Protein AF-A0A932D0Z3-F1 (afdb_monomer_lite)

Sequence (557 aa):
MRKLIVVLAASWPAAAVALDQPNGVTIPTPPGCDAGRPTGLAATFACACDQAGVCNIGEVCPTEDGPCDDGQNAVCETTMWHSFNDNTCIPSNVSGLDPVAEASVTPETFRPTCALTFTLLTRGTALFDDVFGWYNVTGSAPEPEDLHPMLDCDDAPGSSVVLDIANEPDYAGGDVGFFLFTPESHSAGGSCAGGNCCASIDRLAQGDGYVYYSERSFNPDQNGPDSYIHLLIYDSHVTERKFYFAWEDIYGGSNNDFTDLVTSVEGVECSGGGTSCDTGLTGTCAFGVTACEVGQVVCQELFSPEPEQCDGLDTDCDGELDDGATCPDQQICHDGRCVPDCVLVNEFDCTVETVCDSSSGLCVDPGCEGQSCPPDSVCRAGECVTPCEDVVCPWGRSCRLGACVDPCEGAECAQGEVCREGICFSGCGQCNGVVCEAGLDCDTATGECVDPSCPDGCEAGAHCEDGSCVDSCEGARCPDGQACSGGRCVGPGDPGADGGVGGEGDGGPGSAGEGDDTASCACRHAGMTSKQSTEAAIVLAAVLAFALRRRARGGGD

Foldseek 3Di:
DDDDDPPPPPPDPPFQDQDAALVRDGFQDDWDFDPLATAFDLQLQQCAFPDHPQGLEWAEADDQPDDGGQSPPGHTQKHFGAHHVGDRHHGPDMDHDDRRRLWDLFDLKWAFQFFKKKFWSAQGPAPALKWKFKFEDPVDADDLVRTDTFDWSPDHGGDMDTHGLVPDPSHPDDIMKMKIWFQAAPVDFPAGDVNDRTDDSVVVVVVGTFMCISPNCNGPQDDDPNRGRFWIKGDGPRAPQKIKIQGARTPPDGPRRSRSTIMMMHRIFHVQFQAWAQLVAAWQQRTFTFGDDSNDTHTDGPAAADQAALQLTRRNRPQAHRVVHDDPPPFDRDQSDGHRQQVPPPDDAADPQFGQQPVRSDTHGPLCRVPDEPGCWDQDNVDTDNLCVVFDAFPQFDQGSVFTDNLCVVADEDPQWDDHNVDTARASLDRSGRDADPQFDQPNVNSDTARPLCVVAEDQQFGDDPNDTHGSCVPGDHGPQFDDDRRGTDHDPPPRPPDPPDDDDDDDDDDDDDDDDDDDDDPDDDDDPDPDDDDDPDDVPPPVVPVVPPPPDDDDD

Secondary structure (DSSP, 8-state):
------------------EE-TTS-EESPPP-EETTEE-SHHHHHHT-BSSTT---BPPPP--TTS------SS-BSEEEEPPTT--SSS-SEEEES-TTTS-B---SSEEEEEEEEEEEEE-TT-SSB-EEEEEE--SSPPPGGG-EEEE-TTPPTT-EEEE-GGG-TT--SS-EEEEEEE-B-TTSTTSBGGG--B--HHHHTTT-SEEEESSGGG-TT--GGGPPP-EEEEE-SSSTTEEEEEE---TT---SS--SEEEEEEEEEETT-S-EEE-S-SGGGGEEEEEEETTEEEEEES-------TTS--SS-SS-SSTT---GGGPEEETTEEE--TTTSTTS-S-TT-EEETTTTEEE-TTTTT--PPTT-EEETTEEE-TTTT-BPPTT-EEETTEEE-TTTT--PPTTEEEETTEEEEPTTSTTPPPPPTT-EEETTTTEEE-TTSTT---TTEEEETTEEEETTTT-BPSTT-EEETTEEE-TT-TT-------------------------------------S----STTSSTTTSTTSSS-----

Structure (mmCIF, N/CA/C/O backbone):
data_AF-A0A932D0Z3-F1
#
_entry.id   AF-A0A932D0Z3-F1
#
loop_
_atom_site.group_PDB
_atom_site.id
_atom_site.type_symbol
_atom_site.label_atom_id
_atom_site.label_alt_id
_atom_site.label_comp_id
_atom_site.label_asym_id
_atom_site.label_entity_id
_atom_site.label_seq_id
_atom_site.pdbx_PDB_ins_code
_atom_site.Cartn_x
_atom_site.Cartn_y
_atom_site.Cartn_z
_atom_site.occupancy
_atom_site.B_iso_or_equiv
_atom_site.auth_seq_id
_atom_site.auth_comp_id
_atom_site.auth_asym_id
_atom_site.auth_atom_id
_atom_site.pdbx_PDB_model_num
ATOM 1 N N . MET A 1 1 ? 14.725 -1.448 47.740 1.00 37.00 1 MET A N 1
ATOM 2 C CA . MET A 1 1 ? 15.454 -0.962 46.548 1.00 37.00 1 MET A CA 1
ATOM 3 C C . MET A 1 1 ? 15.451 -2.066 45.494 1.00 37.00 1 MET A C 1
ATOM 5 O O . MET A 1 1 ? 16.414 -2.816 45.393 1.00 37.00 1 MET A O 1
ATOM 9 N N . ARG A 1 2 ? 14.335 -2.241 44.780 1.00 33.22 2 ARG A N 1
ATOM 10 C CA . ARG A 1 2 ? 14.256 -3.114 43.601 1.00 33.22 2 ARG A CA 1
ATOM 11 C C . ARG A 1 2 ? 14.397 -2.201 42.388 1.00 33.22 2 ARG A C 1
ATOM 13 O O . ARG A 1 2 ? 13.668 -1.222 42.292 1.00 33.22 2 ARG A O 1
ATOM 20 N N . LYS A 1 3 ? 15.409 -2.455 41.560 1.00 30.67 3 LYS A N 1
ATOM 21 C CA . LYS A 1 3 ? 15.640 -1.722 40.315 1.00 30.67 3 LYS A CA 1
ATOM 22 C C . LYS A 1 3 ? 14.561 -2.148 39.324 1.00 30.67 3 LYS A C 1
ATOM 24 O O . LYS A 1 3 ? 14.533 -3.315 38.946 1.00 30.67 3 LYS A O 1
ATOM 29 N N . LEU A 1 4 ? 13.690 -1.211 38.968 1.00 28.66 4 LEU A N 1
ATOM 30 C CA . LEU A 1 4 ? 12.813 -1.302 37.810 1.00 28.66 4 LEU A CA 1
ATOM 31 C C . LEU A 1 4 ? 13.719 -1.282 36.569 1.00 28.66 4 LEU A C 1
ATOM 33 O O . LEU A 1 4 ? 14.506 -0.349 36.402 1.00 28.66 4 LEU A O 1
ATOM 37 N N . ILE A 1 5 ? 13.684 -2.340 35.764 1.00 31.25 5 ILE A N 1
ATOM 38 C CA . ILE A 1 5 ? 14.271 -2.338 34.423 1.00 31.25 5 ILE A CA 1
ATOM 39 C C . ILE A 1 5 ? 13.121 -1.938 33.509 1.00 31.25 5 ILE A C 1
ATOM 41 O O . ILE A 1 5 ? 12.279 -2.763 33.181 1.00 31.25 5 ILE A O 1
ATOM 45 N N . VAL A 1 6 ? 13.056 -0.650 33.182 1.00 29.00 6 VAL A N 1
ATOM 46 C CA . VAL A 1 6 ? 12.209 -0.147 32.101 1.00 29.00 6 VAL A CA 1
ATOM 47 C C . VAL A 1 6 ? 12.912 -0.541 30.808 1.00 29.00 6 VAL A C 1
ATOM 49 O O . VAL A 1 6 ? 13.989 -0.025 30.505 1.00 29.00 6 VAL A O 1
ATOM 52 N N . VAL A 1 7 ? 12.353 -1.515 30.092 1.00 31.08 7 VAL A N 1
ATOM 53 C CA . VAL A 1 7 ? 12.726 -1.789 28.704 1.00 31.08 7 VAL A CA 1
ATOM 54 C C . VAL A 1 7 ? 11.920 -0.804 27.865 1.00 31.08 7 VAL A C 1
ATOM 56 O O . VAL A 1 7 ? 10.777 -1.067 27.526 1.00 31.08 7 VAL A O 1
ATOM 59 N N . LEU A 1 8 ? 12.500 0.367 27.602 1.00 31.95 8 LEU A N 1
ATOM 60 C CA . LEU A 1 8 ? 12.027 1.243 26.534 1.00 31.95 8 LEU A CA 1
ATOM 61 C C . LEU A 1 8 ? 12.332 0.531 25.213 1.00 31.95 8 LEU A C 1
ATOM 63 O O . LEU A 1 8 ? 13.478 0.534 24.759 1.00 31.95 8 LEU A O 1
ATOM 67 N N . ALA A 1 9 ? 11.325 -0.116 24.631 1.00 34.12 9 ALA A N 1
ATOM 68 C CA . ALA A 1 9 ? 11.341 -0.464 23.221 1.00 34.12 9 ALA A CA 1
ATOM 69 C C . ALA A 1 9 ? 11.170 0.846 22.444 1.00 34.12 9 ALA A C 1
ATOM 71 O O . ALA A 1 9 ? 10.065 1.288 22.168 1.00 34.12 9 ALA A O 1
ATOM 72 N N . ALA A 1 10 ? 12.283 1.525 22.177 1.00 32.94 10 ALA A N 1
ATOM 73 C CA . ALA A 1 10 ? 12.293 2.578 21.183 1.00 32.94 10 ALA A CA 1
ATOM 74 C C . ALA A 1 10 ? 12.123 1.895 19.819 1.00 32.94 10 ALA A C 1
ATOM 76 O O . ALA A 1 10 ? 13.068 1.276 19.327 1.00 32.94 10 ALA A O 1
ATOM 77 N N . SER A 1 11 ? 10.926 1.974 19.242 1.00 37.69 11 SER A N 1
ATOM 78 C CA . SER A 1 11 ? 10.711 1.819 17.806 1.00 37.69 11 SER A CA 1
ATOM 79 C C . SER A 1 11 ? 11.500 2.932 17.123 1.00 37.69 11 SER A C 1
ATOM 81 O O . SER A 1 11 ? 11.120 4.098 17.098 1.00 37.69 11 SER A O 1
ATOM 83 N N . TRP A 1 12 ? 12.706 2.600 16.677 1.00 30.80 12 TRP A N 1
ATOM 84 C CA . TRP A 1 12 ? 13.425 3.475 15.767 1.00 30.80 12 TRP A CA 1
ATOM 85 C C . TRP A 1 12 ? 12.727 3.282 14.422 1.00 30.80 12 TRP A C 1
ATOM 87 O O . TRP A 1 12 ? 12.661 2.124 13.997 1.00 30.80 12 TRP A O 1
ATOM 97 N N . PRO A 1 13 ? 12.213 4.332 13.750 1.00 37.75 13 PRO A N 1
ATOM 98 C CA . PRO A 1 13 ? 11.909 4.192 12.334 1.00 37.75 13 PRO A CA 1
ATOM 99 C C . PRO A 1 13 ? 13.191 3.664 11.695 1.00 37.75 13 PRO A C 1
ATOM 101 O O . PRO A 1 13 ? 14.282 4.187 11.967 1.00 37.75 13 PRO A O 1
ATOM 104 N N . ALA A 1 14 ? 13.089 2.543 10.980 1.00 41.31 14 ALA A N 1
ATOM 105 C CA . ALA A 1 14 ? 14.227 1.984 10.279 1.00 41.31 14 ALA A CA 1
ATOM 106 C C . ALA A 1 14 ? 14.814 3.122 9.441 1.00 41.31 14 ALA A C 1
ATOM 108 O O . ALA A 1 14 ? 14.124 3.705 8.610 1.00 41.31 14 ALA A O 1
ATOM 109 N N . ALA A 1 15 ? 16.048 3.529 9.744 1.00 41.34 15 ALA A N 1
ATOM 110 C CA . ALA A 1 15 ? 16.687 4.576 8.971 1.00 41.34 15 ALA A CA 1
ATOM 111 C C . ALA A 1 15 ? 16.728 4.085 7.524 1.00 41.34 15 ALA A C 1
ATOM 113 O O . ALA A 1 15 ? 17.339 3.049 7.278 1.00 41.34 15 ALA A O 1
ATOM 114 N N . ALA A 1 16 ? 16.060 4.809 6.626 1.00 53.38 16 ALA A N 1
ATOM 115 C CA . ALA A 1 16 ? 16.181 4.708 5.179 1.00 53.38 16 ALA A CA 1
ATOM 116 C C . ALA A 1 16 ? 17.608 4.286 4.783 1.00 53.38 16 ALA A C 1
ATOM 118 O O . ALA A 1 16 ? 18.573 5.024 5.023 1.00 53.38 16 ALA A O 1
ATOM 119 N N . VAL A 1 17 ? 17.759 3.064 4.263 1.00 60.34 17 VAL A N 1
ATOM 120 C CA . VAL A 1 17 ? 19.055 2.517 3.852 1.00 60.34 17 VAL A CA 1
ATOM 121 C C . VAL A 1 17 ? 19.107 2.576 2.340 1.00 60.34 17 VAL A C 1
ATOM 123 O O . VAL A 1 17 ? 18.363 1.866 1.673 1.00 60.34 17 VAL A O 1
ATOM 126 N N . ALA A 1 18 ? 20.017 3.391 1.809 1.00 74.06 18 ALA A N 1
ATOM 127 C CA . ALA A 1 18 ? 20.323 3.359 0.390 1.00 74.06 18 ALA A CA 1
ATOM 128 C C . ALA A 1 18 ? 20.741 1.932 -0.002 1.00 74.06 18 ALA A C 1
ATOM 130 O O . ALA A 1 18 ? 21.578 1.316 0.667 1.00 74.06 18 ALA A O 1
ATOM 131 N N . LEU A 1 19 ? 20.124 1.398 -1.050 1.00 88.19 19 LEU A N 1
ATOM 132 C CA . LEU A 1 19 ? 20.381 0.042 -1.516 1.00 88.19 19 LEU A CA 1
ATOM 133 C C . LEU A 1 19 ? 21.616 0.041 -2.415 1.00 88.19 19 LEU A C 1
ATOM 135 O O . LEU A 1 19 ? 21.836 0.983 -3.172 1.00 88.19 19 LEU A O 1
ATOM 139 N N . ASP A 1 20 ? 22.410 -1.025 -2.352 1.00 91.81 20 ASP A N 1
ATOM 140 C CA . ASP A 1 20 ? 23.560 -1.218 -3.232 1.00 91.81 20 ASP A CA 1
ATOM 141 C C . ASP A 1 20 ? 23.322 -2.440 -4.122 1.00 91.81 20 ASP A C 1
ATOM 143 O O . ASP A 1 20 ? 22.908 -3.503 -3.653 1.00 91.81 20 ASP A O 1
ATOM 147 N N . GLN A 1 21 ? 23.633 -2.305 -5.407 1.00 91.38 21 GLN A N 1
ATOM 148 C CA . GLN A 1 21 ? 23.697 -3.437 -6.328 1.00 91.38 21 GLN A CA 1
ATOM 149 C C . GLN A 1 21 ? 24.943 -4.297 -6.053 1.00 91.38 21 GLN A C 1
ATOM 151 O O . GLN A 1 21 ? 25.922 -3.811 -5.471 1.00 91.38 21 GLN A O 1
ATOM 156 N N . PRO A 1 22 ? 25.004 -5.550 -6.549 1.00 87.50 22 PRO A N 1
ATOM 157 C CA . PRO A 1 22 ? 26.184 -6.415 -6.407 1.00 87.50 22 PRO A CA 1
ATOM 158 C C . PRO A 1 22 ? 27.486 -5.812 -6.966 1.00 87.50 22 PRO A C 1
ATOM 160 O O . PRO A 1 22 ? 28.591 -6.203 -6.587 1.00 87.50 22 PRO A O 1
ATOM 163 N N . ASN A 1 23 ? 27.375 -4.839 -7.874 1.00 83.88 23 ASN A N 1
ATOM 164 C CA . ASN A 1 23 ? 28.497 -4.084 -8.435 1.00 83.88 23 ASN A CA 1
ATOM 165 C C . ASN A 1 23 ? 29.043 -2.982 -7.487 1.00 83.88 23 ASN A C 1
ATOM 167 O O . ASN A 1 23 ? 30.043 -2.341 -7.821 1.00 83.88 23 ASN A O 1
ATOM 171 N N . GLY A 1 24 ? 28.423 -2.778 -6.318 1.00 87.62 24 GLY A N 1
ATOM 172 C CA . GLY A 1 24 ? 28.776 -1.768 -5.317 1.00 87.62 24 GLY A CA 1
ATOM 173 C C . GLY A 1 24 ? 28.277 -0.354 -5.628 1.00 87.62 24 GLY A C 1
ATOM 174 O O . GLY A 1 24 ? 28.787 0.602 -5.042 1.00 87.62 24 GLY A O 1
ATOM 175 N N . VAL A 1 25 ? 27.354 -0.202 -6.582 1.00 91.81 25 VAL A N 1
ATOM 176 C CA . VAL A 1 25 ? 26.709 1.073 -6.917 1.00 91.81 25 VAL A CA 1
ATOM 177 C C . VAL A 1 25 ? 25.469 1.246 -6.053 1.00 91.81 25 VAL A C 1
ATOM 179 O O . VAL A 1 25 ? 24.607 0.372 -6.031 1.00 91.81 25 VAL A O 1
ATOM 182 N N . THR A 1 26 ? 25.377 2.398 -5.396 1.00 93.12 26 THR A N 1
ATOM 183 C CA . THR A 1 26 ? 24.170 2.821 -4.689 1.00 93.12 26 THR A CA 1
ATOM 184 C C . THR A 1 26 ? 23.077 3.181 -5.685 1.00 93.12 26 THR A C 1
ATOM 186 O O . THR A 1 26 ? 23.328 3.930 -6.634 1.00 93.12 26 THR A O 1
ATOM 189 N N . ILE A 1 27 ? 21.882 2.650 -5.455 1.00 93.00 27 ILE A N 1
ATOM 190 C CA . ILE A 1 27 ? 20.738 2.743 -6.354 1.00 93.00 27 ILE A CA 1
ATOM 191 C C . ILE A 1 27 ? 19.541 3.437 -5.696 1.00 93.00 27 ILE A C 1
ATOM 193 O O . ILE A 1 27 ? 19.405 3.388 -4.471 1.00 93.00 27 ILE A O 1
ATOM 197 N N . PRO A 1 28 ? 18.661 4.055 -6.499 1.00 93.56 28 PRO A N 1
ATOM 198 C CA . PRO A 1 28 ? 18.836 4.371 -7.915 1.00 93.56 28 PRO A CA 1
ATOM 199 C C . PRO A 1 28 ? 19.885 5.481 -8.105 1.00 93.56 28 PRO A C 1
ATOM 201 O O . PRO A 1 28 ? 20.212 6.247 -7.196 1.00 93.56 28 PRO A O 1
ATOM 204 N N . THR A 1 29 ? 20.450 5.565 -9.302 1.00 91.25 29 THR A N 1
ATOM 205 C CA . THR A 1 29 ? 21.437 6.585 -9.643 1.00 91.25 29 THR A CA 1
ATOM 206 C C . THR A 1 29 ? 20.787 7.969 -9.721 1.00 91.25 29 THR A C 1
ATOM 208 O O . THR A 1 29 ? 19.594 8.091 -10.012 1.00 91.25 29 THR A O 1
ATOM 211 N N . PRO A 1 30 ? 21.548 9.045 -9.438 1.00 86.94 30 PRO A N 1
ATOM 212 C CA . PRO A 1 30 ? 20.997 10.394 -9.425 1.00 86.94 30 PRO A CA 1
ATOM 213 C C . PRO A 1 30 ? 20.397 10.823 -10.775 1.00 86.94 30 PRO A C 1
ATOM 215 O O . PRO A 1 30 ? 20.835 10.337 -11.820 1.00 86.94 30 PRO A O 1
ATOM 218 N N . PRO A 1 31 ? 19.477 11.808 -10.770 1.00 88.00 31 PRO A N 1
ATOM 219 C CA . PRO A 1 31 ? 18.843 12.338 -11.973 1.00 88.00 31 PRO A CA 1
ATOM 220 C C . PRO A 1 31 ? 19.827 12.690 -13.091 1.00 88.00 31 PRO A C 1
ATOM 222 O O . PRO A 1 31 ? 20.856 13.335 -12.866 1.00 88.00 31 PRO A O 1
ATOM 225 N N . GLY A 1 32 ? 19.474 12.302 -14.314 1.00 89.31 32 GLY A N 1
ATOM 226 C CA . GLY A 1 32 ? 20.212 12.632 -15.528 1.00 89.31 32 GLY A CA 1
ATOM 227 C C . GLY A 1 32 ? 19.644 13.850 -16.258 1.00 89.31 32 GLY A C 1
ATOM 228 O O . GLY A 1 32 ? 18.723 14.526 -15.797 1.00 89.31 32 GLY A O 1
ATOM 229 N N . CYS A 1 33 ? 20.150 14.090 -17.465 1.00 90.62 33 CYS A N 1
ATOM 230 C CA . CYS A 1 33 ? 19.652 15.122 -18.368 1.00 90.62 33 CYS A CA 1
ATOM 231 C C . CYS A 1 33 ? 19.482 14.550 -19.776 1.00 90.62 33 CYS A C 1
ATOM 233 O O . CYS A 1 33 ? 20.469 14.112 -20.370 1.00 90.62 33 CYS A O 1
ATOM 235 N N . ASP A 1 34 ? 18.275 14.651 -20.336 1.00 89.19 34 ASP A N 1
ATOM 236 C CA . ASP A 1 34 ? 18.020 14.360 -21.747 1.00 89.19 34 ASP A CA 1
ATOM 237 C C . ASP A 1 34 ? 17.303 15.529 -22.426 1.00 89.19 34 ASP A C 1
ATOM 239 O O . ASP A 1 34 ? 16.333 16.082 -21.914 1.00 89.19 34 ASP A O 1
ATOM 243 N N . ALA A 1 35 ? 17.824 15.957 -23.576 1.00 86.81 35 ALA A N 1
ATOM 244 C CA . ALA A 1 35 ? 17.306 17.082 -24.358 1.00 86.81 35 ALA A CA 1
ATOM 245 C C . ALA A 1 35 ? 16.988 18.368 -23.549 1.00 86.81 35 ALA A C 1
ATOM 247 O O . ALA A 1 35 ? 16.120 19.153 -23.936 1.00 86.81 35 ALA A O 1
ATOM 248 N N . GLY A 1 36 ? 17.713 18.617 -22.450 1.00 85.12 36 GLY A N 1
ATOM 249 C CA . GLY A 1 36 ? 17.499 19.776 -21.576 1.00 85.12 36 GLY A CA 1
ATOM 250 C C . GLY A 1 36 ? 16.374 19.603 -20.551 1.00 85.12 36 GLY A C 1
ATOM 251 O O . GLY A 1 36 ? 15.925 20.600 -19.991 1.00 85.12 36 GLY A O 1
ATOM 252 N N . ARG A 1 37 ? 15.913 18.370 -20.319 1.00 88.19 37 ARG A N 1
ATOM 253 C CA . ARG A 1 37 ? 14.933 18.012 -19.293 1.00 88.19 37 ARG A CA 1
ATOM 254 C C . ARG A 1 37 ? 15.572 17.099 -18.239 1.00 88.19 37 ARG A C 1
ATOM 256 O O . ARG A 1 37 ? 16.355 16.222 -18.619 1.00 88.19 37 ARG A O 1
ATOM 263 N N . PRO A 1 38 ? 15.232 17.275 -16.950 1.00 92.44 38 PRO A N 1
ATOM 264 C CA . PRO A 1 38 ? 15.603 16.314 -15.920 1.00 92.44 38 PRO A CA 1
ATOM 265 C C . PRO A 1 38 ? 15.047 14.925 -16.259 1.00 92.44 38 PRO A C 1
ATOM 267 O O . PRO A 1 38 ? 13.938 14.806 -16.779 1.00 92.44 38 PRO A O 1
ATOM 270 N N . THR A 1 39 ? 15.818 13.886 -15.956 1.00 92.38 39 THR A N 1
ATOM 271 C CA . THR A 1 39 ? 15.440 12.465 -16.101 1.00 92.38 39 THR A CA 1
ATOM 272 C C . THR A 1 39 ? 15.748 11.721 -14.801 1.00 92.38 39 THR A C 1
ATOM 274 O O . THR A 1 39 ? 16.283 12.323 -13.871 1.00 92.38 39 THR A O 1
ATOM 277 N N . GLY A 1 40 ? 15.429 10.431 -14.712 1.00 93.69 40 GLY A N 1
ATOM 278 C CA . GLY A 1 40 ? 15.558 9.657 -13.475 1.00 93.69 40 GLY A CA 1
ATOM 279 C C . GLY A 1 40 ? 14.265 9.636 -12.656 1.00 93.69 40 GLY A C 1
ATOM 280 O O . GLY A 1 40 ? 13.264 10.274 -13.005 1.00 93.69 40 GLY A O 1
ATOM 281 N N . LEU A 1 41 ? 14.287 8.909 -11.540 1.00 95.69 41 LEU A N 1
ATOM 282 C CA . LEU A 1 41 ? 13.091 8.692 -10.724 1.00 95.69 41 LEU A CA 1
ATOM 283 C C . LEU A 1 41 ? 12.552 9.960 -10.063 1.00 95.69 41 LEU A C 1
ATOM 285 O O . LEU A 1 41 ? 11.349 10.184 -10.115 1.00 95.69 41 LEU A O 1
ATOM 289 N N . ALA A 1 42 ? 13.408 10.856 -9.558 1.00 95.38 42 ALA A N 1
ATOM 290 C CA . ALA A 1 42 ? 12.935 12.113 -8.963 1.00 95.38 42 ALA A CA 1
ATOM 291 C C . ALA A 1 42 ? 12.130 12.959 -9.969 1.00 95.38 42 ALA A C 1
ATOM 293 O O . ALA A 1 42 ? 11.101 13.532 -9.624 1.00 95.38 42 ALA A O 1
ATOM 294 N N . ALA A 1 43 ? 12.568 12.997 -11.233 1.00 95.38 43 ALA A N 1
ATOM 295 C CA . ALA A 1 43 ? 11.854 13.698 -12.298 1.00 95.38 43 ALA A CA 1
ATOM 296 C C . ALA A 1 43 ? 10.547 12.986 -12.681 1.00 95.38 43 ALA A C 1
ATOM 298 O O . ALA A 1 43 ? 9.548 13.642 -12.967 1.00 95.38 43 ALA A O 1
ATOM 299 N N . THR A 1 44 ? 10.549 11.651 -12.658 1.00 96.00 44 THR A N 1
ATOM 300 C CA . THR A 1 44 ? 9.360 10.826 -12.915 1.00 96.00 44 THR A CA 1
ATOM 301 C C . THR A 1 44 ? 8.291 11.065 -11.848 1.00 96.00 44 THR A C 1
ATOM 303 O O . THR A 1 44 ? 7.150 11.381 -12.181 1.00 96.00 44 THR A O 1
ATOM 306 N N . PHE A 1 45 ? 8.669 11.010 -10.571 1.00 97.00 45 PHE A N 1
ATOM 307 C CA . PHE A 1 45 ? 7.783 11.263 -9.436 1.00 97.00 45 PHE A CA 1
ATOM 308 C C . PHE A 1 45 ? 7.353 12.727 -9.328 1.00 97.00 45 PHE A C 1
ATOM 310 O O . PHE A 1 45 ? 6.227 13.010 -8.925 1.00 97.00 45 PHE A O 1
ATOM 317 N N . ALA A 1 46 ? 8.169 13.671 -9.802 1.00 96.75 46 ALA A N 1
ATOM 318 C CA . ALA A 1 46 ? 7.738 15.060 -9.920 1.00 96.75 46 ALA A CA 1
ATOM 319 C C . ALA A 1 46 ? 6.596 15.253 -10.929 1.00 96.75 46 ALA A C 1
ATOM 321 O O . ALA A 1 46 ? 5.876 16.240 -10.844 1.00 96.75 46 ALA A O 1
ATOM 322 N N . CYS A 1 47 ? 6.399 14.323 -11.864 1.00 95.56 47 CYS A N 1
ATOM 323 C CA . CYS A 1 47 ? 5.260 14.301 -12.783 1.00 95.56 47 CYS A CA 1
ATOM 324 C C . CYS A 1 47 ? 4.141 13.333 -12.348 1.00 95.56 47 CYS A C 1
ATOM 326 O O . CYS A 1 47 ? 3.126 13.221 -13.039 1.00 95.56 47 CYS A O 1
ATOM 328 N N . ALA A 1 48 ? 4.311 12.626 -11.227 1.00 95.31 48 ALA A N 1
ATOM 329 C CA . ALA A 1 48 ? 3.287 11.779 -10.628 1.00 95.31 48 ALA A CA 1
ATOM 330 C C . ALA A 1 48 ? 2.418 12.639 -9.703 1.00 95.31 48 ALA A C 1
ATOM 332 O O . ALA A 1 48 ? 2.712 12.805 -8.521 1.00 95.31 48 ALA A O 1
ATOM 333 N N . CYS A 1 49 ? 1.380 13.236 -10.282 1.00 93.25 49 CYS A N 1
ATOM 334 C CA . CYS A 1 49 ? 0.552 14.244 -9.627 1.00 93.25 49 CYS A CA 1
ATOM 335 C C . CYS A 1 49 ? -0.929 13.859 -9.615 1.00 93.25 49 CYS A C 1
ATOM 337 O O . CYS A 1 49 ? -1.390 13.082 -10.453 1.00 93.25 49 CYS A O 1
ATOM 339 N N . ASP A 1 50 ? -1.691 14.499 -8.729 1.00 86.62 50 ASP A N 1
ATOM 340 C CA . ASP A 1 50 ? -3.161 14.478 -8.721 1.00 86.62 50 ASP A CA 1
ATOM 341 C C . ASP A 1 50 ? -3.774 15.007 -10.038 1.00 86.62 50 ASP A C 1
ATOM 343 O O . ASP A 1 50 ? -4.891 14.652 -10.423 1.00 86.62 50 ASP A O 1
ATOM 347 N N . GLN A 1 51 ? -3.027 15.849 -10.759 1.00 88.00 51 GLN A N 1
ATOM 348 C CA . GLN A 1 51 ? -3.411 16.436 -12.038 1.00 88.00 51 GLN A CA 1
ATOM 349 C C . GLN A 1 51 ? -2.599 15.864 -13.202 1.00 88.00 51 GLN A C 1
ATOM 351 O O . GLN A 1 51 ? -1.392 16.074 -13.322 1.00 88.00 51 GLN A O 1
ATOM 356 N N . ALA A 1 52 ? -3.297 15.214 -14.136 1.00 85.31 52 ALA A N 1
ATOM 357 C CA . ALA A 1 52 ? -2.682 14.640 -15.327 1.00 85.31 52 ALA A CA 1
ATOM 358 C C . ALA A 1 52 ? -1.958 15.697 -16.1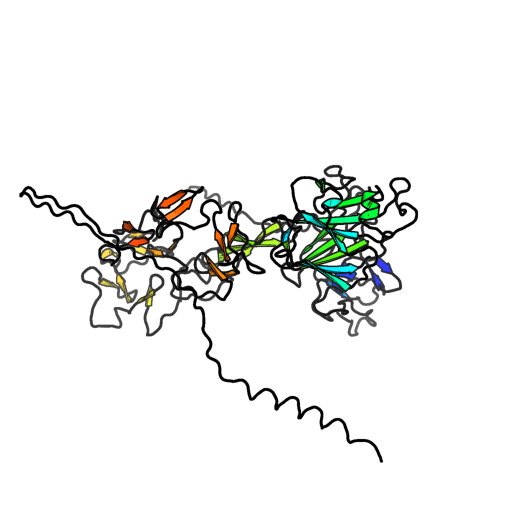87 1.00 85.31 52 ALA A C 1
ATOM 360 O O . ALA A 1 52 ? -2.541 16.707 -16.592 1.00 85.31 52 ALA A O 1
ATOM 361 N N . GLY A 1 53 ? -0.698 15.416 -16.528 1.00 87.19 53 GLY A N 1
ATOM 362 C CA . GLY A 1 53 ? 0.125 16.248 -17.411 1.00 87.19 53 GLY A CA 1
ATOM 363 C C . GLY A 1 53 ? 0.768 17.470 -16.748 1.00 87.19 53 GLY A C 1
ATOM 364 O O . GLY A 1 53 ? 1.382 18.272 -17.455 1.00 87.19 53 GLY A O 1
ATOM 365 N N . VAL A 1 54 ? 0.639 17.622 -15.427 1.00 93.06 54 VAL A N 1
ATOM 366 C CA . VAL A 1 54 ? 1.377 18.617 -14.638 1.00 93.06 54 VAL A CA 1
ATOM 367 C C . VAL A 1 54 ? 2.628 17.962 -14.053 1.00 93.06 54 VAL A C 1
ATOM 369 O O . VAL A 1 54 ? 2.615 16.776 -13.747 1.00 93.06 54 VAL A O 1
ATOM 372 N N . CYS A 1 55 ? 3.708 18.733 -13.918 1.00 95.31 55 CYS A N 1
ATOM 373 C CA . CYS A 1 55 ? 4.907 18.303 -13.208 1.00 95.31 55 CYS A CA 1
ATOM 374 C C . CYS A 1 55 ? 5.362 19.386 -12.234 1.00 95.31 55 CYS A C 1
ATOM 376 O O . CYS A 1 55 ? 5.425 20.571 -12.587 1.00 95.31 55 CYS A O 1
ATOM 378 N N . ASN A 1 56 ? 5.776 18.964 -11.049 1.00 96.56 56 ASN A N 1
ATOM 379 C CA . ASN A 1 56 ? 6.412 19.797 -10.050 1.00 96.56 56 ASN A CA 1
ATOM 380 C C . ASN A 1 56 ? 7.915 19.972 -10.317 1.00 96.56 56 ASN A C 1
ATOM 382 O O . ASN A 1 56 ? 8.766 19.633 -9.497 1.00 96.56 56 ASN A O 1
ATOM 386 N N . ILE A 1 57 ? 8.254 20.463 -11.512 1.00 95.38 57 ILE A N 1
ATOM 387 C CA . ILE A 1 57 ? 9.629 20.770 -11.918 1.00 95.38 57 ILE A CA 1
ATOM 388 C C . ILE A 1 57 ? 9.695 22.256 -12.262 1.00 95.38 57 ILE A C 1
ATOM 390 O O . ILE A 1 57 ? 9.187 22.677 -13.302 1.00 95.38 57 ILE A O 1
ATOM 394 N N . GLY A 1 58 ? 10.323 23.040 -11.389 1.00 93.75 58 GLY A N 1
ATOM 395 C CA . GLY A 1 58 ? 10.429 24.486 -11.537 1.00 93.75 58 GLY A CA 1
ATOM 396 C C . GLY A 1 58 ? 11.366 24.910 -12.669 1.00 93.75 58 GLY A C 1
ATOM 397 O O . GLY A 1 58 ? 12.420 24.300 -12.898 1.00 93.75 58 GLY A O 1
ATOM 398 N N . GLU A 1 59 ? 11.014 25.994 -13.361 1.00 91.25 59 GLU A N 1
ATOM 399 C CA . GLU A 1 59 ? 11.872 26.612 -14.373 1.00 91.25 59 GLU A CA 1
ATOM 400 C C . GLU A 1 59 ? 13.237 27.050 -13.800 1.00 91.25 59 GLU A C 1
ATOM 402 O O . GLU A 1 59 ? 13.435 27.231 -12.596 1.00 91.25 59 GLU A O 1
ATOM 407 N N . VAL A 1 60 ? 14.225 27.231 -14.683 1.00 90.56 60 VAL A N 1
ATOM 408 C CA . VAL A 1 60 ? 15.572 27.682 -14.297 1.00 90.56 60 VAL A CA 1
ATOM 409 C C . VAL A 1 60 ? 15.499 29.055 -13.629 1.00 90.56 60 VAL A C 1
ATOM 411 O O . VAL A 1 60 ? 14.980 30.005 -14.219 1.00 90.56 60 VAL A O 1
ATOM 414 N N . CYS A 1 61 ? 16.098 29.197 -12.442 1.00 89.75 61 CYS A N 1
ATOM 415 C CA . CYS A 1 61 ? 16.067 30.468 -11.730 1.00 89.75 61 CYS A CA 1
ATOM 416 C C . CYS A 1 61 ? 16.894 31.556 -12.457 1.00 89.75 61 CYS A C 1
ATOM 418 O O . CYS A 1 61 ? 18.114 31.414 -12.610 1.00 89.75 61 CYS A O 1
ATOM 420 N N . PRO A 1 62 ? 16.274 32.673 -12.894 1.00 86.88 62 PRO A N 1
ATOM 421 C CA . PRO A 1 62 ? 16.926 33.630 -13.787 1.00 86.88 62 PRO A CA 1
ATOM 422 C C . PRO A 1 62 ? 17.910 34.577 -13.081 1.00 86.88 62 PRO A C 1
ATOM 424 O O . PRO A 1 62 ? 18.842 35.073 -13.719 1.00 86.88 62 PRO A O 1
ATOM 427 N N . THR A 1 63 ? 17.710 34.876 -11.793 1.00 86.44 63 THR A N 1
ATOM 428 C CA . THR A 1 63 ? 18.518 35.850 -11.032 1.00 86.44 63 THR A CA 1
ATOM 429 C C . THR A 1 63 ? 18.536 35.527 -9.541 1.00 86.44 63 THR A C 1
ATOM 431 O O . THR A 1 63 ? 17.502 35.145 -9.010 1.00 86.44 63 THR A O 1
ATOM 434 N N . GLU A 1 64 ? 19.656 35.798 -8.864 1.00 83.62 64 GLU A N 1
ATOM 435 C CA . GLU A 1 64 ? 19.861 35.558 -7.421 1.00 83.62 64 GLU A CA 1
ATOM 436 C C . GLU A 1 64 ? 18.807 36.220 -6.517 1.00 83.62 64 GLU A C 1
ATOM 438 O O . GLU A 1 64 ? 18.320 35.593 -5.585 1.00 83.62 64 GLU A O 1
ATOM 443 N N . ASP A 1 65 ? 18.425 37.465 -6.824 1.00 82.69 65 ASP A N 1
ATOM 444 C CA . ASP A 1 65 ? 17.472 38.263 -6.031 1.00 82.69 65 ASP A CA 1
ATOM 445 C C . ASP A 1 65 ? 16.042 38.274 -6.621 1.00 82.69 65 ASP A C 1
ATOM 447 O O . ASP A 1 65 ? 15.194 39.071 -6.207 1.00 82.69 65 ASP A O 1
ATOM 451 N N . GLY A 1 66 ? 15.779 37.466 -7.655 1.00 78.44 66 GLY A N 1
ATOM 452 C CA . GLY A 1 66 ? 14.479 37.413 -8.334 1.00 78.44 66 GLY A CA 1
ATOM 453 C C . GLY A 1 66 ? 13.598 36.271 -7.833 1.00 78.44 66 GLY A C 1
ATOM 454 O O . GLY A 1 66 ? 14.079 35.398 -7.115 1.00 78.44 66 GLY A O 1
ATOM 455 N N . PRO A 1 67 ? 12.306 36.244 -8.209 1.00 84.12 67 PRO A N 1
ATOM 456 C CA . PRO A 1 67 ? 11.467 35.090 -7.921 1.00 84.12 67 PRO A CA 1
ATOM 457 C C . PRO A 1 67 ? 11.990 33.887 -8.719 1.00 84.12 67 PRO A C 1
ATOM 459 O O . PRO A 1 67 ? 11.935 33.895 -9.950 1.00 84.12 67 PRO A O 1
ATOM 462 N N . CYS A 1 68 ? 12.533 32.888 -8.022 1.00 88.44 68 CYS A N 1
ATOM 463 C CA . CYS A 1 68 ? 12.722 31.558 -8.590 1.00 88.44 68 CYS A CA 1
ATOM 464 C C . CYS A 1 68 ? 11.367 30.834 -8.589 1.00 88.44 68 CYS A C 1
ATOM 466 O O . CYS A 1 68 ? 10.560 31.044 -7.683 1.00 88.44 68 CYS A O 1
ATOM 468 N N . ASP A 1 69 ? 11.135 30.000 -9.596 1.00 91.56 69 ASP A N 1
ATOM 469 C CA . ASP A 1 69 ? 10.049 29.024 -9.580 1.00 91.56 69 ASP A CA 1
ATOM 470 C C . ASP A 1 69 ? 10.368 27.962 -8.516 1.00 91.56 69 ASP A C 1
ATOM 472 O O . ASP A 1 69 ? 11.473 27.418 -8.509 1.00 91.56 69 ASP A O 1
ATOM 476 N N . ASP A 1 70 ? 9.445 27.728 -7.585 1.00 90.00 70 ASP A N 1
ATOM 477 C CA . ASP A 1 70 ? 9.593 26.749 -6.502 1.00 90.00 70 ASP A CA 1
ATOM 478 C C . ASP A 1 70 ? 9.155 25.337 -6.917 1.00 90.00 70 ASP A C 1
ATOM 480 O O . ASP A 1 70 ? 9.271 24.396 -6.132 1.00 90.00 70 ASP A O 1
ATOM 484 N N . GLY A 1 71 ? 8.693 25.183 -8.161 1.00 91.44 71 GLY A N 1
ATOM 485 C CA . GLY A 1 71 ? 8.289 23.918 -8.745 1.00 91.44 71 GLY A CA 1
ATOM 486 C C . GLY A 1 71 ? 6.959 23.387 -8.223 1.00 91.44 71 GLY A C 1
ATOM 487 O O . GLY A 1 71 ? 6.581 22.306 -8.643 1.00 91.44 71 GLY A O 1
ATOM 488 N N . GLN A 1 72 ? 6.225 24.079 -7.347 1.00 93.50 72 GLN A N 1
ATOM 489 C CA . GLN A 1 72 ? 4.976 23.559 -6.771 1.00 93.50 72 GLN A CA 1
ATOM 490 C C . GLN A 1 72 ? 3.766 23.916 -7.642 1.00 93.50 72 GLN A C 1
ATOM 492 O O . GLN A 1 72 ? 3.023 24.861 -7.374 1.00 93.50 72 GLN A O 1
ATOM 497 N N . ASN A 1 73 ? 3.562 23.142 -8.706 1.00 92.19 73 ASN A N 1
ATOM 498 C CA . ASN A 1 73 ? 2.503 23.364 -9.692 1.00 92.19 73 ASN A CA 1
ATOM 499 C C . ASN A 1 73 ? 1.213 22.571 -9.401 1.00 92.19 73 ASN A C 1
ATOM 501 O O . ASN A 1 73 ? 0.133 22.999 -9.813 1.00 92.19 73 ASN A O 1
ATOM 505 N N . ALA A 1 74 ? 1.319 21.434 -8.709 1.00 94.25 74 ALA A N 1
ATOM 506 C CA . ALA A 1 74 ? 0.230 20.547 -8.291 1.00 94.25 74 ALA A CA 1
ATOM 507 C C . ALA A 1 74 ? 0.628 19.748 -7.029 1.00 94.25 74 ALA A C 1
ATOM 509 O O . ALA A 1 74 ? 1.704 19.967 -6.465 1.00 94.25 74 ALA A O 1
ATOM 510 N N . VAL A 1 75 ? -0.233 18.834 -6.568 1.00 94.94 75 VAL A N 1
ATOM 511 C CA . VAL A 1 75 ? 0.133 17.884 -5.507 1.00 94.94 75 VAL A CA 1
ATOM 512 C C . VAL A 1 75 ? 0.770 16.672 -6.180 1.00 94.94 75 VAL A C 1
ATOM 514 O O . VAL A 1 75 ? 0.088 15.901 -6.850 1.00 94.94 75 VAL A O 1
ATOM 517 N N . CYS A 1 76 ? 2.088 16.543 -6.043 1.00 96.50 76 CYS A N 1
ATOM 518 C CA . CYS A 1 76 ? 2.887 15.494 -6.677 1.00 96.50 76 CYS A CA 1
ATOM 519 C C . CYS A 1 76 ? 3.789 14.815 -5.650 1.00 96.50 76 CYS A C 1
ATOM 521 O O . CYS A 1 76 ? 4.123 15.425 -4.634 1.00 96.50 76 CYS A O 1
ATOM 523 N N . GLU A 1 77 ? 4.210 13.584 -5.943 1.00 96.69 77 GLU A N 1
ATOM 524 C CA . GLU A 1 77 ? 5.073 12.793 -5.049 1.00 96.69 77 GLU A CA 1
ATOM 525 C C . GLU A 1 77 ? 6.377 13.514 -4.716 1.00 96.69 77 GLU A C 1
ATOM 527 O O . GLU A 1 77 ? 6.811 13.568 -3.567 1.00 96.69 77 GLU A O 1
ATOM 532 N N . THR A 1 78 ? 6.986 14.115 -5.736 1.00 97.00 78 THR A N 1
ATOM 533 C CA . THR A 1 78 ? 8.248 14.842 -5.623 1.00 97.00 78 THR A CA 1
ATOM 534 C C . THR A 1 78 ? 8.075 16.257 -6.169 1.00 97.00 78 THR A C 1
ATOM 536 O O . THR A 1 78 ? 7.241 16.532 -7.025 1.00 97.00 78 THR A O 1
ATOM 539 N N . THR A 1 79 ? 8.875 17.193 -5.676 1.00 97.06 79 THR A N 1
ATOM 540 C CA . THR A 1 79 ? 9.008 18.548 -6.216 1.00 97.06 79 THR A CA 1
ATOM 541 C C . THR A 1 79 ? 10.483 18.842 -6.437 1.00 97.06 79 THR A C 1
ATOM 543 O O . THR A 1 79 ? 11.299 18.596 -5.553 1.00 97.06 79 THR A O 1
ATOM 546 N N . MET A 1 80 ? 10.834 19.364 -7.612 1.00 95.88 80 MET A N 1
ATOM 547 C CA . MET A 1 80 ? 12.197 19.728 -7.999 1.00 95.88 80 MET A CA 1
ATOM 548 C C . MET A 1 80 ? 12.254 21.197 -8.423 1.00 95.88 80 MET A C 1
ATOM 550 O O . MET A 1 80 ? 11.401 21.650 -9.182 1.00 95.88 80 MET A O 1
ATOM 554 N N . TRP A 1 81 ? 13.275 21.947 -8.003 1.00 95.19 81 TRP A N 1
ATOM 555 C CA . TRP A 1 81 ? 13.431 23.348 -8.422 1.00 95.19 81 TRP A CA 1
ATOM 556 C C . TRP A 1 81 ? 14.879 23.837 -8.416 1.00 95.19 81 TRP A C 1
ATOM 558 O O . TRP A 1 81 ? 15.737 23.371 -7.659 1.00 95.19 81 TRP A O 1
ATOM 568 N N . HIS A 1 82 ? 15.163 24.797 -9.291 1.00 93.75 82 HIS A N 1
ATOM 569 C CA . HIS A 1 82 ? 16.515 25.292 -9.510 1.00 93.75 82 HIS A CA 1
ATOM 570 C C . HIS A 1 82 ? 16.910 26.360 -8.488 1.00 93.75 82 HIS A C 1
ATOM 572 O O . HIS A 1 82 ? 16.158 27.292 -8.204 1.00 93.75 82 HIS A O 1
ATOM 578 N N . SER A 1 83 ? 18.152 26.284 -8.016 1.00 91.81 83 SER A N 1
ATOM 579 C CA . SER A 1 83 ? 18.808 27.419 -7.356 1.00 91.81 83 SER A CA 1
ATOM 580 C C . SER A 1 83 ? 19.339 28.434 -8.385 1.00 91.81 83 SER A C 1
ATOM 582 O O . SER A 1 83 ? 19.405 28.178 -9.589 1.00 91.81 83 SER A O 1
ATOM 584 N N . PHE A 1 84 ? 19.758 29.622 -7.941 1.00 90.88 84 PHE A N 1
ATOM 585 C CA . PHE A 1 84 ? 20.502 30.528 -8.822 1.00 90.88 84 PHE A CA 1
ATOM 586 C C . PHE A 1 84 ? 21.874 29.933 -9.194 1.00 90.88 84 PHE A C 1
ATOM 588 O O . PHE A 1 84 ? 22.568 29.397 -8.332 1.00 90.88 84 PHE A O 1
ATOM 595 N N . ASN A 1 85 ? 22.284 30.068 -10.465 1.00 89.06 85 ASN A N 1
ATOM 596 C CA . ASN A 1 85 ? 23.496 29.449 -11.040 1.00 89.06 85 ASN A CA 1
ATOM 597 C C . ASN A 1 85 ? 23.540 27.914 -10.948 1.00 89.06 85 ASN A C 1
ATOM 599 O O . ASN A 1 85 ? 24.618 27.315 -10.956 1.00 89.06 85 ASN A O 1
ATOM 603 N N . ASP A 1 86 ? 22.374 27.287 -10.883 1.00 90.00 86 ASP A N 1
ATOM 604 C CA . ASP A 1 86 ? 22.251 25.839 -10.913 1.00 90.00 86 ASP A CA 1
ATOM 605 C C . ASP A 1 86 ? 22.559 25.261 -12.304 1.00 90.00 86 ASP A C 1
ATOM 607 O O . ASP A 1 86 ? 22.628 25.978 -13.312 1.00 90.00 86 ASP A O 1
ATOM 611 N N . ASN A 1 87 ? 22.731 23.943 -12.369 1.00 89.81 87 ASN A N 1
ATOM 612 C CA . ASN A 1 87 ? 22.684 23.235 -13.635 1.00 89.81 87 ASN A CA 1
ATOM 613 C C . ASN A 1 87 ? 21.307 23.470 -14.266 1.00 89.81 87 ASN A C 1
ATOM 615 O O . ASN A 1 87 ? 20.292 23.077 -13.713 1.00 89.81 87 ASN A O 1
ATOM 619 N N . THR A 1 88 ? 21.274 24.072 -15.454 1.00 87.69 88 THR A N 1
ATOM 620 C CA . THR A 1 88 ? 20.023 24.454 -16.128 1.00 87.69 88 THR A CA 1
ATOM 621 C C . THR A 1 88 ? 19.144 23.274 -16.545 1.00 87.69 88 THR A C 1
ATOM 623 O O . THR A 1 88 ? 18.058 23.497 -17.066 1.00 87.69 88 THR A O 1
ATOM 626 N N . CYS A 1 89 ? 19.651 22.045 -16.437 1.00 89.50 89 CYS A N 1
ATOM 627 C CA . CYS A 1 89 ? 18.916 20.830 -16.761 1.00 89.50 89 CYS A CA 1
ATOM 628 C C . CYS A 1 89 ? 18.559 19.990 -15.534 1.00 89.50 89 CYS A C 1
ATOM 630 O O . CYS A 1 89 ? 17.595 19.240 -15.593 1.00 89.50 89 CYS A O 1
ATOM 632 N N . ILE A 1 90 ? 19.349 20.061 -14.460 1.00 91.50 90 ILE A N 1
ATOM 633 C CA . ILE A 1 90 ? 19.174 19.212 -13.279 1.00 91.50 90 ILE A CA 1
ATOM 634 C C . ILE A 1 90 ? 19.020 20.136 -12.071 1.00 91.50 90 ILE A C 1
ATOM 636 O O . ILE A 1 90 ? 20.029 20.682 -11.618 1.00 91.50 90 ILE A O 1
ATOM 640 N N . PRO A 1 91 ? 17.792 20.310 -11.558 1.00 93.25 91 PRO A N 1
ATOM 641 C CA . PRO A 1 91 ? 17.543 21.020 -10.315 1.00 93.25 91 PRO A CA 1
ATOM 642 C C . PRO A 1 91 ? 18.375 20.454 -9.159 1.00 93.25 91 PRO A C 1
ATOM 644 O O . PRO A 1 91 ? 18.370 19.248 -8.919 1.00 93.25 91 PRO A O 1
ATOM 647 N N . SER A 1 92 ? 19.062 21.323 -8.419 1.00 91.94 92 SER A N 1
ATOM 648 C CA . SER A 1 92 ? 19.812 20.945 -7.215 1.00 91.94 92 SER A CA 1
ATOM 649 C C . SER A 1 92 ? 18.921 20.750 -5.988 1.00 91.94 92 SER A C 1
ATOM 651 O O . SER A 1 92 ? 19.380 20.170 -5.005 1.00 91.94 92 SER A O 1
ATOM 653 N N . ASN A 1 93 ? 17.684 21.258 -6.003 1.00 93.56 93 ASN A N 1
ATOM 654 C CA . ASN A 1 93 ? 16.754 21.094 -4.891 1.00 93.56 93 ASN A CA 1
ATOM 655 C C . ASN A 1 93 ? 15.668 20.082 -5.245 1.00 93.56 93 ASN A C 1
ATOM 657 O O . ASN A 1 93 ? 15.097 20.126 -6.338 1.00 93.56 93 ASN A O 1
ATOM 661 N N . VAL A 1 94 ? 15.376 19.214 -4.282 1.00 94.06 94 VAL A N 1
ATOM 662 C CA . VAL A 1 94 ? 14.329 18.201 -4.344 1.00 94.06 94 VAL A CA 1
ATOM 663 C C . VAL A 1 94 ? 13.664 18.088 -2.971 1.00 94.06 94 VAL A C 1
ATOM 665 O O . VAL A 1 94 ? 14.324 18.260 -1.944 1.00 94.06 94 VAL A O 1
ATOM 668 N N . SER A 1 95 ? 12.361 17.831 -2.947 1.00 95.06 95 SER A N 1
ATOM 669 C CA . SER A 1 95 ? 11.595 17.509 -1.738 1.00 95.06 95 SER A CA 1
ATOM 670 C C . SER A 1 95 ? 10.428 16.582 -2.062 1.00 95.06 95 SER A C 1
ATOM 672 O O . SER A 1 95 ? 9.990 16.542 -3.210 1.00 95.06 95 SER A O 1
ATOM 674 N N . GLY A 1 96 ? 9.868 15.926 -1.048 1.00 94.44 96 GLY A N 1
ATOM 675 C CA . GLY A 1 96 ? 8.833 14.904 -1.218 1.00 94.44 96 GLY A CA 1
ATOM 676 C C . GLY A 1 96 ? 9.461 13.516 -1.177 1.00 94.44 96 GLY A C 1
ATOM 677 O O . GLY A 1 96 ? 10.461 13.344 -0.485 1.00 94.44 96 GLY A O 1
ATOM 678 N N . LEU A 1 97 ? 8.885 12.576 -1.922 1.00 94.25 97 LEU A N 1
ATOM 679 C CA . LEU A 1 97 ? 9.388 11.213 -2.074 1.00 94.25 97 LEU A CA 1
ATOM 680 C C . LEU A 1 97 ? 10.826 11.244 -2.620 1.00 94.25 97 LEU A C 1
ATOM 682 O O . LEU A 1 97 ? 11.071 11.764 -3.718 1.00 94.25 97 LEU A O 1
ATOM 686 N N . ASP A 1 98 ? 11.773 10.736 -1.830 1.00 93.19 98 ASP A N 1
ATOM 687 C CA . ASP A 1 98 ? 13.199 10.645 -2.150 1.00 93.19 98 ASP A CA 1
ATOM 688 C C . ASP A 1 98 ? 13.525 9.266 -2.753 1.00 93.19 98 ASP A C 1
ATOM 690 O O . ASP A 1 98 ? 13.525 8.258 -2.038 1.00 93.19 98 ASP A O 1
ATOM 694 N N . PRO A 1 99 ? 13.879 9.189 -4.052 1.00 93.25 99 PRO A N 1
ATOM 695 C CA . PRO A 1 99 ? 14.112 7.909 -4.710 1.00 93.25 99 PRO A CA 1
ATOM 696 C C . PRO A 1 99 ? 15.241 7.066 -4.117 1.00 93.25 99 PRO A C 1
ATOM 698 O O . PRO A 1 99 ? 15.246 5.862 -4.341 1.00 93.25 99 PRO A O 1
ATOM 701 N N . VAL A 1 100 ? 16.219 7.666 -3.432 1.00 92.25 100 VAL A N 1
ATOM 702 C CA . VAL A 1 100 ? 17.372 6.947 -2.864 1.00 92.25 100 VAL A CA 1
ATOM 703 C C . VAL A 1 100 ? 17.108 6.537 -1.430 1.00 92.25 100 VAL A C 1
ATOM 705 O O . VAL A 1 100 ? 17.445 5.421 -1.041 1.00 92.25 100 VAL A O 1
ATOM 708 N N . ALA A 1 101 ? 16.530 7.433 -0.635 1.00 90.50 101 ALA A N 1
ATOM 709 C CA . ALA A 1 101 ? 16.261 7.142 0.765 1.00 90.50 101 ALA A CA 1
ATOM 710 C C . ALA A 1 101 ? 15.105 6.142 0.929 1.00 90.50 101 ALA A C 1
ATOM 712 O O . ALA A 1 101 ? 15.146 5.295 1.817 1.00 90.50 101 ALA A O 1
ATOM 713 N N . GLU A 1 102 ? 14.094 6.216 0.068 1.00 91.69 102 GLU A N 1
ATOM 714 C CA . GLU A 1 102 ? 12.837 5.484 0.249 1.00 91.69 102 GLU A CA 1
ATOM 715 C C . GLU A 1 102 ? 12.713 4.258 -0.663 1.00 91.69 102 GLU A C 1
ATOM 717 O O . GLU A 1 102 ? 11.688 3.582 -0.665 1.00 91.69 102 GLU A O 1
ATOM 722 N N . ALA A 1 103 ? 13.769 3.943 -1.421 1.00 92.50 103 ALA A N 1
ATOM 723 C CA . ALA A 1 103 ? 13.826 2.739 -2.237 1.00 92.50 103 ALA A CA 1
ATOM 724 C C . ALA A 1 103 ? 13.709 1.483 -1.369 1.00 92.50 103 ALA A C 1
ATOM 726 O O . ALA A 1 103 ? 14.543 1.236 -0.495 1.00 92.50 103 ALA A O 1
ATOM 727 N N . SER A 1 104 ? 12.719 0.645 -1.671 1.00 90.75 104 SER A N 1
ATOM 728 C CA . SER A 1 104 ? 12.539 -0.643 -1.013 1.00 90.75 104 SER A CA 1
ATOM 729 C C . SER A 1 104 ? 12.535 -1.802 -2.005 1.00 90.75 104 SER A C 1
ATOM 731 O O . SER A 1 104 ? 12.169 -1.670 -3.165 1.00 90.75 104 SER A O 1
ATOM 733 N N . VAL A 1 105 ? 12.934 -2.973 -1.520 1.00 90.12 105 VAL A N 1
ATOM 734 C CA . VAL A 1 105 ? 12.829 -4.269 -2.217 1.00 90.12 105 VAL A CA 1
ATOM 735 C C . VAL A 1 105 ? 11.749 -5.155 -1.596 1.00 90.12 105 VAL A C 1
ATOM 737 O O . VAL A 1 105 ? 11.652 -6.340 -1.908 1.00 90.12 105 VAL A O 1
ATOM 740 N N . THR A 1 106 ? 10.978 -4.591 -0.667 1.00 87.69 106 THR A N 1
ATOM 741 C CA . THR A 1 106 ? 9.826 -5.208 -0.015 1.00 87.69 106 THR A CA 1
ATOM 742 C C . THR A 1 106 ? 8.641 -4.234 -0.029 1.00 87.69 106 THR A C 1
ATOM 744 O O . THR A 1 106 ? 8.854 -3.021 -0.089 1.00 87.69 106 THR A O 1
ATOM 747 N N . PRO A 1 107 ? 7.396 -4.730 0.053 1.00 87.62 107 PRO A N 1
ATOM 748 C CA . PRO A 1 107 ? 7.011 -6.145 0.077 1.00 87.62 107 PRO A CA 1
ATOM 749 C C . PRO A 1 107 ? 7.242 -6.828 -1.282 1.00 87.62 107 PRO A C 1
ATOM 751 O O . PRO A 1 107 ? 7.228 -6.187 -2.321 1.00 87.62 107 PRO A O 1
ATOM 754 N N . GLU A 1 108 ? 7.463 -8.140 -1.289 1.00 91.38 108 GLU A N 1
ATOM 755 C CA . GLU A 1 108 ? 7.612 -8.897 -2.546 1.00 91.38 108 GLU A CA 1
ATOM 756 C C . GLU A 1 108 ? 6.255 -9.346 -3.121 1.00 91.38 108 GLU A C 1
ATOM 758 O O . GLU A 1 108 ? 6.153 -9.702 -4.295 1.00 91.38 108 GLU A O 1
ATOM 763 N N . THR A 1 109 ? 5.209 -9.307 -2.293 1.00 91.44 109 THR A N 1
ATOM 764 C CA . THR A 1 109 ? 3.848 -9.760 -2.593 1.00 91.44 109 THR A CA 1
ATOM 765 C C . THR A 1 109 ? 2.822 -8.762 -2.061 1.00 91.44 109 THR A C 1
ATOM 767 O O . THR A 1 109 ? 3.040 -8.075 -1.056 1.00 91.44 109 THR A O 1
ATOM 770 N N . PHE A 1 110 ? 1.691 -8.669 -2.752 1.00 87.19 110 PHE A N 1
ATOM 771 C CA . PHE A 1 110 ? 0.689 -7.629 -2.544 1.00 87.19 110 PHE A CA 1
ATOM 772 C C . PHE A 1 110 ? -0.674 -8.261 -2.368 1.00 87.19 110 PHE A C 1
ATOM 774 O O . PHE A 1 110 ? -1.032 -9.171 -3.109 1.00 87.19 110 PHE A O 1
ATOM 781 N N . ARG A 1 111 ? -1.450 -7.767 -1.409 1.00 80.69 111 ARG A N 1
ATOM 782 C CA . ARG A 1 111 ? -2.828 -8.175 -1.211 1.00 80.69 111 ARG A CA 1
ATOM 783 C C . ARG A 1 111 ? -3.761 -7.232 -1.965 1.00 80.69 111 ARG A C 1
ATOM 785 O O . ARG A 1 111 ? -3.844 -6.045 -1.642 1.00 80.69 111 ARG A O 1
ATOM 792 N N . PRO A 1 112 ? -4.487 -7.729 -2.967 1.00 77.81 112 PRO A N 1
ATOM 793 C CA . PRO A 1 112 ? -5.504 -6.950 -3.645 1.00 77.81 112 PRO A CA 1
ATOM 794 C C . PRO A 1 112 ? -6.695 -6.754 -2.715 1.00 77.81 112 PRO A C 1
ATOM 796 O O . PRO A 1 112 ? -7.190 -7.704 -2.113 1.00 77.81 112 PRO A O 1
ATOM 799 N N . THR A 1 113 ? -7.156 -5.519 -2.596 1.00 69.94 113 THR A N 1
ATOM 800 C CA . THR A 1 113 ? -8.264 -5.162 -1.692 1.00 69.94 113 THR A CA 1
ATOM 801 C C . THR A 1 113 ? -9.334 -4.330 -2.396 1.00 69.94 113 THR A C 1
ATOM 803 O O . THR A 1 113 ? -10.435 -4.158 -1.880 1.00 69.94 113 THR A O 1
ATOM 806 N N . CYS A 1 114 ? -9.018 -3.832 -3.592 1.00 73.06 114 CYS A N 1
ATOM 807 C CA . CYS A 1 114 ? -9.885 -3.071 -4.476 1.00 73.06 114 CYS A CA 1
ATOM 808 C C . CYS A 1 114 ? -9.659 -3.526 -5.926 1.00 73.06 114 CYS A C 1
ATOM 810 O O . CYS A 1 114 ? -8.765 -4.326 -6.211 1.00 73.06 114 CYS A O 1
ATOM 812 N N . ALA A 1 115 ? -10.422 -2.957 -6.863 1.00 82.31 115 ALA A N 1
ATOM 813 C CA . ALA A 1 115 ? -9.994 -2.957 -8.257 1.00 82.31 115 ALA A CA 1
ATOM 814 C C . ALA A 1 115 ? -8.644 -2.233 -8.362 1.00 82.31 115 ALA A C 1
ATOM 816 O O . ALA A 1 115 ? -8.503 -1.102 -7.893 1.00 82.31 115 ALA A O 1
ATOM 817 N N . LEU A 1 116 ? -7.659 -2.894 -8.959 1.00 86.12 116 LEU A N 1
ATOM 818 C CA . LEU A 1 116 ? -6.304 -2.380 -9.048 1.00 86.12 116 LEU A CA 1
ATOM 819 C C . LEU A 1 116 ? -6.177 -1.497 -10.279 1.00 86.12 116 LEU A C 1
ATOM 821 O O . LEU A 1 116 ? -6.478 -1.942 -11.386 1.00 86.12 116 LEU A O 1
ATOM 825 N N . THR A 1 117 ? -5.718 -0.262 -10.106 1.00 89.00 117 THR A N 1
ATOM 826 C CA . THR A 1 117 ? -5.442 0.629 -11.237 1.00 89.00 117 THR A CA 1
ATOM 827 C C . THR A 1 117 ? -3.947 0.737 -11.449 1.00 89.00 117 THR A C 1
ATOM 829 O O . THR A 1 117 ? -3.232 1.335 -10.649 1.00 89.00 117 THR A O 1
ATOM 832 N N . PHE A 1 118 ? -3.485 0.183 -12.562 1.00 91.00 118 PHE A N 1
ATOM 833 C CA . PHE A 1 118 ? -2.103 0.255 -13.003 1.00 91.00 118 PHE A CA 1
ATOM 834 C C . PHE A 1 118 ? -1.953 1.414 -13.972 1.00 91.00 118 PHE A C 1
ATOM 836 O O . PHE A 1 118 ? -2.733 1.527 -14.913 1.00 91.00 118 PHE A O 1
ATOM 843 N N . THR A 1 119 ? -0.951 2.263 -13.773 1.00 93.38 119 THR A N 1
ATOM 844 C CA . THR A 1 119 ? -0.631 3.354 -14.704 1.00 93.38 119 THR A CA 1
ATOM 845 C C . THR A 1 119 ? 0.843 3.320 -15.055 1.00 93.38 119 THR A C 1
ATOM 847 O O . THR A 1 119 ? 1.685 3.289 -14.161 1.00 93.38 119 THR A O 1
ATOM 850 N N . LEU A 1 120 ? 1.159 3.369 -16.347 1.00 95.31 120 LEU A N 1
ATOM 851 C CA . LEU A 1 120 ? 2.522 3.509 -16.847 1.00 95.31 120 LEU A CA 1
ATOM 852 C C . LEU A 1 120 ? 2.980 4.967 -16.731 1.00 95.31 120 LEU A C 1
ATOM 854 O O . LEU A 1 120 ? 2.416 5.839 -17.388 1.00 95.31 120 LEU A O 1
ATOM 858 N N . LEU A 1 121 ? 4.007 5.249 -15.929 1.00 94.81 121 LEU A N 1
ATOM 859 C CA . LEU A 1 121 ? 4.548 6.602 -15.756 1.00 94.81 121 LEU A CA 1
ATOM 860 C C . LEU A 1 121 ? 5.623 6.914 -16.792 1.00 94.81 121 LEU A C 1
ATOM 862 O O . LEU A 1 121 ? 5.613 7.988 -17.390 1.00 94.81 121 LEU A O 1
ATOM 866 N N . THR A 1 122 ? 6.560 5.993 -17.004 1.00 93.88 122 THR A N 1
ATOM 867 C CA . THR A 1 122 ? 7.634 6.161 -17.983 1.00 93.88 122 THR A CA 1
ATOM 868 C C . THR A 1 122 ? 8.218 4.813 -18.394 1.00 93.88 122 THR A C 1
ATOM 870 O O . THR A 1 122 ? 8.138 3.846 -17.641 1.00 93.88 122 THR A O 1
ATOM 873 N N . ARG A 1 123 ? 8.813 4.781 -19.590 1.00 91.88 123 ARG A N 1
ATOM 874 C CA . ARG A 1 123 ? 9.733 3.726 -20.052 1.00 91.88 123 ARG A CA 1
ATOM 875 C C . ARG A 1 123 ? 11.187 4.231 -20.156 1.00 91.88 123 ARG A C 1
ATOM 877 O O . ARG A 1 123 ? 12.020 3.650 -20.839 1.00 91.88 123 ARG A O 1
ATOM 884 N N . GLY A 1 124 ? 11.451 5.408 -19.577 1.00 85.12 124 GLY A N 1
ATOM 885 C CA . GLY A 1 124 ? 12.779 6.013 -19.459 1.00 85.12 124 GLY A CA 1
ATOM 886 C C . GLY A 1 124 ? 13.589 6.004 -20.754 1.00 85.12 124 GLY A C 1
ATOM 887 O O . GLY A 1 124 ? 13.126 6.463 -21.803 1.00 85.12 124 GLY A O 1
ATOM 888 N N . THR A 1 125 ? 14.819 5.499 -20.654 1.00 75.50 125 THR A N 1
ATOM 889 C CA . THR A 1 125 ? 15.703 5.222 -21.795 1.00 75.50 125 THR A CA 1
ATOM 890 C C . THR A 1 125 ? 15.842 3.726 -22.072 1.00 75.50 125 THR A C 1
ATOM 892 O O . THR A 1 125 ? 16.883 3.314 -22.592 1.00 75.50 125 THR A O 1
ATOM 895 N N . ALA A 1 126 ? 14.816 2.936 -21.728 1.00 82.44 126 ALA A N 1
ATOM 896 C CA . ALA A 1 126 ? 14.832 1.487 -21.871 1.00 82.44 126 ALA A CA 1
ATOM 897 C C . ALA A 1 126 ? 15.277 1.079 -23.279 1.00 82.44 126 ALA A C 1
ATOM 899 O O . ALA A 1 126 ? 14.842 1.637 -24.296 1.00 82.44 126 ALA A O 1
ATOM 900 N N . LEU A 1 127 ? 16.182 0.105 -23.342 1.00 85.25 127 LEU A N 1
ATOM 901 C CA . LEU A 1 127 ? 16.543 -0.529 -24.608 1.00 85.25 127 LEU A CA 1
ATOM 902 C C . LEU A 1 127 ? 15.459 -1.520 -25.042 1.00 85.25 127 LEU A C 1
ATOM 904 O O . LEU A 1 127 ? 15.286 -1.761 -26.244 1.00 85.25 127 LEU A O 1
ATOM 908 N N . PHE A 1 128 ? 14.793 -2.124 -24.064 1.00 93.00 128 PHE A N 1
ATOM 909 C CA . PHE A 1 128 ? 13.786 -3.143 -24.244 1.00 93.00 128 PHE A CA 1
ATOM 910 C C . PHE A 1 128 ? 12.388 -2.544 -24.084 1.00 93.00 128 PHE A C 1
ATOM 912 O O . PHE A 1 128 ? 12.130 -1.714 -23.219 1.00 93.00 128 PHE A O 1
ATOM 919 N N . ASP A 1 129 ? 11.472 -2.947 -24.961 1.00 94.56 129 ASP A N 1
ATOM 920 C CA . ASP A 1 129 ? 10.064 -2.594 -24.837 1.00 94.56 129 ASP A CA 1
ATOM 921 C C . ASP A 1 129 ? 9.384 -3.743 -24.075 1.00 94.56 129 ASP A C 1
ATOM 923 O O . ASP A 1 129 ? 8.958 -4.741 -24.670 1.00 94.56 129 ASP A O 1
ATOM 927 N N . ASP A 1 130 ? 9.363 -3.632 -22.747 1.00 95.62 130 ASP A N 1
ATOM 928 C CA . ASP A 1 130 ? 8.947 -4.710 -21.846 1.00 95.62 130 ASP A CA 1
ATOM 929 C C . ASP A 1 130 ? 7.431 -4.882 -21.726 1.00 95.62 130 ASP A C 1
ATOM 931 O O . ASP A 1 130 ? 6.654 -3.931 -21.880 1.00 95.62 130 ASP A O 1
ATOM 935 N N . VAL A 1 131 ? 7.030 -6.099 -21.352 1.00 96.00 131 VAL A N 1
ATOM 936 C CA . VAL A 1 131 ? 5.672 -6.426 -20.895 1.00 96.00 131 VAL A CA 1
ATOM 937 C C . VAL A 1 131 ? 5.649 -6.455 -19.372 1.00 96.00 131 VAL A C 1
ATOM 939 O O . VAL A 1 131 ? 6.525 -7.054 -18.752 1.00 96.00 131 VAL A O 1
ATOM 942 N N . PHE A 1 132 ? 4.617 -5.867 -18.776 1.00 95.50 132 PHE A N 1
ATOM 943 C CA . PHE A 1 132 ? 4.397 -5.886 -17.331 1.00 95.50 132 PHE A CA 1
ATOM 944 C C . PHE A 1 132 ? 3.048 -6.512 -17.000 1.00 95.50 132 PHE A C 1
ATOM 946 O O . PHE A 1 132 ? 2.059 -6.290 -17.703 1.00 95.50 132 PHE A O 1
ATOM 953 N N . GLY A 1 133 ? 2.990 -7.286 -15.922 1.00 94.56 133 GLY A N 1
ATOM 954 C CA . GLY A 1 133 ? 1.778 -7.987 -15.526 1.00 94.56 133 GLY A CA 1
ATOM 955 C C . GLY A 1 133 ? 1.818 -8.513 -14.099 1.00 94.56 133 GLY A C 1
ATOM 956 O O . GLY A 1 133 ? 2.700 -8.166 -13.313 1.00 94.56 133 GLY A O 1
ATOM 957 N N . TRP A 1 134 ? 0.833 -9.341 -13.765 1.00 94.62 134 TRP A N 1
ATOM 958 C CA . TRP A 1 134 ? 0.664 -9.930 -12.438 1.00 94.62 134 TRP A CA 1
ATOM 959 C C . TRP A 1 134 ? 0.613 -11.459 -12.503 1.00 94.62 134 TRP A C 1
ATOM 961 O O . TRP A 1 134 ? 0.450 -12.046 -13.575 1.00 94.62 134 TRP A O 1
ATOM 971 N N . TYR A 1 135 ? 0.769 -12.100 -11.348 1.00 95.50 135 TYR A N 1
ATOM 972 C CA . TYR A 1 135 ? 0.611 -13.543 -11.172 1.00 95.50 135 TYR A CA 1
ATOM 973 C C . TYR A 1 135 ? 0.087 -13.867 -9.762 1.00 95.50 135 TYR A C 1
ATOM 975 O O . TYR A 1 135 ? 0.257 -13.080 -8.828 1.00 95.50 135 TYR A O 1
ATOM 983 N N . ASN A 1 136 ? -0.548 -15.029 -9.592 1.00 94.06 136 ASN A N 1
ATOM 984 C CA . ASN A 1 136 ? -1.009 -15.504 -8.281 1.00 94.06 136 ASN A CA 1
ATOM 985 C C . ASN A 1 136 ? 0.169 -16.016 -7.436 1.00 94.06 136 ASN A C 1
ATOM 987 O O . ASN A 1 136 ? 0.951 -16.847 -7.902 1.00 94.06 136 ASN A O 1
ATOM 991 N N . VAL A 1 137 ? 0.277 -15.593 -6.173 1.00 94.62 137 VAL A N 1
ATOM 992 C CA . VAL A 1 137 ? 1.336 -16.083 -5.276 1.00 94.62 137 VAL A CA 1
ATOM 993 C C . VAL A 1 137 ? 1.000 -17.496 -4.812 1.00 94.62 137 VAL A C 1
ATOM 995 O O . VAL A 1 137 ? 0.062 -17.723 -4.051 1.00 94.62 137 VAL A O 1
ATOM 998 N N . THR A 1 138 ? 1.803 -18.464 -5.252 1.00 93.94 138 THR A N 1
ATOM 999 C CA . THR A 1 138 ? 1.616 -19.892 -4.930 1.00 93.94 138 THR A CA 1
ATOM 1000 C C . THR A 1 138 ? 2.723 -20.468 -4.044 1.00 93.94 138 THR A C 1
ATOM 1002 O O . THR A 1 138 ? 2.630 -21.611 -3.594 1.00 93.94 138 THR A O 1
ATOM 1005 N N . GLY A 1 139 ? 3.787 -19.695 -3.792 1.00 91.69 139 GLY A N 1
ATOM 1006 C CA . GLY A 1 139 ? 5.015 -20.167 -3.141 1.00 91.69 139 GLY A CA 1
ATOM 1007 C C . GLY A 1 139 ? 5.976 -20.916 -4.076 1.00 91.69 139 GLY A C 1
ATOM 1008 O O . GLY A 1 139 ? 6.982 -21.463 -3.618 1.00 91.69 139 GLY A O 1
ATOM 1009 N N . SER A 1 140 ? 5.688 -20.945 -5.379 1.00 93.75 140 SER A N 1
ATOM 1010 C CA . SER A 1 140 ? 6.571 -21.443 -6.437 1.00 93.75 140 SER A CA 1
ATOM 1011 C C . SER A 1 140 ? 6.656 -20.446 -7.589 1.00 93.75 140 SER A C 1
ATOM 1013 O O . SER A 1 140 ? 5.720 -19.678 -7.799 1.00 93.75 140 SER A O 1
ATOM 1015 N N . ALA A 1 141 ? 7.766 -20.484 -8.333 1.00 92.00 141 ALA A N 1
ATOM 1016 C CA . ALA A 1 141 ? 7.948 -19.643 -9.511 1.00 92.00 141 ALA A CA 1
ATOM 1017 C C . ALA A 1 141 ? 6.811 -19.891 -10.529 1.00 92.00 141 ALA A C 1
ATOM 1019 O O . ALA A 1 141 ? 6.534 -21.062 -10.808 1.00 92.00 141 ALA A O 1
ATOM 1020 N N . PRO A 1 142 ? 6.174 -18.836 -11.069 1.00 94.50 142 PRO A N 1
ATOM 1021 C CA . PRO A 1 142 ? 5.109 -18.976 -12.062 1.00 94.50 142 PRO A CA 1
ATOM 1022 C C . PRO A 1 142 ? 5.615 -19.600 -13.366 1.00 94.50 142 PRO A C 1
ATOM 1024 O O . PRO A 1 142 ? 6.724 -19.296 -13.817 1.00 94.50 142 PRO A O 1
ATOM 1027 N N . GLU A 1 143 ? 4.797 -20.433 -14.010 1.00 91.56 143 GLU A N 1
ATOM 1028 C CA . GLU A 1 143 ? 5.040 -20.828 -15.399 1.00 91.56 143 GLU A CA 1
ATOM 1029 C C . GLU A 1 143 ? 4.552 -19.718 -16.350 1.00 91.56 143 GLU A C 1
ATOM 1031 O O . GLU A 1 143 ? 3.716 -18.900 -15.969 1.00 91.56 143 GLU A O 1
ATOM 1036 N N . PRO A 1 144 ? 5.005 -19.669 -17.619 1.00 90.19 144 PRO A N 1
ATOM 1037 C CA . PRO A 1 144 ? 4.582 -18.623 -18.556 1.00 90.19 144 PRO A CA 1
ATOM 1038 C C . PRO A 1 144 ? 3.064 -18.513 -18.771 1.00 90.19 144 PRO A C 1
ATOM 1040 O O . PRO A 1 144 ? 2.587 -17.467 -19.197 1.00 90.19 144 PRO A O 1
ATOM 1043 N N . GLU A 1 145 ? 2.315 -19.589 -18.521 1.00 91.25 145 GLU A N 1
ATOM 1044 C CA . GLU A 1 145 ? 0.849 -19.624 -18.611 1.00 91.25 145 GLU A CA 1
ATOM 1045 C C . GLU A 1 145 ? 0.131 -19.048 -17.381 1.00 91.25 145 GLU A C 1
ATOM 1047 O O . GLU A 1 145 ? -1.038 -18.691 -17.491 1.00 91.25 145 GLU A O 1
ATOM 1052 N N . ASP A 1 146 ? 0.839 -18.900 -16.258 1.00 93.94 146 ASP A N 1
ATOM 1053 C CA . ASP A 1 146 ? 0.353 -18.270 -15.023 1.00 93.94 146 ASP A CA 1
ATOM 1054 C C . ASP A 1 146 ? 0.605 -16.746 -15.008 1.00 93.94 146 ASP A C 1
ATOM 1056 O O . ASP A 1 146 ? 0.304 -16.061 -14.029 1.00 93.94 146 ASP A O 1
ATOM 1060 N N . LEU A 1 147 ? 1.224 -16.212 -16.069 1.00 95.62 147 LEU A N 1
ATOM 1061 C CA . LEU A 1 147 ? 1.541 -14.795 -16.208 1.00 95.62 147 LEU A CA 1
ATOM 1062 C C . LEU A 1 147 ? 0.405 -14.064 -16.916 1.00 95.62 147 LEU A C 1
ATOM 1064 O O . LEU A 1 147 ? 0.090 -14.342 -18.075 1.00 95.62 147 LEU A O 1
ATOM 1068 N N . HIS A 1 148 ? -0.149 -13.064 -16.240 1.00 94.31 148 HIS A N 1
ATOM 1069 C CA . HIS A 1 148 ? -1.250 -12.252 -16.739 1.00 94.31 148 HIS A CA 1
ATOM 1070 C C . HIS A 1 148 ? -0.727 -10.860 -17.136 1.00 94.31 148 HIS A C 1
ATOM 1072 O O . HIS A 1 148 ? -0.611 -9.976 -16.279 1.00 94.31 148 HIS A O 1
ATOM 1078 N N . PRO A 1 149 ? -0.345 -10.643 -18.412 1.00 93.69 149 PRO A N 1
ATOM 1079 C CA . PRO A 1 149 ? 0.129 -9.343 -18.879 1.00 93.69 149 PRO A CA 1
ATOM 1080 C C . PRO A 1 149 ? -0.966 -8.278 -18.780 1.00 93.69 149 PRO A C 1
ATOM 1082 O O . PRO A 1 149 ? -2.129 -8.527 -19.091 1.00 93.69 149 PRO A O 1
ATOM 1085 N N . MET A 1 150 ? -0.568 -7.081 -18.356 1.00 92.12 150 MET A N 1
ATOM 1086 C CA . MET A 1 150 ? -1.441 -5.914 -18.223 1.00 92.12 150 MET A CA 1
ATOM 1087 C C . MET A 1 150 ? -1.012 -4.781 -19.144 1.00 92.12 150 MET A C 1
ATOM 1089 O O . MET A 1 150 ? -1.862 -4.163 -19.769 1.00 92.12 150 MET A O 1
ATOM 1093 N N . LEU A 1 151 ? 0.291 -4.512 -19.221 1.00 93.88 151 LEU A N 1
ATOM 1094 C CA . LEU A 1 151 ? 0.861 -3.519 -20.121 1.00 93.88 151 LEU A CA 1
ATOM 1095 C C . LEU A 1 151 ? 1.692 -4.234 -21.182 1.00 93.88 151 LEU A C 1
ATOM 1097 O O . LEU A 1 151 ? 2.613 -4.990 -20.853 1.00 93.88 151 LEU A O 1
ATOM 1101 N N . ASP A 1 152 ? 1.367 -3.976 -22.440 1.00 95.12 152 ASP A N 1
ATOM 1102 C CA . ASP A 1 152 ? 2.082 -4.489 -23.601 1.00 95.12 152 ASP A CA 1
ATOM 1103 C C . ASP A 1 152 ? 3.301 -3.615 -23.926 1.00 95.12 152 ASP A C 1
ATOM 1105 O O . ASP A 1 152 ? 3.422 -2.477 -23.470 1.00 95.12 152 ASP A O 1
ATOM 1109 N N . CYS A 1 153 ? 4.217 -4.137 -24.746 1.00 94.81 153 CYS A N 1
ATOM 1110 C CA . CYS A 1 153 ? 5.483 -3.481 -25.093 1.00 94.81 153 CYS A CA 1
ATOM 1111 C C . CYS A 1 153 ? 5.317 -2.050 -25.650 1.00 94.81 153 CYS A C 1
ATOM 1113 O O . CYS A 1 153 ? 6.178 -1.199 -25.447 1.00 94.81 153 CYS A O 1
ATOM 1115 N N . ASP A 1 154 ? 4.220 -1.776 -26.361 1.00 93.62 154 ASP A N 1
ATOM 1116 C CA . ASP A 1 154 ? 3.981 -0.534 -27.096 1.00 93.62 154 ASP A CA 1
ATOM 1117 C C . ASP A 1 154 ? 3.057 0.452 -26.368 1.00 93.62 154 ASP A C 1
ATOM 1119 O O . ASP A 1 154 ? 2.784 1.540 -26.891 1.00 93.62 154 ASP A O 1
ATOM 1123 N N . ASP A 1 155 ? 2.629 0.121 -25.146 1.00 95.06 155 ASP A N 1
ATOM 1124 C CA . ASP A 1 155 ? 1.877 1.044 -24.306 1.00 95.06 155 ASP A CA 1
ATOM 1125 C C . ASP A 1 155 ? 2.710 2.284 -23.969 1.00 95.06 155 ASP A C 1
ATOM 1127 O O . ASP A 1 155 ? 3.861 2.213 -23.521 1.00 95.06 155 ASP A O 1
ATOM 1131 N N . ALA A 1 156 ? 2.102 3.451 -24.179 1.00 93.06 156 ALA A N 1
ATOM 1132 C CA . ALA A 1 156 ? 2.743 4.741 -23.966 1.00 93.06 156 ALA A CA 1
ATOM 1133 C C . ALA A 1 156 ? 2.599 5.216 -22.507 1.00 93.06 156 ALA A C 1
ATOM 1135 O O . ALA A 1 156 ? 1.601 4.887 -21.858 1.00 93.06 156 ALA A O 1
ATOM 1136 N N . PRO A 1 157 ? 3.513 6.066 -22.002 1.00 91.88 157 PRO A N 1
ATOM 1137 C CA . PRO A 1 157 ? 3.320 6.779 -20.740 1.00 91.88 157 PRO A CA 1
ATOM 1138 C C . PRO A 1 157 ? 1.935 7.432 -20.630 1.00 91.88 157 PRO A C 1
ATOM 1140 O O . PRO A 1 157 ? 1.473 8.102 -21.558 1.00 91.88 157 PRO A O 1
ATOM 1143 N N . GLY A 1 158 ? 1.274 7.222 -19.493 1.00 90.25 158 GLY A N 1
ATOM 1144 C CA . GLY A 1 158 ? -0.110 7.605 -19.217 1.00 90.25 158 GLY A CA 1
ATOM 1145 C C . GLY A 1 158 ? -1.155 6.535 -19.555 1.00 90.25 158 GLY A C 1
ATOM 1146 O O . GLY A 1 158 ? -2.328 6.739 -19.247 1.00 90.25 158 GLY A O 1
ATOM 1147 N N . SER A 1 159 ? -0.766 5.413 -20.171 1.00 93.31 159 SER A N 1
ATOM 1148 C CA . SER A 1 159 ? -1.662 4.261 -20.349 1.00 93.31 159 SER A CA 1
ATOM 1149 C C . SER A 1 159 ? -2.005 3.655 -18.992 1.00 93.31 159 SER A C 1
ATOM 1151 O O . SER A 1 159 ? -1.139 3.563 -18.117 1.00 93.31 159 SER A O 1
ATOM 1153 N N . SER A 1 160 ? -3.263 3.254 -18.816 1.00 91.19 160 SER A N 1
ATOM 1154 C CA . SER A 1 160 ? -3.731 2.638 -17.582 1.00 91.19 160 SER A CA 1
ATOM 1155 C C . SER A 1 160 ? -4.628 1.435 -17.831 1.00 91.19 160 SER A C 1
ATOM 1157 O O . SER A 1 160 ? -5.373 1.378 -18.814 1.00 91.19 160 SER A O 1
ATOM 1159 N N . VAL A 1 161 ? -4.555 0.479 -16.910 1.00 91.00 161 VAL A N 1
ATOM 1160 C CA . VAL A 1 161 ? -5.349 -0.748 -16.904 1.00 91.00 161 VAL A CA 1
ATOM 1161 C C . VAL A 1 161 ? -5.979 -0.905 -15.533 1.00 91.00 161 VAL A C 1
ATOM 1163 O O . VAL A 1 161 ? -5.319 -0.714 -14.515 1.00 91.00 161 VAL A O 1
ATOM 1166 N N . VAL A 1 162 ? -7.268 -1.233 -15.515 1.00 88.12 162 VAL A N 1
ATOM 1167 C CA . VAL A 1 162 ? -8.003 -1.529 -14.285 1.00 88.12 162 VAL A CA 1
ATOM 1168 C C . VAL A 1 162 ? -8.245 -3.030 -14.231 1.00 88.12 162 VAL A C 1
ATOM 1170 O O . VAL A 1 162 ? -8.939 -3.569 -15.093 1.00 88.12 162 VAL A O 1
ATOM 1173 N N . LEU A 1 163 ? -7.684 -3.684 -13.220 1.00 83.56 163 LEU A N 1
ATOM 1174 C CA . LEU A 1 163 ? -7.930 -5.082 -12.898 1.00 83.56 163 LEU A CA 1
ATOM 1175 C C . LEU A 1 163 ? -8.984 -5.146 -11.793 1.00 83.56 163 LEU A C 1
ATOM 1177 O O . LEU A 1 163 ? -8.692 -4.920 -10.618 1.00 83.56 163 LEU A O 1
ATOM 1181 N N . ASP A 1 164 ? -10.224 -5.446 -12.168 1.00 81.31 164 ASP A N 1
ATOM 1182 C CA . ASP A 1 164 ? -11.279 -5.739 -11.199 1.00 81.31 164 ASP A CA 1
ATOM 1183 C C . ASP A 1 164 ? -11.082 -7.148 -10.649 1.00 81.31 164 ASP A C 1
ATOM 1185 O O . ASP A 1 164 ? -11.642 -8.125 -11.150 1.00 81.31 164 ASP A O 1
ATOM 1189 N N . ILE A 1 165 ? -10.242 -7.246 -9.625 1.00 73.19 165 ILE A N 1
ATOM 1190 C CA . ILE A 1 165 ? -9.789 -8.539 -9.141 1.00 73.19 165 ILE A CA 1
ATOM 1191 C C . ILE A 1 165 ? -10.913 -9.384 -8.532 1.00 73.19 165 ILE A C 1
ATOM 1193 O O . ILE A 1 165 ? -10.876 -10.608 -8.606 1.00 73.19 165 ILE A O 1
ATOM 1197 N N . ALA A 1 166 ? -11.960 -8.742 -8.004 1.00 66.88 166 ALA A N 1
ATOM 1198 C CA . ALA A 1 166 ? -13.126 -9.434 -7.460 1.00 66.88 166 ALA A CA 1
ATOM 1199 C C . ALA A 1 166 ? -13.897 -10.214 -8.537 1.00 66.88 166 ALA A C 1
ATOM 1201 O O . ALA A 1 166 ? -14.627 -11.154 -8.222 1.00 66.88 166 ALA A O 1
ATOM 1202 N N . ASN A 1 167 ? -13.745 -9.821 -9.803 1.00 75.88 167 ASN A N 1
ATOM 1203 C CA . ASN A 1 167 ? -14.402 -10.442 -10.944 1.00 75.88 167 ASN A CA 1
ATOM 1204 C C . ASN A 1 167 ? -13.417 -11.095 -11.923 1.00 75.88 167 ASN A C 1
ATOM 1206 O O . ASN A 1 167 ? -13.860 -11.578 -12.967 1.00 75.88 167 ASN A O 1
ATOM 1210 N N . GLU A 1 168 ? -12.122 -11.121 -11.603 1.00 84.81 168 GLU A N 1
ATOM 1211 C CA . GLU A 1 168 ? -11.082 -11.703 -12.446 1.00 84.81 168 GLU A CA 1
ATOM 1212 C C . GLU A 1 168 ? -11.121 -13.239 -12.347 1.00 84.81 168 GLU A C 1
ATOM 1214 O O . GLU A 1 168 ? -10.810 -13.784 -11.287 1.00 84.81 168 GLU A O 1
ATOM 1219 N N . PRO A 1 169 ? -11.504 -13.971 -13.414 1.00 87.31 169 PRO A N 1
ATOM 1220 C CA . PRO A 1 169 ? -11.631 -15.427 -13.352 1.00 87.31 169 PRO A CA 1
ATOM 1221 C C . PRO A 1 169 ? -10.317 -16.150 -13.058 1.00 87.31 169 PRO A C 1
ATOM 1223 O O . PRO A 1 169 ? -10.349 -17.261 -12.529 1.00 87.31 169 PRO A O 1
ATOM 1226 N N . ASP A 1 170 ? -9.194 -15.529 -13.419 1.00 88.38 170 ASP A N 1
ATOM 1227 C CA . ASP A 1 170 ? -7.865 -16.099 -13.235 1.00 88.38 170 ASP A CA 1
ATOM 1228 C C . ASP A 1 170 ? -7.269 -15.782 -11.847 1.00 88.38 170 ASP A C 1
ATOM 1230 O O . ASP A 1 170 ? -6.207 -16.298 -11.492 1.00 88.38 170 ASP A O 1
ATOM 1234 N N . TYR A 1 171 ? -7.942 -14.974 -11.016 1.00 88.25 171 TYR A N 1
ATOM 1235 C CA . TYR A 1 171 ? -7.512 -14.720 -9.642 1.00 88.25 171 TYR A CA 1
ATOM 1236 C C . TYR A 1 171 ? -7.900 -15.882 -8.721 1.00 88.25 171 TYR A C 1
ATOM 1238 O O . TYR A 1 171 ? -9.072 -16.223 -8.554 1.00 88.25 171 TYR A O 1
ATOM 1246 N N . ALA A 1 172 ? -6.898 -16.489 -8.089 1.00 85.31 172 ALA A N 1
ATOM 1247 C CA . ALA A 1 172 ? -7.061 -17.663 -7.237 1.00 85.31 172 ALA A CA 1
ATOM 1248 C C . ALA A 1 172 ? -7.401 -17.326 -5.771 1.00 85.31 172 ALA A C 1
ATOM 1250 O O . ALA A 1 172 ? -7.595 -18.241 -4.968 1.00 85.31 172 ALA A O 1
ATOM 1251 N N . GLY A 1 173 ? -7.482 -16.038 -5.420 1.00 78.19 173 GLY A N 1
ATOM 1252 C CA . GLY A 1 173 ? -7.565 -15.573 -4.036 1.00 78.19 173 GLY A CA 1
ATOM 1253 C C . GLY A 1 173 ? -6.189 -15.461 -3.369 1.00 78.19 173 GLY A C 1
ATOM 1254 O O . GLY A 1 173 ? -5.254 -16.185 -3.704 1.00 78.19 173 GLY A O 1
ATOM 1255 N N . GLY A 1 174 ? -6.064 -14.556 -2.396 1.00 80.50 174 GLY A N 1
ATOM 1256 C CA . GLY A 1 174 ? -4.815 -14.317 -1.666 1.00 80.50 174 GLY A CA 1
ATOM 1257 C C . GLY A 1 174 ? -3.934 -13.230 -2.284 1.00 80.50 174 GLY A C 1
ATOM 1258 O O . GLY A 1 174 ? -4.431 -12.281 -2.889 1.00 80.50 174 GLY A O 1
ATOM 1259 N N . ASP A 1 175 ? -2.625 -13.334 -2.084 1.00 87.69 175 ASP A N 1
ATOM 1260 C CA . ASP A 1 175 ? -1.688 -12.315 -2.553 1.00 87.69 175 ASP A CA 1
ATOM 1261 C C . ASP A 1 175 ? -1.333 -12.520 -4.040 1.00 87.69 175 ASP A C 1
ATOM 1263 O O . ASP A 1 175 ? -1.365 -13.633 -4.573 1.00 87.69 175 ASP A O 1
ATOM 1267 N N . VAL A 1 176 ? -0.960 -11.432 -4.707 1.00 91.75 176 VAL A N 1
ATOM 1268 C CA . VAL A 1 176 ? -0.439 -11.396 -6.077 1.00 91.75 176 VAL A CA 1
ATOM 1269 C C . VAL A 1 176 ? 0.994 -10.871 -6.082 1.00 91.75 176 VAL A C 1
ATOM 1271 O O . VAL A 1 176 ? 1.400 -10.101 -5.208 1.00 91.75 176 VAL A O 1
ATOM 1274 N N . GLY A 1 177 ? 1.766 -11.298 -7.072 1.00 94.06 177 GLY A N 1
ATOM 1275 C CA . GLY A 1 177 ? 3.063 -10.723 -7.399 1.00 94.06 177 GLY A CA 1
ATOM 1276 C C . GLY A 1 177 ? 3.021 -10.031 -8.755 1.00 94.06 177 GLY A C 1
ATOM 1277 O O . GLY A 1 177 ? 2.057 -10.165 -9.514 1.00 94.06 177 GLY A O 1
ATOM 1278 N N . PHE A 1 178 ? 4.082 -9.292 -9.063 1.00 95.44 178 PHE A N 1
ATOM 1279 C CA . PHE A 1 178 ? 4.231 -8.574 -10.325 1.00 95.44 178 PHE A CA 1
ATOM 1280 C C . PHE A 1 178 ? 5.447 -9.061 -11.085 1.00 95.44 178 PHE A C 1
ATOM 1282 O O . PHE A 1 178 ? 6.446 -9.456 -10.484 1.00 95.44 178 PHE A O 1
ATOM 1289 N N . PHE A 1 179 ? 5.368 -9.018 -12.410 1.00 97.12 179 PHE A N 1
ATOM 1290 C CA . PHE A 1 179 ? 6.476 -9.408 -13.264 1.00 97.12 179 PHE A CA 1
ATOM 1291 C C . PHE A 1 179 ? 6.769 -8.366 -14.338 1.00 97.12 179 PHE A C 1
ATOM 1293 O O . PHE A 1 179 ? 5.872 -7.675 -14.826 1.00 97.12 179 PHE A O 1
ATOM 1300 N N . LEU A 1 180 ? 8.036 -8.328 -14.737 1.00 96.88 180 LEU A N 1
ATOM 1301 C CA . LEU A 1 180 ? 8.532 -7.658 -15.928 1.00 96.88 180 LEU A CA 1
ATOM 1302 C C . LEU A 1 180 ? 9.126 -8.710 -16.864 1.00 96.88 180 LEU A C 1
ATOM 1304 O O . LEU A 1 180 ? 9.991 -9.484 -16.460 1.00 96.88 180 LEU A O 1
ATOM 1308 N N . PHE A 1 181 ? 8.686 -8.737 -18.116 1.00 97.12 181 PHE A N 1
ATOM 1309 C CA . PHE A 1 181 ? 9.286 -9.562 -19.157 1.00 97.12 181 PHE A CA 1
ATOM 1310 C C . PHE A 1 181 ? 10.088 -8.699 -20.134 1.00 97.12 181 PHE A C 1
ATOM 1312 O O . PHE A 1 181 ? 9.504 -7.912 -20.884 1.00 97.12 181 PHE A O 1
ATOM 1319 N N . THR A 1 182 ? 11.402 -8.939 -20.172 1.00 95.69 182 THR A N 1
ATOM 1320 C CA . THR A 1 182 ? 12.344 -8.331 -21.120 1.00 95.69 182 THR A CA 1
ATOM 1321 C C . THR A 1 182 ? 12.671 -9.296 -22.261 1.00 95.69 182 THR A C 1
ATOM 1323 O O . THR A 1 182 ? 12.954 -10.472 -22.018 1.00 95.69 182 THR A O 1
ATOM 1326 N N . PRO A 1 183 ? 12.706 -8.858 -23.533 1.00 96.50 183 PRO A N 1
ATOM 1327 C CA . PRO A 1 183 ? 13.078 -9.682 -24.672 1.00 96.50 183 PRO A CA 1
ATOM 1328 C C . PRO A 1 183 ? 14.601 -9.730 -24.892 1.00 96.50 183 PRO A C 1
ATOM 1330 O O . PRO A 1 183 ? 15.050 -9.883 -26.033 1.00 96.50 183 PRO A O 1
ATOM 1333 N N . GLU A 1 184 ? 15.418 -9.580 -23.847 1.00 95.56 184 GLU A N 1
ATOM 1334 C CA . GLU A 1 184 ? 16.876 -9.668 -23.946 1.00 95.56 184 GLU A CA 1
ATOM 1335 C C . GLU A 1 184 ? 17.354 -11.028 -24.507 1.00 95.56 184 GLU A C 1
ATOM 1337 O O . GLU A 1 184 ? 16.844 -12.111 -24.222 1.00 95.56 184 GLU A O 1
ATOM 1342 N N . SER A 1 185 ? 18.388 -10.997 -25.344 1.00 95.19 185 SER A N 1
ATOM 1343 C CA . SER A 1 185 ? 18.995 -12.187 -25.931 1.00 95.19 185 SER A CA 1
ATOM 1344 C C . SER A 1 185 ? 19.880 -12.935 -24.934 1.00 95.19 185 SER A C 1
ATOM 1346 O O . SER A 1 185 ? 20.961 -12.468 -24.573 1.00 95.19 185 SER A O 1
ATOM 1348 N N . HIS A 1 186 ? 19.542 -14.198 -24.658 1.00 94.38 186 HIS A N 1
ATOM 1349 C CA . HIS A 1 186 ? 20.402 -15.131 -23.909 1.00 94.38 186 HIS A CA 1
ATOM 1350 C C . HIS A 1 186 ? 21.816 -15.309 -24.488 1.00 94.38 186 HIS A C 1
ATOM 1352 O O . HIS A 1 186 ? 22.742 -15.720 -23.792 1.00 94.38 186 HIS A O 1
ATOM 1358 N N . SER A 1 187 ? 21.990 -15.066 -25.790 1.00 92.38 187 SER A N 1
ATOM 1359 C CA . SER A 1 187 ? 23.258 -15.301 -26.497 1.00 92.38 187 SER A CA 1
ATOM 1360 C C . SER A 1 187 ? 24.084 -14.034 -26.725 1.00 92.38 187 SER A C 1
ATOM 1362 O O . SER A 1 187 ? 25.260 -14.123 -27.084 1.00 92.38 187 SER A O 1
ATOM 1364 N N . ALA A 1 188 ? 23.472 -12.866 -26.537 1.00 89.81 188 ALA A N 1
ATOM 1365 C CA . ALA A 1 188 ? 24.073 -11.565 -26.772 1.00 89.81 188 ALA A CA 1
ATOM 1366 C C . ALA A 1 188 ? 23.442 -10.544 -25.817 1.00 89.81 188 ALA A C 1
ATOM 1368 O O . ALA A 1 188 ? 22.544 -9.805 -26.216 1.00 89.81 188 ALA A O 1
ATOM 1369 N N . GLY A 1 189 ? 23.907 -10.533 -24.565 1.00 87.50 189 GLY A N 1
ATOM 1370 C CA . GLY A 1 189 ? 23.394 -9.624 -23.537 1.00 87.50 189 GLY A CA 1
ATOM 1371 C C . GLY A 1 189 ? 23.449 -8.153 -23.966 1.00 87.50 189 GLY A C 1
ATOM 1372 O O . GLY A 1 189 ? 24.330 -7.755 -24.738 1.00 87.50 189 GLY A O 1
ATOM 1373 N N . GLY A 1 190 ? 22.475 -7.371 -23.507 1.00 86.88 190 GLY A N 1
ATOM 1374 C CA . GLY A 1 190 ? 22.241 -5.990 -23.930 1.00 86.88 190 GLY A CA 1
ATOM 1375 C C . GLY A 1 190 ? 21.762 -5.858 -25.380 1.00 86.88 190 GLY A C 1
ATOM 1376 O O . GLY A 1 190 ? 21.980 -4.829 -26.015 1.00 86.88 190 GLY A O 1
ATOM 1377 N N . SER A 1 191 ? 21.178 -6.910 -25.960 1.00 93.75 191 SER A N 1
ATOM 1378 C CA . SER A 1 191 ? 20.550 -6.850 -27.282 1.00 93.75 191 SER A CA 1
ATOM 1379 C C . SER A 1 191 ? 19.280 -7.680 -27.326 1.00 93.75 191 SER A C 1
ATOM 1381 O O . SER A 1 191 ? 19.153 -8.670 -26.613 1.00 93.75 191 SER A O 1
ATOM 1383 N N . CYS A 1 192 ? 18.343 -7.299 -28.184 1.00 95.19 192 CYS A N 1
ATOM 1384 C CA . CYS A 1 192 ? 17.034 -7.934 -28.237 1.00 95.19 192 CYS A CA 1
ATOM 1385 C C . CYS A 1 192 ? 17.097 -9.291 -28.955 1.00 95.19 192 CYS A C 1
ATOM 1387 O O . CYS A 1 192 ? 17.675 -9.411 -30.046 1.00 95.19 192 CYS A O 1
ATOM 1389 N N . ALA A 1 193 ? 16.478 -10.318 -28.373 1.00 95.69 193 ALA A N 1
ATOM 1390 C CA . ALA A 1 193 ? 16.339 -11.637 -28.973 1.00 95.69 193 ALA A CA 1
ATOM 1391 C C . ALA A 1 193 ? 15.708 -11.512 -30.369 1.00 95.69 193 ALA A C 1
ATOM 1393 O O . ALA A 1 193 ? 14.773 -10.740 -30.595 1.00 95.69 193 ALA A O 1
ATOM 1394 N N . GLY A 1 194 ? 16.291 -12.194 -31.358 1.00 92.88 194 GLY A N 1
ATOM 1395 C CA . GLY A 1 194 ? 15.846 -12.100 -32.754 1.00 92.88 194 GLY A CA 1
ATOM 1396 C C . GLY A 1 194 ? 15.926 -10.698 -33.386 1.00 92.88 194 GLY A C 1
ATOM 1397 O O . GLY A 1 194 ? 15.412 -10.515 -34.487 1.00 92.88 194 GLY A O 1
ATOM 1398 N N . GLY A 1 195 ? 16.559 -9.716 -32.729 1.00 94.25 195 GLY A N 1
ATOM 1399 C CA . GLY A 1 195 ? 16.591 -8.317 -33.164 1.00 94.25 195 GLY A CA 1
ATOM 1400 C C . GLY A 1 195 ? 15.262 -7.570 -33.002 1.00 94.25 195 GLY A C 1
ATOM 1401 O O . GLY A 1 195 ? 15.106 -6.505 -33.595 1.00 94.25 195 GLY A O 1
ATOM 1402 N N . ASN A 1 196 ? 14.310 -8.123 -32.245 1.00 94.44 196 ASN A N 1
ATOM 1403 C CA . ASN A 1 196 ? 13.024 -7.497 -31.948 1.00 94.44 196 ASN A CA 1
ATOM 1404 C C . ASN A 1 196 ? 12.964 -7.123 -30.463 1.00 94.44 196 ASN A C 1
ATOM 1406 O O . ASN A 1 196 ? 13.023 -8.018 -29.621 1.00 94.44 196 ASN A O 1
ATOM 1410 N N . CYS A 1 197 ? 12.840 -5.832 -30.160 1.00 95.12 197 CYS A N 1
ATOM 1411 C CA . CYS A 1 197 ? 12.835 -5.313 -28.789 1.00 95.12 197 CYS A CA 1
ATOM 1412 C C . CYS A 1 197 ? 11.448 -5.248 -28.151 1.00 95.12 197 CYS A C 1
ATOM 1414 O O . CYS A 1 197 ? 11.379 -5.016 -26.959 1.00 95.12 197 CYS A O 1
ATOM 1416 N N . CYS A 1 198 ? 10.376 -5.536 -28.896 1.00 96.12 198 CYS A N 1
ATOM 1417 C CA . CYS A 1 198 ? 9.040 -5.675 -28.324 1.00 96.12 198 CYS A CA 1
ATOM 1418 C C . CYS A 1 198 ? 8.839 -7.065 -27.709 1.00 96.12 198 CYS A C 1
ATOM 1420 O O . CYS A 1 198 ? 8.877 -8.094 -28.406 1.00 96.12 198 CYS A O 1
ATOM 1422 N N . ALA A 1 199 ? 8.637 -7.080 -26.395 1.00 96.19 199 ALA A N 1
ATOM 1423 C CA . ALA A 1 199 ? 8.274 -8.242 -25.605 1.00 96.19 199 ALA A CA 1
ATOM 1424 C C . ALA A 1 199 ? 6.821 -8.689 -25.874 1.00 96.19 199 ALA A C 1
ATOM 1426 O O . ALA A 1 199 ? 5.957 -7.905 -26.247 1.00 96.19 199 ALA A O 1
ATOM 1427 N N . SER A 1 200 ? 6.554 -9.989 -25.732 1.00 94.81 200 SER A N 1
ATOM 1428 C CA . SER A 1 200 ? 5.206 -10.581 -25.713 1.00 94.81 200 SER A CA 1
ATOM 1429 C C . SER A 1 200 ? 5.254 -11.965 -25.062 1.00 94.81 200 SER A C 1
ATOM 1431 O O . SER A 1 200 ? 6.252 -12.676 -25.207 1.00 94.81 200 SER A O 1
ATOM 1433 N N . ILE A 1 201 ? 4.169 -12.386 -24.408 1.00 91.69 201 ILE A N 1
ATOM 1434 C CA . ILE A 1 201 ? 4.087 -13.710 -23.764 1.00 91.69 201 ILE A CA 1
ATOM 1435 C C . ILE A 1 201 ? 4.288 -14.854 -24.770 1.00 91.69 201 ILE A C 1
ATOM 1437 O O . ILE A 1 201 ? 4.959 -15.838 -24.467 1.00 91.69 201 ILE A O 1
ATOM 1441 N N . ASP A 1 202 ? 3.829 -14.695 -26.015 1.00 92.81 202 ASP A N 1
ATOM 1442 C CA . ASP A 1 202 ? 4.086 -15.664 -27.089 1.00 92.81 202 ASP A CA 1
ATOM 1443 C C . ASP A 1 202 ? 5.585 -15.888 -27.335 1.00 92.81 202 ASP A C 1
ATOM 1445 O O . ASP A 1 202 ? 6.004 -16.996 -27.679 1.00 92.81 202 ASP A O 1
ATOM 1449 N N . ARG A 1 203 ? 6.403 -14.838 -27.198 1.00 94.56 203 ARG A N 1
ATOM 1450 C CA . ARG A 1 203 ? 7.860 -14.928 -27.347 1.00 94.56 203 ARG A CA 1
ATOM 1451 C C . ARG A 1 203 ? 8.517 -15.533 -26.118 1.00 94.56 203 ARG A C 1
ATOM 1453 O O . ARG A 1 203 ? 9.401 -16.372 -26.280 1.00 94.56 203 ARG A O 1
ATOM 1460 N N . LEU A 1 204 ? 8.041 -15.186 -24.925 1.00 94.25 204 LEU A N 1
ATOM 1461 C CA . LEU A 1 204 ? 8.465 -15.847 -23.693 1.00 94.25 204 LEU A CA 1
ATOM 1462 C C . LEU A 1 204 ? 8.236 -17.365 -23.780 1.00 94.25 204 LEU A C 1
ATOM 1464 O O . LEU A 1 204 ? 9.149 -18.148 -23.532 1.00 94.25 204 LEU A O 1
ATOM 1468 N N . ALA A 1 205 ? 7.065 -17.796 -24.256 1.00 92.75 205 ALA A N 1
ATOM 1469 C CA . ALA A 1 205 ? 6.744 -19.210 -24.464 1.00 92.75 205 ALA A CA 1
ATOM 1470 C C . ALA A 1 205 ? 7.648 -19.907 -25.506 1.00 92.75 205 ALA A C 1
ATOM 1472 O O . ALA A 1 205 ? 7.762 -21.135 -25.524 1.00 92.75 205 ALA A O 1
ATOM 1473 N N . GLN A 1 206 ? 8.311 -19.142 -26.380 1.00 93.44 206 GLN A N 1
ATOM 1474 C CA . GLN A 1 206 ? 9.308 -19.641 -27.335 1.00 93.44 206 GLN A CA 1
ATOM 1475 C C . GLN A 1 206 ? 10.730 -19.691 -26.749 1.00 93.44 206 GLN A C 1
ATOM 1477 O O . GLN A 1 206 ? 11.637 -20.196 -27.416 1.00 93.44 206 GLN A O 1
ATOM 1482 N N . GLY A 1 207 ? 10.919 -19.226 -25.510 1.00 92.75 207 GLY A N 1
ATOM 1483 C CA . GLY A 1 207 ? 12.203 -19.179 -24.814 1.00 92.75 207 GLY A CA 1
ATOM 1484 C C . GLY A 1 207 ? 13.052 -17.951 -25.147 1.00 92.75 207 GLY A C 1
ATOM 1485 O O . GLY A 1 207 ? 14.275 -18.028 -25.045 1.00 92.75 207 GLY A O 1
ATOM 1486 N N . ASP A 1 208 ? 12.432 -16.857 -25.596 1.00 95.06 208 ASP A N 1
ATOM 1487 C CA . ASP A 1 208 ? 13.101 -15.558 -25.692 1.00 95.06 208 ASP A CA 1
ATOM 1488 C C . ASP A 1 208 ? 13.038 -14.839 -24.338 1.00 95.06 208 ASP A C 1
ATOM 1490 O O . ASP A 1 208 ? 11.987 -14.842 -23.700 1.00 95.06 208 ASP A O 1
ATOM 1494 N N . GLY A 1 209 ? 14.104 -14.121 -23.979 1.00 95.75 209 GLY A N 1
ATOM 1495 C CA . GLY A 1 209 ? 14.060 -13.125 -22.910 1.00 95.75 209 GLY A CA 1
ATOM 1496 C C . GLY A 1 209 ? 14.203 -13.655 -21.484 1.00 95.75 209 GLY A C 1
ATOM 1497 O O . GLY A 1 209 ? 14.485 -14.826 -21.243 1.00 95.75 209 GLY A O 1
ATOM 1498 N N . TYR A 1 210 ? 14.009 -12.755 -20.526 1.00 96.19 210 TYR A N 1
ATOM 1499 C CA . TYR A 1 210 ? 14.035 -13.041 -19.094 1.00 96.19 210 TYR A CA 1
ATOM 1500 C C . TYR A 1 210 ? 12.797 -12.452 -18.425 1.00 96.19 210 TYR A C 1
ATOM 1502 O O . TYR A 1 210 ? 12.298 -11.409 -18.841 1.00 96.1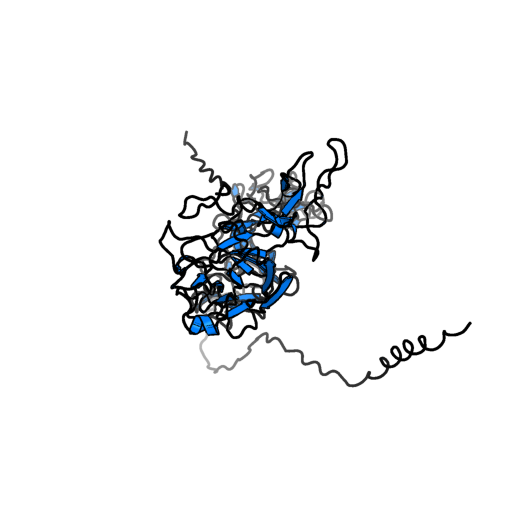9 210 TYR A O 1
ATOM 1510 N N . VAL A 1 211 ? 12.308 -13.124 -17.384 1.00 97.25 211 VAL A N 1
ATOM 1511 C CA . VAL A 1 211 ? 11.228 -12.613 -16.536 1.00 97.25 211 VAL A CA 1
ATOM 1512 C C . VAL A 1 211 ? 11.814 -12.274 -15.177 1.00 97.25 211 VAL A C 1
ATOM 1514 O O . VAL A 1 211 ? 12.466 -13.121 -14.564 1.00 97.25 211 VAL A O 1
ATOM 1517 N N . TYR A 1 212 ? 11.578 -11.051 -14.723 1.00 97.12 212 TYR A N 1
ATOM 1518 C CA . TYR A 1 212 ? 11.857 -10.603 -13.367 1.00 97.12 212 TYR A CA 1
ATOM 1519 C C . TYR A 1 212 ? 10.554 -10.541 -12.590 1.00 97.12 212 TYR A C 1
ATOM 1521 O O . TYR A 1 212 ? 9.520 -10.161 -13.131 1.00 97.12 212 TYR A O 1
ATOM 1529 N N . TYR A 1 213 ? 10.615 -10.905 -11.321 1.00 97.38 213 TYR A N 1
ATOM 1530 C CA . TYR A 1 213 ? 9.481 -11.034 -10.425 1.00 97.38 213 TYR A CA 1
ATOM 1531 C C . TYR A 1 213 ? 9.671 -10.116 -9.220 1.00 97.38 213 TYR A C 1
ATOM 1533 O O . TYR A 1 213 ? 10.799 -9.855 -8.784 1.00 97.38 213 TYR A O 1
ATOM 1541 N N . SER A 1 214 ? 8.558 -9.664 -8.648 1.00 95.38 214 SER A N 1
ATOM 1542 C CA . SER A 1 214 ? 8.554 -8.993 -7.351 1.00 95.38 214 SER A CA 1
ATOM 1543 C C . SER A 1 214 ? 9.057 -9.927 -6.246 1.00 95.38 214 SER A C 1
ATOM 1545 O O . SER A 1 214 ? 9.801 -9.491 -5.369 1.00 95.38 214 SER A O 1
ATOM 1547 N N . GLU A 1 215 ? 8.759 -11.229 -6.342 1.00 95.62 215 GLU A N 1
ATOM 1548 C CA . GLU A 1 215 ? 9.422 -12.271 -5.553 1.00 95.62 215 GLU A CA 1
ATOM 1549 C C . GLU A 1 215 ? 10.834 -12.539 -6.075 1.00 95.62 215 GLU A C 1
ATOM 1551 O O . GLU A 1 215 ? 11.077 -13.398 -6.928 1.00 95.62 215 GLU A O 1
ATOM 1556 N N . ARG A 1 216 ? 11.806 -11.828 -5.501 1.00 93.06 216 ARG A N 1
ATOM 1557 C CA . ARG A 1 216 ? 13.212 -11.831 -5.938 1.00 93.06 216 ARG A CA 1
ATOM 1558 C C . ARG A 1 216 ? 13.838 -13.216 -5.935 1.00 93.06 216 ARG A C 1
ATOM 1560 O O . ARG A 1 216 ? 14.788 -13.471 -6.671 1.00 93.06 216 ARG A O 1
ATOM 1567 N N . SER A 1 217 ? 13.314 -14.117 -5.105 1.00 94.12 217 SER A N 1
ATOM 1568 C CA . SER A 1 217 ? 13.776 -15.502 -5.038 1.00 94.12 217 SER A CA 1
ATOM 1569 C C . SER A 1 217 ? 13.628 -16.259 -6.368 1.00 94.12 217 SER A C 1
ATOM 1571 O O . SER A 1 217 ? 14.374 -17.219 -6.583 1.00 94.12 217 SER A O 1
ATOM 1573 N N . PHE A 1 218 ? 12.729 -15.804 -7.252 1.00 96.00 218 PHE A N 1
ATOM 1574 C CA . PHE A 1 218 ? 12.453 -16.380 -8.571 1.00 96.00 218 PHE A CA 1
ATOM 1575 C C . PHE A 1 218 ? 13.215 -15.705 -9.717 1.00 96.00 218 PHE A C 1
ATOM 1577 O O . PHE A 1 218 ? 13.162 -16.197 -10.846 1.00 96.00 218 PHE A O 1
ATOM 1584 N N . ASN A 1 219 ? 13.953 -14.622 -9.451 1.00 96.25 219 ASN A N 1
ATOM 1585 C CA . ASN A 1 219 ? 14.699 -13.923 -10.494 1.00 96.25 219 ASN A CA 1
ATOM 1586 C C . ASN A 1 219 ? 15.800 -14.816 -11.093 1.00 96.25 219 ASN A C 1
ATOM 1588 O O . ASN A 1 219 ? 16.452 -15.586 -10.380 1.00 96.25 219 ASN A O 1
ATOM 1592 N N . PRO A 1 220 ? 16.032 -14.732 -12.412 1.00 93.88 220 PRO A N 1
ATOM 1593 C CA . PRO A 1 220 ? 16.884 -15.671 -13.140 1.00 93.88 220 PRO A CA 1
ATOM 1594 C C . PRO A 1 220 ? 18.367 -15.580 -12.756 1.00 93.88 220 PRO A C 1
ATOM 1596 O O . PRO A 1 220 ? 19.115 -16.535 -12.968 1.00 93.88 220 PRO A O 1
ATOM 1599 N N . ASP A 1 221 ? 18.799 -14.458 -12.186 1.00 93.88 221 ASP A N 1
ATOM 1600 C CA . ASP A 1 221 ? 20.148 -14.213 -11.676 1.00 93.88 221 ASP A C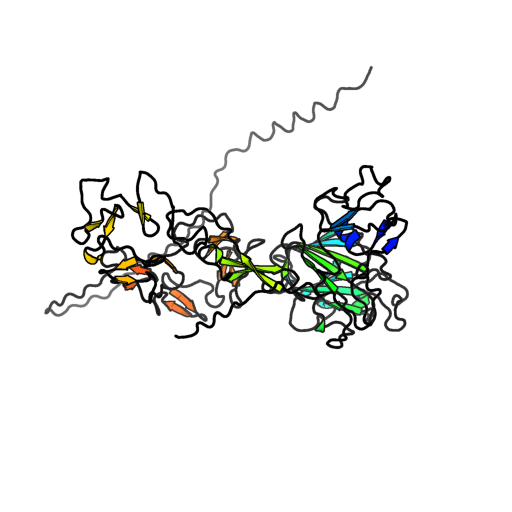A 1
ATOM 1601 C C . ASP A 1 221 ? 20.215 -14.160 -10.141 1.00 93.88 221 ASP A C 1
ATOM 1603 O O . ASP A 1 221 ? 21.176 -13.638 -9.566 1.00 93.88 221 ASP A O 1
ATOM 1607 N N . GLN A 1 222 ? 19.230 -14.759 -9.463 1.00 92.06 222 GLN A N 1
ATOM 1608 C CA . GLN A 1 222 ? 19.226 -14.860 -8.011 1.00 92.06 222 GLN A CA 1
ATOM 1609 C C . GLN A 1 222 ? 20.473 -15.600 -7.501 1.00 92.06 222 GLN A C 1
ATOM 1611 O O . GLN A 1 222 ? 20.766 -16.741 -7.873 1.00 92.06 222 GLN A O 1
ATOM 1616 N N . ASN A 1 223 ? 21.213 -14.924 -6.624 1.00 93.19 223 ASN A N 1
ATOM 1617 C CA . ASN A 1 223 ? 22.466 -15.377 -6.032 1.00 93.19 223 ASN A CA 1
ATOM 1618 C C . ASN A 1 223 ? 22.579 -14.954 -4.551 1.00 93.19 223 ASN A C 1
ATOM 1620 O O . ASN A 1 223 ? 23.604 -14.459 -4.078 1.00 93.19 223 ASN A O 1
ATOM 1624 N N . GLY A 1 224 ? 21.493 -15.127 -3.798 1.00 88.12 224 GLY A N 1
ATOM 1625 C CA . GLY A 1 224 ? 21.383 -14.747 -2.393 1.00 88.12 224 GLY A CA 1
ATOM 1626 C C . GLY A 1 224 ? 21.622 -13.242 -2.189 1.00 88.12 224 GLY A C 1
ATOM 1627 O O . GLY A 1 224 ? 20.957 -12.442 -2.845 1.00 88.12 224 GLY A O 1
ATOM 1628 N N . PRO A 1 225 ? 22.545 -12.827 -1.300 1.00 84.88 225 PRO A N 1
ATOM 1629 C CA . PRO A 1 225 ? 22.823 -11.409 -1.058 1.00 84.88 225 PRO A CA 1
ATOM 1630 C C . PRO A 1 225 ? 23.478 -10.695 -2.251 1.00 84.88 225 PRO A C 1
ATOM 1632 O O . PRO A 1 225 ? 23.466 -9.472 -2.284 1.00 84.88 225 PRO A O 1
ATOM 1635 N N . ASP A 1 226 ? 24.028 -11.441 -3.215 1.00 87.69 226 ASP A N 1
ATOM 1636 C CA . ASP A 1 226 ? 24.668 -10.903 -4.422 1.00 87.69 226 ASP A CA 1
ATOM 1637 C C . ASP A 1 226 ? 23.720 -10.943 -5.643 1.00 87.69 226 ASP A C 1
ATOM 1639 O O . ASP A 1 226 ? 24.185 -10.918 -6.784 1.00 87.69 226 ASP A O 1
ATOM 1643 N N . SER A 1 227 ? 22.407 -11.082 -5.425 1.00 91.31 227 SER A N 1
ATOM 1644 C CA . SER A 1 227 ? 21.401 -11.011 -6.499 1.00 91.31 227 SER A CA 1
ATOM 1645 C C . SER A 1 227 ? 21.301 -9.585 -7.030 1.00 91.31 227 SER A C 1
ATOM 1647 O O . SER A 1 227 ? 21.319 -8.641 -6.237 1.00 91.31 227 SER A O 1
ATOM 1649 N N . TYR A 1 228 ? 21.143 -9.419 -8.342 1.00 93.31 228 TYR A N 1
ATOM 1650 C CA . TYR A 1 228 ? 20.797 -8.110 -8.886 1.00 93.31 228 TYR A CA 1
ATOM 1651 C C . TYR A 1 228 ? 19.382 -7.720 -8.460 1.00 93.31 228 TYR A C 1
ATOM 1653 O O . TYR A 1 228 ? 18.462 -8.542 -8.397 1.00 93.31 228 TYR A O 1
ATOM 1661 N N . ILE A 1 229 ? 19.227 -6.447 -8.110 1.00 94.75 229 ILE A N 1
ATOM 1662 C CA . ILE A 1 229 ? 17.933 -5.861 -7.784 1.00 94.75 229 ILE A CA 1
ATOM 1663 C C . ILE A 1 229 ? 17.310 -5.394 -9.096 1.00 94.75 229 ILE A C 1
ATOM 1665 O O . ILE A 1 229 ? 17.882 -4.551 -9.780 1.00 94.75 229 ILE A O 1
ATOM 1669 N N . HIS A 1 230 ? 16.145 -5.947 -9.422 1.00 95.38 230 HIS A N 1
ATOM 1670 C CA . HIS A 1 230 ? 15.392 -5.612 -10.634 1.00 95.38 230 HIS A CA 1
ATOM 1671 C C . HIS A 1 230 ? 14.169 -4.743 -10.374 1.00 95.38 230 HIS A C 1
ATOM 1673 O O . HIS A 1 230 ? 13.624 -4.179 -11.311 1.00 95.38 230 HIS A O 1
ATOM 1679 N N . LEU A 1 231 ? 13.738 -4.640 -9.118 1.00 95.88 231 LEU A N 1
ATOM 1680 C CA . LEU A 1 231 ? 12.547 -3.906 -8.723 1.00 95.88 231 LEU A CA 1
ATOM 1681 C C . LEU A 1 231 ? 12.853 -3.064 -7.489 1.00 95.88 231 LEU A C 1
ATOM 1683 O O . LEU A 1 231 ? 13.289 -3.601 -6.467 1.00 95.88 231 LEU A O 1
ATOM 1687 N N . LEU A 1 232 ? 12.578 -1.768 -7.598 1.00 95.88 232 LEU A N 1
ATOM 1688 C CA . LEU A 1 232 ? 12.423 -0.856 -6.476 1.00 95.88 232 LEU A CA 1
ATOM 1689 C C . LEU A 1 232 ? 10.952 -0.492 -6.308 1.00 95.88 232 LEU A C 1
ATOM 1691 O O . LEU A 1 232 ? 10.235 -0.224 -7.273 1.00 95.88 232 LEU A O 1
ATOM 1695 N N . ILE A 1 233 ? 10.525 -0.484 -5.056 1.00 94.25 233 ILE A N 1
ATOM 1696 C CA . ILE A 1 233 ? 9.159 -0.241 -4.627 1.00 94.25 233 ILE A CA 1
ATOM 1697 C C . ILE A 1 233 ? 9.165 1.024 -3.784 1.00 94.25 233 ILE A C 1
ATOM 1699 O O . ILE A 1 233 ? 10.009 1.172 -2.898 1.00 94.25 233 ILE A O 1
ATOM 1703 N N . TYR A 1 234 ? 8.205 1.900 -4.053 1.00 93.44 234 TYR A N 1
ATOM 1704 C CA . TYR A 1 234 ? 7.995 3.131 -3.305 1.00 93.44 234 TYR A CA 1
ATOM 1705 C C . TYR A 1 234 ? 6.545 3.225 -2.864 1.00 93.44 234 TYR A C 1
ATOM 1707 O O . TYR A 1 234 ? 5.645 2.893 -3.639 1.00 93.44 234 TYR A O 1
ATOM 1715 N N . ASP A 1 235 ? 6.339 3.692 -1.641 1.00 89.62 235 ASP A N 1
ATOM 1716 C CA . ASP A 1 235 ? 5.022 4.097 -1.164 1.00 89.62 235 ASP A CA 1
ATOM 1717 C C . ASP A 1 235 ? 4.696 5.503 -1.678 1.00 89.62 235 ASP A C 1
ATOM 1719 O O . ASP A 1 235 ? 5.595 6.306 -1.928 1.00 89.62 235 ASP A O 1
ATOM 1723 N N . SER A 1 236 ? 3.421 5.796 -1.877 1.00 91.19 236 SER A N 1
ATOM 1724 C CA . SER A 1 236 ? 2.971 7.116 -2.294 1.00 91.19 236 SER A CA 1
ATOM 1725 C C . SER A 1 236 ? 2.806 8.024 -1.079 1.00 91.19 236 SER A C 1
ATOM 1727 O O . SER A 1 236 ? 2.164 7.679 -0.093 1.00 91.19 236 SER A O 1
ATOM 1729 N N . HIS A 1 237 ? 3.324 9.246 -1.179 1.00 90.00 237 HIS A N 1
ATOM 1730 C CA . HIS A 1 237 ? 3.090 10.305 -0.195 1.00 90.00 237 HIS A CA 1
ATOM 1731 C C . HIS A 1 237 ? 1.814 11.104 -0.474 1.00 90.00 237 HIS A C 1
ATOM 1733 O O . HIS A 1 237 ? 1.408 11.936 0.338 1.00 90.00 237 HIS A O 1
ATOM 1739 N N . VAL A 1 238 ? 1.207 10.904 -1.645 1.00 89.31 238 VAL A N 1
ATOM 1740 C CA . VAL A 1 238 ? 0.076 11.706 -2.130 1.00 89.31 238 VAL A CA 1
ATOM 1741 C C . VAL A 1 238 ? -1.230 10.925 -2.136 1.00 89.31 238 VAL A C 1
ATOM 1743 O O . VAL A 1 238 ? -2.292 11.506 -1.924 1.00 89.31 238 VAL A O 1
ATOM 1746 N N . THR A 1 239 ? -1.177 9.631 -2.440 1.00 83.69 239 THR A N 1
ATOM 1747 C CA . THR A 1 239 ? -2.345 8.767 -2.621 1.00 83.69 239 THR A CA 1
ATOM 1748 C C . THR A 1 239 ? -2.193 7.538 -1.743 1.00 83.69 239 THR A C 1
ATOM 1750 O O . THR A 1 239 ? -1.276 6.750 -1.931 1.00 83.69 239 THR A O 1
ATOM 1753 N N . GLU A 1 240 ? -3.110 7.343 -0.805 1.00 75.88 240 GLU A N 1
ATOM 1754 C CA . GLU A 1 240 ? -3.114 6.145 0.035 1.00 75.88 240 GLU A CA 1
ATOM 1755 C C . GLU A 1 240 ? -3.205 4.865 -0.811 1.00 75.88 240 GLU A C 1
ATOM 1757 O O . GLU A 1 240 ? -3.899 4.828 -1.832 1.00 75.88 240 GLU A O 1
ATOM 1762 N N . ARG A 1 241 ? -2.534 3.792 -0.363 1.00 75.62 241 ARG A N 1
ATOM 1763 C CA . ARG A 1 241 ? -2.607 2.446 -0.977 1.00 75.62 241 ARG A CA 1
ATOM 1764 C C . ARG A 1 241 ? -2.207 2.458 -2.455 1.00 75.62 241 ARG A C 1
ATOM 1766 O O . ARG A 1 241 ? -2.770 1.740 -3.292 1.00 75.62 241 ARG A O 1
ATOM 1773 N N . LYS A 1 242 ? -1.231 3.309 -2.770 1.00 85.88 242 LYS A N 1
ATOM 1774 C CA . LYS A 1 242 ? -0.615 3.412 -4.082 1.00 85.88 242 LYS A CA 1
ATOM 1775 C C . LYS A 1 242 ? 0.877 3.156 -3.967 1.00 85.88 242 LYS A C 1
ATOM 1777 O O . LYS A 1 242 ? 1.574 3.859 -3.250 1.00 85.88 242 LYS A O 1
ATOM 1782 N N . PHE A 1 243 ? 1.366 2.192 -4.734 1.00 91.62 243 PHE A N 1
ATOM 1783 C CA . PHE A 1 243 ? 2.794 1.913 -4.841 1.00 91.62 243 PHE A CA 1
ATOM 1784 C C . PHE A 1 243 ? 3.317 2.316 -6.209 1.00 91.62 243 PHE A C 1
ATOM 1786 O O . PHE A 1 243 ? 2.591 2.265 -7.205 1.00 91.62 243 PHE A O 1
ATOM 1793 N N . TYR A 1 244 ? 4.597 2.661 -6.268 1.00 95.44 244 TYR A N 1
ATOM 1794 C CA . TYR A 1 244 ? 5.342 2.770 -7.511 1.00 95.44 244 TYR A CA 1
ATOM 1795 C C . TYR A 1 244 ? 6.330 1.618 -7.628 1.00 95.44 244 TYR A C 1
ATOM 1797 O O . TYR A 1 244 ? 7.067 1.321 -6.692 1.00 95.44 244 TYR A O 1
ATOM 1805 N N . PHE A 1 245 ? 6.357 1.005 -8.804 1.00 95.88 245 PHE A N 1
ATOM 1806 C CA . PHE A 1 245 ? 7.299 -0.031 -9.195 1.00 95.88 245 PHE A CA 1
ATOM 1807 C C . PHE A 1 245 ? 8.225 0.531 -10.252 1.00 95.88 245 PHE A C 1
ATOM 1809 O O . PHE A 1 245 ? 7.770 0.876 -11.341 1.00 95.88 245 PHE A O 1
ATOM 1816 N N . ALA A 1 246 ? 9.499 0.633 -9.909 1.00 96.75 246 ALA A N 1
ATOM 1817 C CA . ALA A 1 246 ? 10.566 1.096 -10.771 1.00 96.75 246 ALA A CA 1
ATOM 1818 C C . ALA A 1 246 ? 11.470 -0.098 -11.085 1.00 96.75 246 ALA A C 1
ATOM 1820 O O . ALA A 1 246 ? 11.990 -0.728 -10.163 1.00 96.75 246 ALA A O 1
ATOM 1821 N N . TRP A 1 247 ? 11.603 -0.443 -12.361 1.00 96.31 247 TRP A N 1
ATOM 1822 C CA . TRP A 1 247 ? 12.261 -1.670 -12.794 1.00 96.31 247 TRP A CA 1
ATOM 1823 C C . TRP A 1 247 ? 13.576 -1.428 -13.535 1.00 96.31 247 TRP A C 1
ATOM 1825 O O . TRP A 1 247 ? 13.757 -0.395 -14.180 1.00 96.31 247 TRP A O 1
ATOM 1835 N N . GLU A 1 248 ? 14.445 -2.438 -13.473 1.00 93.50 248 GLU A N 1
ATOM 1836 C CA . GLU A 1 248 ? 15.622 -2.621 -14.328 1.00 93.50 248 GLU A CA 1
ATOM 1837 C C . GLU A 1 248 ? 15.485 -3.907 -15.146 1.00 93.50 248 GLU A C 1
ATOM 1839 O O . GLU A 1 248 ? 15.140 -4.966 -14.608 1.00 93.50 248 GLU A O 1
ATOM 1844 N N . ASP A 1 249 ? 15.819 -3.830 -16.432 1.00 92.44 249 ASP A N 1
ATOM 1845 C CA . ASP A 1 249 ? 15.442 -4.827 -17.442 1.00 92.44 249 ASP A CA 1
ATOM 1846 C C . ASP A 1 249 ? 16.621 -5.655 -18.017 1.00 92.44 249 ASP A C 1
ATOM 1848 O O . ASP A 1 249 ? 16.475 -6.308 -19.055 1.00 92.44 249 ASP A O 1
ATOM 1852 N N . ILE A 1 250 ? 17.792 -5.651 -17.355 1.00 92.06 250 ILE A N 1
ATOM 1853 C CA . ILE A 1 250 ? 19.050 -6.240 -17.870 1.00 92.06 250 ILE A CA 1
ATOM 1854 C C . ILE A 1 250 ? 19.530 -7.436 -17.042 1.00 92.06 250 ILE A C 1
ATOM 1856 O O . ILE A 1 250 ? 19.920 -7.296 -15.890 1.00 92.06 250 ILE A O 1
ATOM 1860 N N . TYR A 1 251 ? 19.666 -8.615 -17.642 1.00 93.44 251 TYR A N 1
ATOM 1861 C CA . TYR A 1 251 ? 20.110 -9.818 -16.940 1.00 93.44 251 TYR A CA 1
ATOM 1862 C C . TYR A 1 251 ? 21.559 -9.722 -16.445 1.00 93.44 251 TYR A C 1
ATOM 1864 O O . TYR A 1 251 ? 22.496 -9.496 -17.222 1.00 93.44 251 TYR A O 1
ATOM 1872 N N . GLY A 1 252 ? 21.771 -9.986 -15.150 1.00 89.44 252 GLY A N 1
ATOM 1873 C CA . GLY A 1 252 ? 23.097 -9.984 -14.535 1.00 89.44 252 GLY A CA 1
ATOM 1874 C C . GLY A 1 252 ? 23.786 -8.618 -14.575 1.00 89.44 252 GLY A C 1
ATOM 1875 O O . GLY A 1 252 ? 25.023 -8.551 -14.528 1.00 89.44 252 GLY A O 1
ATOM 1876 N N . GLY A 1 253 ? 23.009 -7.545 -14.714 1.00 86.94 253 GLY A N 1
ATOM 1877 C CA . GLY A 1 253 ? 23.476 -6.178 -14.862 1.00 86.94 253 GLY A CA 1
ATOM 1878 C C . GLY A 1 253 ? 22.379 -5.173 -14.527 1.00 86.94 253 GLY A C 1
ATOM 1879 O O . GLY A 1 253 ? 21.284 -5.536 -14.132 1.00 86.94 253 GLY A O 1
ATOM 1880 N N . SER A 1 254 ? 22.717 -3.892 -14.631 1.00 85.56 254 SER A N 1
ATOM 1881 C CA . SER A 1 254 ? 21.792 -2.783 -14.400 1.00 85.56 254 SER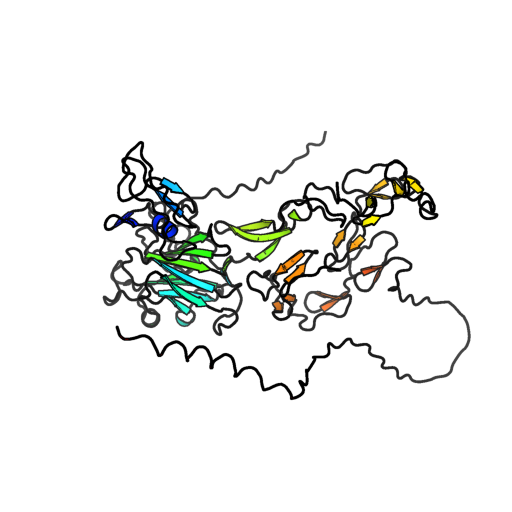 A CA 1
ATOM 1882 C C . SER A 1 254 ? 22.479 -1.484 -14.829 1.00 85.56 254 SER A C 1
ATOM 1884 O O . SER A 1 254 ? 23.695 -1.324 -14.620 1.00 85.56 254 SER A O 1
ATOM 1886 N N . ASN A 1 255 ? 21.738 -0.568 -15.457 1.00 89.12 255 ASN A N 1
ATOM 1887 C CA . ASN A 1 255 ? 22.203 0.808 -15.669 1.00 89.12 255 ASN A CA 1
ATOM 1888 C C . ASN A 1 255 ? 22.084 1.632 -14.363 1.00 89.12 255 ASN A C 1
ATOM 1890 O O . ASN A 1 255 ? 22.861 2.569 -14.148 1.00 89.12 255 ASN A O 1
ATOM 1894 N N . ASN A 1 256 ? 21.286 1.113 -13.427 1.00 92.38 256 ASN A N 1
ATOM 1895 C CA . ASN A 1 256 ? 21.071 1.512 -12.047 1.00 92.38 256 ASN A CA 1
ATOM 1896 C C . ASN A 1 256 ? 20.202 2.766 -11.901 1.00 92.38 256 ASN A C 1
ATOM 1898 O O . ASN A 1 256 ? 20.237 3.374 -10.837 1.00 92.38 256 ASN A O 1
ATOM 1902 N N . ASP A 1 257 ? 19.476 3.211 -12.925 1.00 91.19 257 ASP A N 1
ATOM 1903 C CA . ASP A 1 257 ? 18.568 4.362 -12.854 1.00 91.19 257 ASP A CA 1
ATOM 1904 C C . ASP A 1 257 ? 17.103 3.994 -12.557 1.00 91.19 257 ASP A C 1
ATOM 1906 O O . ASP A 1 257 ? 16.352 4.860 -12.100 1.00 91.19 257 ASP A O 1
ATOM 1910 N N . PHE A 1 258 ? 16.734 2.720 -12.725 1.00 95.00 258 PHE A N 1
ATOM 1911 C CA . PHE A 1 258 ? 15.413 2.131 -12.491 1.00 95.00 258 PHE A CA 1
ATOM 1912 C C . PHE A 1 258 ? 14.278 2.838 -13.241 1.00 95.00 258 PHE A C 1
ATOM 1914 O O . PHE A 1 258 ? 13.128 2.855 -12.802 1.00 95.00 258 PHE A O 1
ATOM 1921 N N . THR A 1 259 ? 14.589 3.459 -14.379 1.00 93.69 259 THR A N 1
ATOM 1922 C CA . THR A 1 259 ? 13.600 4.144 -15.215 1.00 93.69 259 THR A CA 1
ATOM 1923 C C . THR A 1 259 ? 13.139 3.339 -16.421 1.00 93.69 259 THR A C 1
ATOM 1925 O O . THR A 1 259 ? 12.288 3.841 -17.160 1.00 93.69 259 THR A O 1
ATOM 1928 N N . ASP A 1 260 ? 13.647 2.117 -16.610 1.00 92.69 260 ASP A N 1
ATOM 1929 C CA . ASP A 1 260 ? 13.339 1.283 -17.780 1.00 92.69 260 ASP A CA 1
ATOM 1930 C C . ASP A 1 260 ? 11.832 0.994 -17.876 1.00 92.69 260 ASP A C 1
ATOM 1932 O O . ASP A 1 260 ? 11.210 1.155 -18.927 1.00 92.69 260 ASP A O 1
ATOM 1936 N N . LEU A 1 261 ? 11.203 0.715 -16.732 1.00 95.19 261 LEU A N 1
ATOM 1937 C CA . LEU A 1 261 ? 9.755 0.762 -16.587 1.00 95.19 261 LEU A CA 1
ATOM 1938 C C . LEU A 1 261 ? 9.384 1.299 -15.208 1.00 95.19 261 LEU A C 1
ATOM 1940 O O . LEU A 1 261 ? 9.739 0.708 -14.192 1.00 95.19 261 LEU A O 1
ATOM 1944 N N . VAL A 1 262 ? 8.606 2.382 -15.166 1.00 96.81 262 VAL A N 1
ATOM 1945 C CA . VAL A 1 262 ? 7.997 2.863 -13.922 1.00 96.81 262 VAL A CA 1
ATOM 1946 C C . VAL A 1 262 ? 6.488 2.801 -14.043 1.00 96.81 262 VAL A C 1
ATOM 1948 O O . VAL A 1 262 ? 5.894 3.472 -14.889 1.00 96.81 262 VAL A O 1
ATOM 1951 N N . THR A 1 263 ? 5.859 2.029 -13.169 1.00 95.50 263 THR A N 1
ATOM 1952 C CA . THR A 1 263 ? 4.401 1.915 -13.075 1.00 95.50 263 THR A CA 1
ATOM 1953 C C . THR A 1 263 ? 3.930 2.305 -11.687 1.00 95.50 263 THR A C 1
ATOM 1955 O O . THR A 1 263 ? 4.667 2.144 -10.721 1.00 95.50 263 THR A O 1
ATOM 1958 N N . SER A 1 264 ? 2.699 2.788 -11.575 1.00 93.44 264 SER A N 1
ATOM 1959 C CA . SER A 1 264 ? 2.015 2.917 -10.290 1.00 93.44 264 SER A CA 1
ATOM 1960 C C . SER A 1 264 ? 0.853 1.953 -10.204 1.00 93.44 264 SER A C 1
ATOM 1962 O O . SER A 1 264 ? 0.248 1.660 -11.237 1.00 93.44 264 SER A O 1
ATOM 1964 N N . VAL A 1 265 ? 0.541 1.508 -8.992 1.00 90.69 265 VAL A N 1
ATOM 1965 C CA . VAL A 1 265 ? -0.554 0.584 -8.703 1.00 90.69 265 VAL A CA 1
ATOM 1966 C C . VAL A 1 265 ? -1.339 1.113 -7.527 1.00 90.69 265 VAL A C 1
ATOM 1968 O O . VAL A 1 265 ? -0.810 1.193 -6.427 1.00 90.69 265 VAL A O 1
ATOM 1971 N N . GLU A 1 266 ? -2.588 1.476 -7.777 1.00 86.81 266 GLU A N 1
ATOM 1972 C CA . GLU A 1 266 ? -3.538 1.952 -6.773 1.00 86.81 266 GLU A CA 1
ATOM 1973 C C . GLU A 1 266 ? -4.527 0.837 -6.416 1.00 86.81 266 GLU A C 1
ATOM 1975 O O . GLU A 1 266 ? -4.941 0.077 -7.294 1.00 86.81 266 GLU A O 1
ATOM 1980 N N . GLY A 1 267 ? -4.920 0.745 -5.143 1.00 77.56 267 GLY A N 1
ATOM 1981 C CA . GLY A 1 267 ? -5.899 -0.238 -4.659 1.00 77.56 267 GLY A CA 1
ATOM 1982 C C . GLY A 1 267 ? -5.295 -1.566 -4.187 1.00 77.56 267 GLY A C 1
ATOM 1983 O O . GLY A 1 267 ? -6.035 -2.512 -3.903 1.00 77.56 267 GLY A O 1
ATOM 1984 N N . VAL A 1 268 ? -3.964 -1.644 -4.097 1.00 75.75 268 VAL A N 1
ATOM 1985 C CA . VAL A 1 268 ? -3.238 -2.759 -3.474 1.00 75.75 268 VAL A CA 1
ATOM 1986 C C . VAL A 1 268 ? -2.819 -2.389 -2.055 1.00 75.75 268 VAL A C 1
ATOM 1988 O O . VAL A 1 268 ? -2.457 -1.250 -1.773 1.00 75.75 268 VAL A O 1
ATOM 1991 N N . GLU A 1 269 ? -2.793 -3.383 -1.179 1.00 74.44 269 GLU A N 1
ATOM 1992 C CA . GLU A 1 269 ? -2.036 -3.330 0.069 1.00 74.44 269 GLU A CA 1
ATOM 1993 C C . GLU A 1 269 ? -0.867 -4.305 0.007 1.00 74.44 269 GLU A C 1
ATOM 1995 O O . GLU A 1 269 ? -0.810 -5.190 -0.846 1.00 74.44 269 GLU A O 1
ATOM 2000 N N . CYS A 1 270 ? 0.097 -4.163 0.905 1.00 72.50 270 CYS A N 1
ATOM 2001 C CA . CYS A 1 270 ? 1.125 -5.178 1.059 1.00 72.50 270 CYS A CA 1
ATOM 2002 C C . CYS A 1 270 ? 0.588 -6.424 1.765 1.00 72.50 270 CYS A C 1
ATOM 2004 O O . CYS A 1 270 ? -0.397 -6.359 2.503 1.00 72.50 270 CYS A O 1
ATOM 2006 N N . SER A 1 271 ? 1.252 -7.565 1.575 1.00 71.81 271 SER A N 1
ATOM 2007 C CA . SER A 1 271 ? 0.943 -8.761 2.364 1.00 71.81 271 SER A CA 1
ATOM 2008 C C . SER A 1 271 ? 1.074 -8.464 3.866 1.00 71.81 271 SER A C 1
ATOM 2010 O O . SER A 1 271 ? 2.134 -8.045 4.335 1.00 71.81 271 SER A O 1
ATOM 2012 N N . GLY A 1 272 ? -0.020 -8.647 4.613 1.00 68.31 272 GLY A N 1
ATOM 2013 C CA . GLY A 1 272 ? -0.116 -8.309 6.037 1.00 68.31 272 GLY A CA 1
ATOM 2014 C C . GLY A 1 272 ? -0.642 -6.903 6.345 1.00 68.31 272 GLY A C 1
ATOM 2015 O O . GLY A 1 272 ? -0.791 -6.586 7.521 1.00 68.31 272 GLY A O 1
ATOM 2016 N N . GLY A 1 273 ? -0.944 -6.080 5.336 1.00 71.00 273 GLY A N 1
ATOM 2017 C CA . GLY A 1 273 ? -1.726 -4.846 5.477 1.00 71.00 273 GLY A CA 1
ATOM 2018 C C . GLY A 1 273 ? -3.230 -5.114 5.641 1.00 71.00 273 GLY A C 1
ATOM 2019 O O . GLY A 1 273 ? -3.712 -6.203 5.323 1.00 71.00 273 GLY A O 1
ATOM 2020 N N . GLY A 1 274 ? -3.947 -4.135 6.189 1.00 71.44 274 GLY A N 1
ATOM 2021 C CA . GLY A 1 274 ? -5.400 -4.121 6.350 1.00 71.44 274 GLY A CA 1
ATOM 2022 C C . GLY A 1 274 ? -5.937 -4.948 7.519 1.00 71.44 274 GLY A C 1
ATOM 2023 O O . GLY A 1 274 ? -7.152 -5.071 7.670 1.00 71.44 274 GLY A O 1
ATOM 2024 N N . THR A 1 275 ? -5.070 -5.533 8.349 1.00 73.50 275 THR A N 1
ATOM 2025 C CA . THR A 1 275 ? -5.467 -6.311 9.537 1.00 73.50 275 THR A CA 1
ATOM 2026 C C . THR A 1 275 ? -5.541 -5.417 10.769 1.00 73.50 275 THR A C 1
ATOM 2028 O O . THR A 1 275 ? -4.777 -4.466 10.879 1.00 73.50 275 THR A O 1
ATOM 2031 N N . SER A 1 276 ? -6.432 -5.702 11.718 1.00 73.38 276 SER A N 1
ATOM 2032 C CA . SER A 1 276 ? -6.433 -4.990 13.001 1.00 73.38 276 SER A CA 1
ATOM 2033 C C . SER A 1 276 ? -5.141 -5.253 13.774 1.00 73.38 276 SER A C 1
ATOM 2035 O O . SER A 1 276 ? -4.637 -6.376 13.793 1.00 73.38 276 SER A O 1
ATOM 2037 N N . CYS A 1 277 ? -4.627 -4.237 14.452 1.00 76.25 277 CYS A N 1
ATOM 2038 C CA . CYS A 1 277 ? -3.435 -4.341 15.282 1.00 76.25 277 CYS A CA 1
ATOM 2039 C C . CYS A 1 277 ? -3.523 -3.414 16.499 1.00 76.25 277 CYS A C 1
ATOM 2041 O O . CYS A 1 277 ? -4.355 -2.510 16.549 1.00 76.25 277 CYS A O 1
ATOM 2043 N N . ASP A 1 278 ? -2.660 -3.672 17.481 1.00 83.88 278 ASP A N 1
ATOM 2044 C CA . ASP A 1 278 ? -2.489 -2.841 18.672 1.00 83.88 278 ASP A CA 1
ATOM 2045 C C . ASP A 1 278 ? -1.286 -1.907 18.463 1.00 83.88 278 ASP A C 1
ATOM 2047 O O . ASP A 1 278 ? -0.165 -2.372 18.218 1.00 83.88 278 ASP A O 1
ATOM 2051 N N . THR A 1 279 ? -1.515 -0.596 18.523 1.00 85.81 279 THR A N 1
ATOM 2052 C CA . THR A 1 279 ? -0.479 0.438 18.346 1.00 85.81 279 THR A CA 1
ATOM 2053 C C . THR A 1 279 ? 0.451 0.547 19.561 1.00 85.81 279 THR A C 1
ATOM 2055 O O . THR A 1 279 ? 1.535 1.130 19.472 1.00 85.81 279 THR A O 1
ATOM 2058 N N . GLY A 1 280 ? 0.054 -0.021 20.704 1.00 86.19 280 GLY A N 1
ATOM 2059 C CA . GLY A 1 280 ? 0.711 0.125 21.998 1.00 86.19 280 GLY A CA 1
ATOM 2060 C C . GLY A 1 280 ? 0.402 1.443 22.716 1.00 86.19 280 GLY A C 1
ATOM 2061 O O . GLY A 1 280 ? 1.024 1.716 23.748 1.00 86.19 280 GLY A O 1
ATOM 2062 N N . LEU A 1 281 ? -0.506 2.262 22.176 1.00 86.75 281 LEU A N 1
ATOM 2063 C CA . LEU A 1 281 ? -1.053 3.449 22.836 1.00 86.75 281 LEU A CA 1
ATOM 2064 C C . LEU A 1 281 ? -2.180 3.061 23.811 1.00 86.75 281 LEU A C 1
ATOM 2066 O O . LEU A 1 281 ? -2.566 1.896 23.893 1.00 86.75 281 LEU A O 1
ATOM 2070 N N . THR A 1 282 ? -2.673 4.024 24.588 1.00 83.31 282 THR A N 1
ATOM 2071 C CA . THR A 1 282 ? -3.793 3.814 25.522 1.00 83.31 282 THR A CA 1
ATOM 2072 C C . THR A 1 282 ? -5.122 4.191 24.863 1.00 83.31 282 THR A C 1
ATOM 2074 O O . THR A 1 282 ? -5.142 4.829 23.808 1.00 83.31 282 THR A O 1
ATOM 2077 N N . GLY A 1 283 ? -6.225 3.756 25.470 1.00 78.19 283 GLY A N 1
ATOM 2078 C CA . GLY A 1 283 ? -7.567 4.149 25.063 1.00 78.19 283 GLY A CA 1
ATOM 2079 C C . GLY A 1 283 ? -7.928 3.700 23.654 1.00 78.19 283 GLY A C 1
ATOM 2080 O O . GLY A 1 283 ? -7.540 2.626 23.191 1.00 78.19 283 GLY A O 1
ATOM 2081 N N . THR A 1 284 ? -8.692 4.536 22.962 1.00 80.31 284 THR A N 1
ATOM 2082 C CA . THR A 1 284 ? -9.112 4.307 21.573 1.00 80.31 284 THR A CA 1
ATOM 2083 C C . THR A 1 284 ? -7.945 4.366 20.581 1.00 80.31 284 THR A C 1
ATOM 2085 O O . THR A 1 284 ? -7.994 3.714 19.538 1.00 80.31 284 THR A O 1
ATOM 2088 N N . CYS A 1 285 ? -6.851 5.050 20.927 1.00 85.25 285 CYS A N 1
ATOM 2089 C CA . CYS A 1 285 ? -5.647 5.113 20.100 1.00 85.25 285 CYS A CA 1
ATOM 2090 C C . CYS A 1 285 ?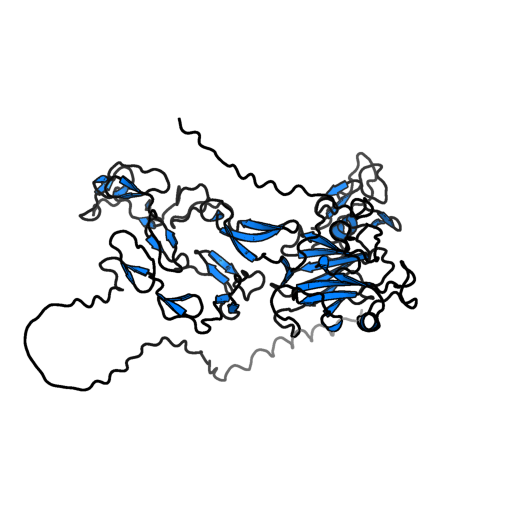 -4.884 3.784 20.047 1.00 85.25 285 CYS A C 1
ATOM 2092 O O . CYS A 1 285 ? -4.058 3.592 19.153 1.00 85.25 285 CYS A O 1
ATOM 2094 N N . ALA A 1 286 ? -5.147 2.851 20.973 1.00 84.50 286 ALA A N 1
ATOM 2095 C CA . ALA A 1 286 ? -4.601 1.494 20.921 1.00 84.50 286 ALA A CA 1
ATOM 2096 C C . ALA A 1 286 ? -5.030 0.754 19.642 1.00 84.50 286 ALA A C 1
ATOM 2098 O O . ALA A 1 286 ? -4.311 -0.114 19.151 1.00 84.50 286 ALA A O 1
ATOM 2099 N N . PHE A 1 287 ? -6.191 1.102 19.079 1.00 77.81 287 PHE A N 1
ATOM 2100 C CA . PHE A 1 287 ? -6.709 0.464 17.878 1.00 77.81 287 PHE A CA 1
ATOM 2101 C C . PHE A 1 287 ? -6.024 1.005 16.624 1.00 77.81 287 PHE A C 1
ATOM 2103 O O . PHE A 1 287 ? -6.079 2.197 16.310 1.00 77.81 287 PHE A O 1
ATOM 2110 N N . GLY A 1 288 ? -5.423 0.093 15.868 1.00 78.31 288 GLY A N 1
ATOM 2111 C CA . GLY A 1 288 ? -4.816 0.387 14.584 1.00 78.31 288 GLY A CA 1
ATOM 2112 C C . GLY A 1 288 ? -5.207 -0.599 13.493 1.00 78.31 288 GLY A C 1
ATOM 2113 O O . GLY A 1 288 ? -5.773 -1.668 13.746 1.00 78.31 288 GLY A O 1
ATOM 2114 N N . VAL A 1 289 ? -4.861 -0.239 12.262 1.00 77.44 289 VAL A N 1
ATOM 2115 C CA . VAL A 1 289 ? -4.792 -1.170 11.134 1.00 77.44 289 VAL A CA 1
ATOM 2116 C C . VAL A 1 289 ? -3.358 -1.277 10.665 1.00 77.44 289 VAL A C 1
ATOM 2118 O O . VAL A 1 289 ? -2.599 -0.306 10.654 1.00 77.44 289 VAL A O 1
ATOM 2121 N N . THR A 1 290 ? -2.964 -2.482 10.286 1.00 79.12 290 THR A N 1
ATOM 2122 C CA . THR A 1 290 ? -1.676 -2.678 9.662 1.00 79.12 290 THR A CA 1
ATOM 2123 C C . THR A 1 290 ? -1.683 -1.989 8.308 1.00 79.12 290 THR A C 1
ATOM 2125 O O . THR A 1 290 ? -2.578 -2.180 7.494 1.00 79.12 290 THR A O 1
ATOM 2128 N N . ALA A 1 291 ? -0.672 -1.186 8.046 1.00 76.44 291 ALA A N 1
ATOM 2129 C CA . ALA A 1 291 ? -0.434 -0.567 6.759 1.00 76.44 291 ALA A CA 1
ATOM 2130 C C . ALA A 1 291 ? 1.006 -0.848 6.356 1.00 76.44 291 ALA A C 1
ATOM 2132 O O . ALA A 1 291 ? 1.825 -1.260 7.182 1.00 76.44 291 ALA A O 1
ATOM 2133 N N . CYS A 1 292 ? 1.321 -0.632 5.085 1.00 73.31 292 CYS A N 1
ATOM 2134 C CA . CYS A 1 292 ? 2.715 -0.583 4.698 1.00 73.31 292 CYS A CA 1
ATOM 2135 C C . CYS A 1 292 ? 3.245 0.832 4.797 1.00 73.31 292 CYS A C 1
ATOM 2137 O O . CYS A 1 292 ? 2.595 1.776 4.376 1.00 73.31 292 CYS A O 1
ATOM 2139 N N . GLU A 1 293 ? 4.436 0.938 5.363 1.00 72.94 293 GLU A N 1
ATOM 2140 C CA . GLU A 1 293 ? 5.235 2.148 5.344 1.00 72.94 293 GLU A CA 1
ATOM 2141 C C . GLU A 1 293 ? 6.665 1.715 5.011 1.00 72.94 293 GLU A C 1
ATOM 2143 O O . GLU A 1 293 ? 7.254 0.873 5.696 1.00 72.94 293 GLU A O 1
ATOM 2148 N N . VAL A 1 294 ? 7.196 2.209 3.888 1.00 67.44 294 VAL A N 1
ATOM 2149 C CA . VAL A 1 294 ? 8.544 1.873 3.377 1.00 67.44 294 VAL A CA 1
ATOM 2150 C C . VAL A 1 294 ? 8.792 0.353 3.311 1.00 67.44 294 VAL A C 1
ATOM 2152 O O . VAL A 1 294 ? 9.840 -0.173 3.689 1.00 67.44 294 VAL A O 1
ATOM 2155 N N . GLY A 1 295 ? 7.788 -0.394 2.849 1.00 62.88 295 GLY A N 1
ATOM 2156 C CA . GLY A 1 295 ? 7.911 -1.833 2.628 1.00 62.88 295 GLY A CA 1
ATOM 2157 C C . GLY A 1 295 ? 7.922 -2.706 3.883 1.00 62.88 295 GLY A C 1
ATOM 2158 O O . GLY A 1 295 ? 8.267 -3.890 3.786 1.00 62.88 295 GLY A O 1
ATOM 2159 N N . GLN A 1 296 ? 7.567 -2.146 5.041 1.00 69.56 296 GLN A N 1
ATOM 2160 C CA . GLN A 1 296 ? 7.351 -2.872 6.289 1.00 69.56 296 GLN A CA 1
ATOM 2161 C C . GLN A 1 296 ? 5.905 -2.715 6.750 1.00 69.56 296 GLN A C 1
ATOM 2163 O O . GLN A 1 296 ? 5.313 -1.649 6.608 1.00 69.56 296 GLN A O 1
ATOM 2168 N N . VAL A 1 297 ? 5.355 -3.783 7.328 1.00 78.94 297 VAL A N 1
ATOM 2169 C CA . VAL A 1 297 ? 4.032 -3.744 7.953 1.00 78.94 297 VAL A CA 1
ATOM 2170 C C . VAL A 1 297 ? 4.152 -3.002 9.284 1.00 78.94 297 VAL A C 1
ATOM 2172 O O . VAL A 1 297 ? 4.816 -3.480 10.207 1.00 78.94 297 VAL A O 1
ATOM 2175 N N . VAL A 1 298 ? 3.521 -1.838 9.370 1.00 83.88 298 VAL A N 1
ATOM 2176 C CA . VAL A 1 298 ? 3.433 -0.998 10.567 1.00 83.88 298 VAL A CA 1
ATOM 2177 C C . VAL A 1 298 ? 1.991 -0.953 11.051 1.00 83.88 298 VAL A C 1
ATOM 2179 O O . VAL A 1 298 ? 1.068 -1.035 10.250 1.00 83.88 298 VAL A O 1
ATOM 2182 N N . CYS A 1 299 ? 1.779 -0.838 12.359 1.00 84.25 299 CYS A N 1
ATOM 2183 C CA . CYS A 1 299 ? 0.444 -0.602 12.898 1.00 84.25 299 CYS A CA 1
ATOM 2184 C C . CYS A 1 299 ? 0.179 0.905 12.916 1.00 84.25 299 CYS A C 1
ATOM 2186 O O . CYS A 1 299 ? 0.819 1.615 13.692 1.00 84.25 299 CYS A O 1
ATOM 2188 N N . GLN A 1 300 ? -0.707 1.390 12.046 1.00 82.88 300 GLN A N 1
ATOM 2189 C CA . GLN A 1 300 ? -1.116 2.793 12.019 1.00 82.88 300 GLN A CA 1
ATOM 2190 C C . GLN A 1 300 ? -2.332 2.988 12.917 1.00 82.88 300 GLN A C 1
ATOM 2192 O O . GLN A 1 300 ? -3.276 2.199 12.857 1.00 82.88 300 GLN A O 1
ATOM 2197 N N . GLU A 1 301 ? -2.299 4.027 13.751 1.00 82.69 301 GLU A N 1
ATOM 2198 C CA . GLU A 1 301 ? -3.436 4.405 14.591 1.00 82.69 301 GLU A CA 1
ATOM 2199 C C . GLU A 1 301 ? -4.641 4.788 13.728 1.00 82.69 301 GLU A C 1
ATOM 2201 O O . GLU A 1 301 ? -4.507 5.472 12.714 1.00 82.69 301 GLU A O 1
ATOM 2206 N N . LEU A 1 302 ? -5.825 4.326 14.124 1.00 72.88 302 LEU A N 1
ATOM 2207 C CA . LEU A 1 302 ? -7.076 4.695 13.456 1.00 72.88 302 LEU A CA 1
ATOM 2208 C C . LEU A 1 302 ? -7.653 6.002 13.992 1.00 72.88 302 LEU A C 1
ATOM 2210 O O . LEU A 1 302 ? -8.350 6.715 13.271 1.00 72.88 302 LEU A O 1
ATOM 2214 N N . PHE A 1 303 ? -7.374 6.294 15.260 1.00 77.31 303 PHE A N 1
ATOM 2215 C CA . PHE A 1 303 ? -7.903 7.441 15.976 1.00 77.31 303 PHE A CA 1
ATOM 2216 C C . PHE A 1 303 ? -6.757 8.284 16.491 1.00 77.31 303 PHE A C 1
ATOM 2218 O O . PHE A 1 303 ? -5.864 7.792 17.177 1.00 77.31 303 PHE A O 1
ATOM 2225 N N . SER A 1 304 ? -6.814 9.568 16.163 1.00 83.50 304 SER A N 1
ATOM 2226 C CA . SER A 1 304 ? -6.057 10.578 16.882 1.00 83.50 304 SER A CA 1
ATOM 2227 C C . SER A 1 304 ? -6.823 10.981 18.144 1.00 83.50 304 SER A C 1
ATOM 2229 O O . SER A 1 304 ? -8.052 11.018 18.079 1.00 83.50 304 SER A O 1
ATOM 2231 N N . PRO A 1 305 ? -6.136 11.392 19.221 1.00 89.62 305 PRO A N 1
ATOM 2232 C CA . PRO A 1 305 ? -6.761 11.944 20.420 1.00 89.62 305 PRO A CA 1
ATOM 2233 C C . PRO A 1 305 ? -7.855 12.982 20.129 1.00 89.62 305 PRO A C 1
ATOM 2235 O O . PRO A 1 305 ? -7.590 14.013 19.496 1.00 89.62 305 PRO A O 1
ATOM 2238 N N . GLU A 1 306 ? -9.065 12.745 20.629 1.00 88.00 306 GLU A N 1
ATOM 2239 C CA . GLU A 1 306 ? -10.200 13.673 20.573 1.00 88.00 306 GLU A CA 1
ATOM 2240 C C . GLU A 1 306 ? -10.772 13.934 21.977 1.00 88.00 306 GLU A C 1
ATOM 2242 O O . GLU A 1 306 ? -10.569 13.127 22.867 1.00 88.00 306 GLU A O 1
ATOM 2247 N N . PRO A 1 307 ? -11.486 15.051 22.227 1.00 90.94 307 PRO A N 1
ATOM 2248 C CA . PRO A 1 307 ? -12.027 15.332 23.558 1.00 90.94 307 PRO A CA 1
ATOM 2249 C C . PRO A 1 307 ? -12.998 14.261 24.075 1.00 90.94 307 PRO A C 1
ATOM 2251 O O . PRO A 1 307 ? -13.885 13.824 23.340 1.00 90.94 307 PRO A O 1
ATOM 2254 N N . GLU A 1 308 ? -12.905 13.978 25.373 1.00 89.00 308 GLU A N 1
ATOM 2255 C CA . GLU A 1 308 ? -13.716 12.989 26.084 1.00 89.00 308 GLU A CA 1
ATOM 2256 C C . GLU A 1 308 ? -15.239 13.154 25.925 1.00 89.00 308 GLU A C 1
ATOM 2258 O O . GLU A 1 308 ? -15.821 14.246 26.054 1.00 89.00 308 GLU A O 1
ATOM 2263 N N . GLN A 1 309 ? -15.905 12.021 25.707 1.00 88.00 309 GLN A N 1
ATOM 2264 C CA . GLN A 1 309 ? -17.357 11.858 25.739 1.00 88.00 309 GLN A CA 1
ATOM 2265 C C . GLN A 1 309 ? -17.705 10.909 26.873 1.00 88.00 309 GLN A C 1
ATOM 2267 O O . GLN A 1 309 ? -16.946 10.008 27.147 1.00 88.00 309 GLN A O 1
ATOM 2272 N N . CYS A 1 310 ? -18.855 11.094 27.526 1.00 86.44 310 CYS A N 1
ATOM 2273 C CA . CYS A 1 310 ? -19.231 10.235 28.649 1.00 86.44 310 CYS A CA 1
ATOM 2274 C C . CYS A 1 310 ? -19.785 8.890 28.160 1.00 86.44 310 CYS A C 1
ATOM 2276 O O . CYS A 1 310 ? -21.006 8.688 28.157 1.00 86.44 310 CYS A O 1
ATOM 2278 N N . ASP A 1 311 ? -18.903 8.011 27.705 1.00 76.56 311 ASP A N 1
ATOM 2279 C CA . ASP A 1 311 ? -19.233 6.713 27.115 1.00 76.56 311 ASP A CA 1
ATOM 2280 C C . ASP A 1 311 ? -18.335 5.564 27.611 1.00 76.56 311 ASP A C 1
ATOM 2282 O O . ASP A 1 311 ? -18.590 4.395 27.295 1.00 76.56 311 ASP A O 1
ATOM 2286 N N . GLY A 1 312 ? -17.363 5.867 28.477 1.00 77.69 312 GLY A N 1
ATOM 2287 C CA . GLY A 1 312 ? -16.475 4.891 29.089 1.00 77.69 312 GLY A CA 1
ATOM 2288 C C . GLY A 1 312 ? -15.326 4.475 28.179 1.00 77.69 312 GLY A C 1
ATOM 2289 O O . GLY A 1 312 ? -14.789 3.373 28.353 1.00 77.69 312 GLY A O 1
ATOM 2290 N N . LEU A 1 313 ? -14.995 5.312 27.196 1.00 77.81 313 LEU A N 1
ATOM 2291 C CA . LEU A 1 313 ? -13.827 5.209 26.335 1.00 77.81 313 LEU A CA 1
ATOM 2292 C C . LEU A 1 313 ? -12.849 6.338 26.649 1.00 77.81 313 LEU A C 1
ATOM 2294 O O . LEU A 1 313 ? -13.258 7.475 26.792 1.00 77.81 313 LEU A O 1
ATOM 2298 N N . ASP A 1 314 ? -11.558 6.016 26.680 1.00 81.25 314 ASP A N 1
ATOM 2299 C CA . ASP A 1 314 ? -10.471 7.002 26.702 1.00 81.25 314 ASP A CA 1
ATOM 2300 C C . ASP A 1 314 ? -10.241 7.467 25.252 1.00 81.25 314 ASP A C 1
ATOM 2302 O O . ASP A 1 314 ? -9.618 6.780 24.429 1.00 81.25 314 ASP A O 1
ATOM 2306 N N . THR A 1 315 ? -10.910 8.559 24.896 1.00 84.00 315 THR A N 1
ATOM 2307 C CA . THR A 1 315 ? -10.986 9.130 23.546 1.00 84.00 315 THR A CA 1
ATOM 2308 C C . THR A 1 315 ? -9.830 10.099 23.281 1.00 84.00 315 THR A C 1
ATOM 2310 O O . THR A 1 315 ? -9.392 10.243 22.136 1.00 84.00 315 THR A O 1
ATOM 2313 N N . ASP A 1 316 ? -9.298 10.732 24.323 1.00 89.19 316 ASP A N 1
ATOM 2314 C CA . ASP A 1 316 ? -8.141 11.619 24.256 1.00 89.19 316 ASP A CA 1
ATOM 2315 C C . ASP A 1 316 ? -6.803 10.893 24.504 1.00 89.19 316 ASP A C 1
ATOM 2317 O O . ASP A 1 316 ? -5.721 11.451 24.279 1.00 89.19 316 ASP A O 1
ATOM 2321 N N . CYS A 1 317 ? -6.888 9.601 24.820 1.00 89.62 317 CYS A N 1
ATOM 2322 C CA . CYS A 1 317 ? -5.799 8.641 24.912 1.00 89.62 317 CYS A CA 1
ATOM 2323 C C . CYS A 1 317 ? -4.756 8.999 25.973 1.00 89.62 317 CYS A C 1
ATOM 2325 O O . CYS A 1 317 ? -3.568 8.667 25.824 1.00 89.62 317 CYS A O 1
ATOM 2327 N N . ASP A 1 318 ? -5.163 9.698 27.031 1.00 88.31 318 ASP A N 1
ATOM 2328 C CA . ASP A 1 318 ? -4.282 10.093 28.123 1.00 88.31 318 ASP A CA 1
ATOM 2329 C C . ASP A 1 318 ? -4.165 9.022 29.229 1.00 88.31 318 ASP A C 1
ATOM 2331 O O . ASP A 1 318 ? -3.243 9.070 30.059 1.00 88.31 318 ASP A O 1
ATOM 2335 N N . GLY A 1 319 ? -5.003 7.984 29.140 1.00 84.06 319 GLY A N 1
ATOM 2336 C CA . GLY A 1 319 ? -5.093 6.883 30.088 1.00 84.06 319 GLY A CA 1
ATOM 2337 C C . GLY A 1 319 ? -6.086 7.109 31.220 1.00 84.06 319 GLY A C 1
ATOM 2338 O O . GLY A 1 319 ? -6.057 6.348 32.180 1.00 84.06 319 GLY A O 1
ATOM 2339 N N . GLU A 1 320 ? -6.932 8.127 31.135 1.00 81.75 320 GLU A N 1
ATOM 2340 C CA . GLU A 1 320 ? -8.047 8.379 32.031 1.00 81.75 320 GLU A CA 1
ATOM 2341 C C . GLU A 1 320 ? -9.360 8.211 31.259 1.00 81.75 320 GLU A C 1
ATOM 2343 O O . GLU A 1 320 ? -9.543 8.726 30.165 1.00 81.75 320 GLU A O 1
ATOM 2348 N N . LEU A 1 321 ? -10.317 7.477 31.824 1.00 78.06 321 LEU A N 1
ATOM 2349 C CA . LEU A 1 321 ? -11.635 7.349 31.198 1.00 78.06 321 LEU A CA 1
ATOM 2350 C C . LEU A 1 321 ? -12.510 8.571 31.511 1.00 78.06 321 LEU A C 1
ATOM 2352 O O . LEU A 1 321 ? -12.725 8.889 32.687 1.00 78.06 321 LEU A O 1
ATOM 2356 N N . ASP A 1 322 ? -13.117 9.161 30.477 1.00 80.19 322 ASP A N 1
ATOM 2357 C CA . ASP A 1 322 ? -14.126 10.220 30.567 1.00 80.19 322 ASP A CA 1
ATOM 2358 C C . ASP A 1 322 ? -13.673 11.474 31.358 1.00 80.19 322 ASP A C 1
ATOM 2360 O O . ASP A 1 322 ? -14.508 12.214 31.914 1.00 80.19 322 ASP A O 1
ATOM 2364 N N . ASP A 1 323 ? -12.370 11.746 31.475 1.00 84.06 323 ASP A N 1
ATOM 2365 C CA . ASP A 1 323 ? -11.897 12.868 32.275 1.00 84.06 323 ASP A CA 1
ATOM 2366 C C . ASP A 1 323 ? -12.205 14.209 31.578 1.00 84.06 323 ASP A C 1
ATOM 2368 O O . ASP A 1 323 ? -11.804 14.552 30.473 1.00 84.06 323 ASP A O 1
ATOM 2372 N N . GLY A 1 324 ? -13.074 14.997 32.209 1.00 83.75 324 GLY A N 1
ATOM 2373 C CA . GLY A 1 324 ? -13.595 16.203 31.563 1.00 83.75 324 GLY A CA 1
ATOM 2374 C C . GLY A 1 324 ? -14.692 15.950 30.523 1.00 83.75 324 GLY A C 1
ATOM 2375 O O . GLY A 1 324 ? -15.162 16.921 29.915 1.00 83.75 324 GLY A O 1
ATOM 2376 N N . ALA A 1 325 ? -15.194 14.716 30.404 1.00 88.12 325 ALA A N 1
ATOM 2377 C CA . ALA A 1 325 ? -16.429 14.434 29.689 1.00 88.12 325 ALA A CA 1
ATOM 2378 C C . ALA A 1 325 ? -17.588 15.276 30.246 1.00 88.12 325 ALA A C 1
ATOM 2380 O O . ALA A 1 325 ? -17.756 15.468 31.458 1.00 88.12 325 ALA A O 1
ATOM 2381 N N . THR A 1 326 ? -18.431 15.791 29.350 1.00 90.19 326 THR A N 1
ATOM 2382 C CA . THR A 1 326 ? -19.582 16.617 29.738 1.00 90.19 326 THR A CA 1
ATOM 2383 C C . THR A 1 326 ? -20.894 15.877 29.553 1.00 90.19 326 THR A C 1
ATOM 2385 O O . THR A 1 326 ? -21.121 15.209 28.548 1.00 90.19 326 THR A O 1
ATOM 2388 N N . CYS A 1 327 ? -21.794 16.053 30.517 1.00 87.31 327 CYS A N 1
ATOM 2389 C CA . CYS A 1 327 ? -23.125 15.466 30.494 1.00 87.31 327 CYS A CA 1
ATOM 2390 C C . CYS A 1 327 ? -24.223 16.537 30.382 1.00 87.31 327 CYS A C 1
ATOM 2392 O O . CYS A 1 327 ? -24.073 17.655 30.896 1.00 87.31 327 CYS A O 1
ATOM 2394 N N . PRO A 1 328 ? -25.356 16.227 29.724 1.00 87.44 328 PRO A N 1
ATOM 2395 C CA . PRO A 1 328 ? -26.494 17.133 29.652 1.00 87.44 328 PRO A CA 1
ATOM 2396 C C . PRO A 1 328 ? -27.138 17.347 31.031 1.00 87.44 328 PRO A C 1
ATOM 2398 O O . PRO A 1 328 ? -26.927 16.591 31.975 1.00 87.44 328 PRO A O 1
ATOM 2401 N N . ASP A 1 329 ? -27.952 18.399 31.149 1.00 85.19 329 ASP A N 1
ATOM 2402 C CA . ASP A 1 329 ? -28.808 18.665 32.315 1.00 85.19 329 ASP A CA 1
ATOM 2403 C C . ASP A 1 329 ? -28.097 18.733 33.685 1.00 85.19 329 ASP A C 1
ATOM 2405 O O . ASP A 1 329 ? -28.734 18.518 34.715 1.00 85.19 329 ASP A O 1
ATOM 2409 N N . GLN A 1 330 ? -26.808 19.108 33.717 1.00 80.94 330 GLN A N 1
ATOM 2410 C CA . GLN A 1 330 ? -25.973 19.130 34.937 1.00 80.94 330 GLN A CA 1
ATOM 2411 C C . GLN A 1 330 ? -25.850 17.749 35.603 1.00 80.94 330 GLN A C 1
ATOM 2413 O O . GLN A 1 330 ? -25.706 17.649 36.819 1.00 80.94 330 GLN A O 1
ATOM 2418 N N . GLN A 1 331 ? -25.946 16.685 34.808 1.00 87.31 331 GLN A N 1
ATOM 2419 C CA . GLN A 1 331 ? -25.574 15.345 35.236 1.00 87.31 331 GLN A CA 1
ATOM 2420 C C . GLN A 1 331 ? -24.051 15.231 35.344 1.00 87.31 331 GLN A C 1
ATOM 2422 O O . GLN A 1 331 ? -23.309 16.041 34.783 1.00 87.31 331 GLN A O 1
ATOM 2427 N N . ILE A 1 332 ? -23.605 14.220 36.075 1.00 86.75 332 ILE A N 1
ATOM 2428 C CA . ILE A 1 332 ? -22.192 13.910 36.273 1.00 86.75 332 ILE A CA 1
ATOM 2429 C C . ILE A 1 332 ? -21.868 12.712 35.395 1.00 86.75 332 ILE A C 1
ATOM 2431 O O . ILE A 1 332 ? -22.657 11.766 35.341 1.00 86.75 332 ILE A O 1
ATOM 2435 N N . CYS A 1 333 ? -20.736 12.765 34.697 1.00 85.25 333 CYS A N 1
ATOM 2436 C CA . CYS A 1 333 ? -20.232 11.582 34.025 1.00 85.25 333 CYS A CA 1
ATOM 2437 C C . CYS A 1 333 ? -19.665 10.620 35.064 1.00 85.25 333 CYS A C 1
ATOM 2439 O O . CYS A 1 333 ? -18.799 10.998 35.853 1.00 85.25 333 CYS A O 1
ATOM 2441 N N . HIS A 1 334 ? -20.197 9.405 35.102 1.00 81.69 334 HIS A N 1
ATOM 2442 C CA . HIS A 1 334 ? -19.719 8.359 35.988 1.00 81.69 334 HIS A CA 1
ATOM 2443 C C . HIS A 1 334 ? -19.909 6.997 35.336 1.00 81.69 334 HIS A C 1
ATOM 2445 O O . HIS A 1 334 ? -21.032 6.636 34.977 1.00 81.69 334 HIS A O 1
ATOM 2451 N N . ASP A 1 335 ? -18.818 6.241 35.230 1.00 72.19 335 ASP A N 1
ATOM 2452 C CA . ASP A 1 335 ? -18.766 4.945 34.557 1.00 72.19 335 ASP A CA 1
ATOM 2453 C C . ASP A 1 335 ? -19.389 4.996 33.146 1.00 72.19 335 ASP A C 1
ATOM 2455 O O . ASP A 1 335 ? -20.296 4.215 32.833 1.00 72.19 335 ASP A O 1
ATOM 2459 N N . GLY A 1 336 ? -18.934 5.926 32.294 1.00 74.12 336 GLY A N 1
ATOM 2460 C CA . GLY A 1 336 ? -19.387 6.027 30.903 1.00 74.12 336 GLY A CA 1
ATOM 2461 C C . GLY A 1 336 ? -20.872 6.338 30.747 1.00 74.12 336 GLY A C 1
ATOM 2462 O O . GLY A 1 336 ? -21.497 6.003 29.739 1.00 74.12 336 GLY A O 1
ATOM 2463 N N . ARG A 1 337 ? -21.497 6.890 31.794 1.00 82.19 337 ARG A N 1
ATOM 2464 C CA . ARG A 1 337 ? -22.913 7.253 31.804 1.00 82.19 337 ARG A CA 1
ATOM 2465 C C . ARG A 1 337 ? -23.134 8.571 32.508 1.00 82.19 337 ARG A C 1
ATOM 2467 O O . ARG A 1 337 ? -22.623 8.834 33.593 1.00 82.19 337 ARG A O 1
ATOM 2474 N N . CYS A 1 338 ? -24.024 9.362 31.933 1.00 85.38 338 CYS A N 1
ATOM 2475 C CA . CYS A 1 338 ? -24.531 10.542 32.601 1.00 85.38 338 CYS A CA 1
ATOM 2476 C C . CYS A 1 338 ? -25.536 10.134 33.683 1.00 85.38 338 CYS A C 1
ATOM 2478 O O . CYS A 1 338 ? -26.603 9.582 33.395 1.00 85.38 338 CYS A O 1
ATOM 2480 N N . VAL A 1 339 ? -25.173 10.382 34.942 1.00 84.56 339 VAL A N 1
ATOM 2481 C CA . VAL A 1 339 ? -25.996 10.072 36.115 1.00 84.56 339 VAL A CA 1
ATOM 2482 C C . VAL A 1 339 ? -26.432 11.349 36.843 1.00 84.56 339 VAL A C 1
ATOM 2484 O O . VAL A 1 339 ? -25.729 12.362 36.812 1.00 84.56 339 VAL A O 1
ATOM 2487 N N . PRO A 1 340 ? -27.605 11.352 37.505 1.00 85.25 340 PRO A N 1
ATOM 2488 C CA . PRO A 1 340 ? -28.053 12.509 38.275 1.00 85.25 340 PRO A CA 1
ATOM 2489 C C . PRO A 1 340 ? -27.110 12.847 39.439 1.00 85.25 340 PRO A C 1
ATOM 2491 O O . PRO A 1 340 ? -26.747 11.965 40.213 1.00 85.25 340 PRO A O 1
ATOM 2494 N N . ASP A 1 341 ? -26.804 14.134 39.610 1.00 87.38 341 ASP A N 1
ATOM 2495 C CA . ASP A 1 341 ? -26.061 14.657 40.764 1.00 87.38 341 ASP A CA 1
ATOM 2496 C C . ASP A 1 341 ? -26.929 14.603 42.034 1.00 87.38 341 ASP A C 1
ATOM 2498 O O . ASP A 1 341 ? -27.880 15.382 42.187 1.00 87.38 341 ASP A O 1
ATOM 2502 N N . CYS A 1 342 ? -26.592 13.712 42.970 1.00 86.12 342 CYS A N 1
ATOM 2503 C CA . CYS A 1 342 ? -27.366 13.497 44.193 1.00 86.12 342 CYS A CA 1
ATOM 2504 C C . CYS A 1 342 ? -27.373 14.707 45.146 1.00 86.12 342 CYS A C 1
ATOM 2506 O O . CYS A 1 342 ? -28.281 14.827 45.968 1.00 86.12 342 CYS A O 1
ATOM 2508 N N . VAL A 1 343 ? -26.426 15.643 45.018 1.00 84.44 343 VAL A N 1
ATOM 2509 C CA . VAL A 1 343 ? -26.380 16.890 45.798 1.00 84.44 343 VAL A CA 1
ATOM 2510 C C . VAL A 1 343 ? -27.338 17.937 45.219 1.00 84.44 343 VAL A C 1
ATOM 2512 O O . VAL A 1 343 ? -27.898 18.751 45.963 1.00 84.44 343 VAL A O 1
ATOM 2515 N N . LEU A 1 344 ? -27.558 17.930 43.900 1.00 80.88 344 LEU A N 1
ATOM 2516 C CA . LEU A 1 344 ? -28.440 18.884 43.219 1.00 80.88 344 LEU A CA 1
ATOM 2517 C C . LEU A 1 344 ? -29.907 18.432 43.187 1.00 80.88 344 LEU A C 1
ATOM 2519 O O . LEU A 1 344 ? -30.805 19.261 43.382 1.00 80.88 344 LEU A O 1
ATOM 2523 N N . VAL A 1 345 ? -30.183 17.140 42.980 1.00 71.44 345 VAL A N 1
ATOM 2524 C CA . VAL A 1 345 ? -31.551 16.584 43.008 1.00 71.44 345 VAL A CA 1
ATOM 2525 C C . VAL A 1 345 ? -31.960 16.167 44.426 1.00 71.44 345 VAL A C 1
ATOM 2527 O O . VAL A 1 345 ? -32.094 14.997 44.761 1.00 71.44 345 VAL A O 1
ATOM 2530 N N . ASN A 1 346 ? -32.203 17.176 45.262 1.00 63.47 346 ASN A N 1
ATOM 2531 C CA . ASN A 1 346 ? -32.461 17.099 46.706 1.00 63.47 346 ASN A CA 1
ATOM 2532 C C . ASN A 1 346 ? -33.812 16.449 47.125 1.00 63.47 346 ASN A C 1
ATOM 2534 O O . ASN A 1 346 ? -34.493 16.983 48.005 1.00 63.47 346 ASN A O 1
ATOM 2538 N N . GLU A 1 347 ? -34.261 15.349 46.500 1.00 50.34 347 GLU A N 1
ATOM 2539 C CA . GLU A 1 347 ? -35.520 14.691 46.911 1.00 50.34 347 GLU A CA 1
ATOM 2540 C C . GLU A 1 347 ? -35.522 13.148 46.978 1.00 50.34 347 GLU A C 1
ATOM 2542 O O . GLU A 1 347 ? -36.427 12.623 47.622 1.00 50.34 347 GLU A O 1
ATOM 2547 N N . PHE A 1 348 ? -34.519 12.405 46.473 1.00 56.66 348 PHE A N 1
ATOM 2548 C CA . PHE A 1 348 ? -34.376 10.956 46.754 1.00 56.66 348 PHE A CA 1
ATOM 2549 C C . PHE A 1 348 ? -32.902 10.506 46.758 1.00 56.66 348 PHE A C 1
ATOM 2551 O O . PHE A 1 348 ? -32.375 10.060 45.742 1.00 56.66 348 PHE A O 1
ATOM 2558 N N . ASP A 1 349 ? -32.273 10.647 47.931 1.00 67.38 349 ASP A N 1
ATOM 2559 C CA . ASP A 1 349 ? -30.898 10.264 48.276 1.00 67.38 349 ASP A CA 1
ATOM 2560 C C . ASP A 1 349 ? -30.611 8.788 47.980 1.00 67.38 349 ASP A C 1
ATOM 2562 O O . ASP A 1 349 ? -30.834 7.934 48.836 1.00 67.38 349 ASP A O 1
ATOM 2566 N N . CYS A 1 350 ? -30.082 8.502 46.791 1.00 73.69 350 CYS A N 1
ATOM 2567 C CA . CYS A 1 350 ? -29.468 7.219 46.461 1.00 73.69 350 CYS A CA 1
ATOM 2568 C C . CYS A 1 350 ? -30.367 5.988 46.736 1.00 73.69 350 CYS A C 1
ATOM 2570 O O . CYS A 1 350 ? -31.559 6.086 47.032 1.00 73.69 350 CYS A O 1
ATOM 2572 N N . THR A 1 351 ? -29.857 4.776 46.523 1.00 78.88 351 THR A N 1
ATOM 2573 C CA . THR A 1 351 ? -30.617 3.564 46.882 1.00 78.88 351 THR A CA 1
ATOM 2574 C C . THR A 1 351 ? -30.425 3.258 48.368 1.00 78.88 351 THR A C 1
ATOM 2576 O O . THR A 1 351 ? -29.537 3.812 49.002 1.00 78.88 351 THR A O 1
ATOM 2579 N N . VAL A 1 352 ? -31.208 2.342 48.953 1.00 78.56 352 VAL A N 1
ATOM 2580 C CA . VAL A 1 352 ? -31.064 1.982 50.385 1.00 78.56 352 VAL A CA 1
ATOM 2581 C C . VAL A 1 352 ? -29.699 1.378 50.753 1.00 78.56 352 VAL A C 1
ATOM 2583 O O . VAL A 1 352 ? -29.419 1.210 51.938 1.00 78.56 352 VAL A O 1
ATOM 2586 N N . GLU A 1 353 ? -28.873 1.046 49.760 1.00 79.31 353 GLU A N 1
ATOM 2587 C CA . GLU A 1 353 ? -27.540 0.461 49.928 1.00 79.31 353 GLU A CA 1
ATOM 2588 C C . GLU A 1 353 ? -26.405 1.442 49.588 1.00 79.31 353 GLU A C 1
ATOM 2590 O O . GLU A 1 353 ? -25.245 1.120 49.822 1.00 79.31 353 GLU A O 1
ATOM 2595 N N . THR A 1 354 ? -26.717 2.646 49.093 1.00 84.38 354 THR A N 1
ATOM 2596 C CA . THR A 1 354 ? -25.727 3.658 48.696 1.00 84.38 354 THR A CA 1
ATOM 2597 C C . THR A 1 354 ? -25.943 4.982 49.432 1.00 84.38 354 THR A C 1
ATOM 2599 O O . THR A 1 354 ? -27.045 5.296 49.878 1.00 84.38 354 THR A O 1
ATOM 2602 N N . VAL A 1 355 ? -24.879 5.764 49.600 1.00 87.94 355 VAL A N 1
ATOM 2603 C CA . VAL A 1 355 ? -24.900 7.086 50.244 1.00 87.94 355 VAL A CA 1
ATOM 2604 C C . VAL A 1 355 ? -24.466 8.155 49.249 1.00 87.94 355 VAL A C 1
ATOM 2606 O O . VAL A 1 355 ? -23.634 7.893 48.382 1.00 87.94 355 VAL A O 1
ATOM 2609 N N . CYS A 1 356 ? -25.041 9.353 49.355 1.00 88.00 356 CYS A N 1
ATOM 2610 C CA . CYS A 1 356 ? -24.642 10.478 48.514 1.00 88.00 356 CYS A CA 1
ATOM 2611 C C . CYS A 1 356 ? -23.307 11.035 49.011 1.00 88.00 356 CYS A C 1
ATOM 2613 O O . CYS A 1 356 ? -23.238 11.601 50.105 1.00 88.00 356 CYS A O 1
ATOM 2615 N N . ASP A 1 357 ? -22.256 10.891 48.211 1.00 87.25 357 ASP A N 1
ATOM 2616 C CA . ASP A 1 357 ? -20.965 11.488 48.505 1.00 87.25 357 ASP A CA 1
ATOM 2617 C C . ASP A 1 357 ? -20.957 12.960 48.090 1.00 87.25 357 ASP A C 1
ATOM 2619 O O . ASP A 1 357 ? -20.949 13.312 46.912 1.00 87.25 357 ASP A O 1
ATOM 2623 N N . SER A 1 358 ? -20.927 13.845 49.083 1.00 84.94 358 SER A N 1
ATOM 2624 C CA . SER A 1 358 ? -20.979 15.292 48.844 1.00 84.94 358 SER A CA 1
ATOM 2625 C C . SER A 1 358 ? -19.766 15.861 48.094 1.00 84.94 358 SER A C 1
ATOM 2627 O O . SER A 1 358 ? -19.849 16.990 47.609 1.00 84.94 358 SER A O 1
ATOM 2629 N N . SER A 1 359 ? -18.644 15.129 48.022 1.00 84.06 359 SER A N 1
ATOM 2630 C CA . SER A 1 359 ? -17.470 15.547 47.243 1.00 84.06 359 SER A CA 1
ATOM 2631 C C . SER A 1 359 ? -17.601 15.267 45.753 1.00 84.06 359 SER A C 1
ATOM 2633 O O . SER A 1 359 ? -17.195 16.113 44.960 1.00 84.06 359 SER A O 1
ATOM 2635 N N . SER A 1 360 ? -18.140 14.109 45.384 1.00 82.12 360 SER A N 1
ATOM 2636 C CA . SER A 1 360 ? -18.274 13.688 43.989 1.00 82.12 360 SER A CA 1
ATOM 2637 C C . SER A 1 360 ? -19.657 13.953 43.398 1.00 82.12 360 SER A C 1
ATOM 2639 O O . SER A 1 360 ? -19.782 13.973 42.183 1.00 82.12 360 SER A O 1
ATOM 2641 N N . GLY A 1 361 ? -20.689 14.172 44.222 1.00 85.38 361 GLY A N 1
ATOM 2642 C CA . GLY A 1 361 ? -22.075 14.310 43.761 1.00 85.38 361 GLY A CA 1
ATOM 2643 C C . GLY A 1 361 ? -22.725 12.979 43.365 1.00 85.38 361 GLY A C 1
ATOM 2644 O O . GLY A 1 361 ? -23.803 12.975 42.770 1.00 85.38 361 GLY A O 1
ATOM 2645 N N . LEU A 1 362 ? -22.087 11.850 43.695 1.00 85.75 362 LEU A N 1
ATOM 2646 C CA . LEU A 1 362 ? -22.476 10.509 43.267 1.00 85.75 362 LEU A CA 1
ATOM 2647 C C . LEU A 1 362 ? -23.005 9.653 44.414 1.00 85.75 362 LEU A C 1
ATOM 2649 O O . LEU A 1 362 ? -22.665 9.830 45.584 1.00 85.75 362 LEU A O 1
ATOM 2653 N N . CYS A 1 363 ? -23.818 8.665 44.053 1.00 85.62 363 CYS A N 1
ATOM 2654 C CA . CYS A 1 363 ? -24.280 7.634 44.970 1.00 85.62 363 CYS A CA 1
ATOM 2655 C C . CYS A 1 363 ? -23.265 6.492 45.047 1.00 85.62 363 CYS A C 1
ATOM 2657 O O . CYS A 1 363 ? -23.191 5.681 44.127 1.00 85.62 363 CYS A O 1
ATOM 2659 N N . VAL A 1 364 ? -22.527 6.401 46.153 1.00 84.62 364 VAL A N 1
ATOM 2660 C CA . VAL A 1 364 ? -21.431 5.435 46.346 1.00 84.62 364 VAL A CA 1
ATOM 2661 C C . VAL A 1 364 ? -21.721 4.453 47.483 1.00 84.62 364 VAL A C 1
ATOM 2663 O O . VAL A 1 364 ? -22.628 4.662 48.293 1.00 84.62 364 VAL A O 1
ATOM 2666 N N . ASP A 1 365 ? -20.952 3.365 47.562 1.00 84.25 365 ASP A N 1
ATOM 2667 C CA . ASP A 1 365 ? -20.972 2.473 48.730 1.00 84.25 365 ASP A CA 1
ATOM 2668 C C . ASP A 1 365 ? -20.608 3.264 50.011 1.00 84.25 365 ASP A C 1
ATOM 2670 O O . ASP A 1 365 ? -19.722 4.121 49.958 1.00 84.25 365 ASP A O 1
ATOM 2674 N N . PRO A 1 366 ? -21.222 2.991 51.180 1.00 86.25 366 PRO A N 1
ATOM 2675 C CA . PRO A 1 366 ? -20.898 3.669 52.439 1.00 86.25 366 PRO A CA 1
ATOM 2676 C C . PRO A 1 366 ? -19.412 3.629 52.825 1.00 86.25 366 PRO A C 1
ATOM 2678 O O . PRO A 1 366 ? -18.921 4.535 53.494 1.00 86.25 366 PRO A O 1
ATOM 2681 N N . GLY A 1 367 ? -18.687 2.582 52.429 1.00 86.00 367 GLY A N 1
ATOM 2682 C CA . GLY A 1 367 ? -17.245 2.465 52.617 1.00 86.00 367 GLY A CA 1
ATOM 2683 C C . GLY A 1 367 ? -16.421 3.359 51.688 1.00 86.00 367 GLY A C 1
ATOM 2684 O O . GLY A 1 367 ? -15.241 3.560 51.960 1.00 86.00 367 GLY A O 1
ATOM 2685 N N . CYS A 1 368 ? -17.018 3.905 50.630 1.00 86.00 368 CYS A N 1
ATOM 2686 C CA . CYS A 1 368 ? -16.383 4.732 49.604 1.00 86.00 368 CYS A CA 1
ATOM 2687 C C . CYS A 1 368 ? -16.689 6.235 49.740 1.00 86.00 368 CYS A C 1
ATOM 2689 O O . CYS A 1 368 ? -16.133 7.033 48.991 1.00 86.00 368 CYS A O 1
ATOM 2691 N N . GLU A 1 369 ? -17.521 6.644 50.705 1.00 87.75 369 GLU A N 1
ATOM 2692 C CA . GLU A 1 369 ? -17.809 8.060 50.983 1.00 87.75 369 GLU A CA 1
ATOM 2693 C C . GLU A 1 369 ? -16.511 8.837 51.293 1.00 87.75 369 GLU A C 1
ATOM 2695 O O . GLU A 1 369 ? -15.750 8.480 52.199 1.00 87.75 369 GLU A O 1
ATOM 2700 N N . GLY A 1 370 ? -16.237 9.899 50.527 1.00 82.81 370 GLY A N 1
ATOM 2701 C CA . GLY A 1 370 ? -15.010 10.693 50.629 1.00 82.81 370 GLY A CA 1
ATOM 2702 C C . GLY A 1 370 ? -13.715 9.985 50.206 1.00 82.81 370 GLY A C 1
ATOM 2703 O O . GLY A 1 370 ? -12.631 10.521 50.463 1.00 82.81 370 GLY A O 1
ATOM 2704 N N . GLN A 1 371 ? -13.790 8.800 49.589 1.00 82.75 371 GLN A N 1
ATOM 2705 C CA . GLN A 1 371 ? -12.631 8.142 48.988 1.00 82.75 371 GLN A CA 1
ATOM 2706 C C . GLN A 1 371 ? -12.457 8.579 47.532 1.00 82.75 371 GLN A C 1
ATOM 2708 O O . GLN A 1 371 ? -13.412 8.647 46.768 1.00 82.75 371 GLN A O 1
ATOM 2713 N N . SER A 1 372 ? -11.212 8.848 47.147 1.00 79.94 372 SER A N 1
ATOM 2714 C CA . SER A 1 372 ? -10.816 9.062 45.756 1.00 79.94 372 SER A CA 1
ATOM 2715 C C . SER A 1 372 ? -9.832 7.963 45.401 1.00 79.94 372 SER A C 1
ATOM 2717 O O . SER A 1 372 ? -8.832 7.767 46.102 1.00 79.94 372 SER A O 1
ATOM 2719 N N . CYS A 1 373 ? -10.163 7.218 44.357 1.00 73.69 373 CYS A N 1
ATOM 2720 C CA . CYS A 1 373 ? -9.312 6.167 43.847 1.00 73.69 373 CYS A CA 1
ATOM 2721 C C . CYS A 1 373 ? -8.338 6.714 42.799 1.00 73.69 373 CYS A C 1
ATOM 2723 O O . CYS A 1 373 ? -8.606 7.762 42.208 1.00 73.69 373 CYS A O 1
ATOM 2725 N N . PRO A 1 374 ? -7.177 6.056 42.619 1.00 75.38 374 PRO A N 1
ATOM 2726 C CA . PRO A 1 374 ? -6.317 6.313 41.478 1.00 75.38 374 PRO A CA 1
ATOM 2727 C C . PRO A 1 374 ? -7.093 6.213 40.160 1.00 75.38 374 PRO A C 1
ATOM 2729 O O . PRO A 1 374 ? -8.124 5.535 40.110 1.00 75.38 374 PRO A O 1
ATOM 2732 N N . PRO A 1 375 ? -6.566 6.826 39.104 1.00 68.19 375 PRO A N 1
ATOM 2733 C CA . PRO A 1 375 ? -7.125 6.645 37.774 1.00 68.19 375 PRO A CA 1
ATOM 2734 C C . PRO A 1 375 ? -7.244 5.179 37.346 1.00 68.19 375 PRO A C 1
ATOM 2736 O O . PRO A 1 375 ? -6.512 4.322 37.857 1.00 68.19 375 PRO A O 1
ATOM 2739 N N . ASP A 1 376 ? -8.243 4.890 36.507 1.00 64.38 376 ASP A N 1
ATOM 2740 C CA . ASP A 1 376 ? -8.676 3.546 36.082 1.00 64.38 376 ASP A CA 1
ATOM 2741 C C . ASP A 1 376 ? -9.059 2.572 37.209 1.00 64.38 376 ASP A C 1
ATOM 2743 O O . ASP A 1 376 ? -9.042 1.344 37.043 1.00 64.38 376 ASP A O 1
ATOM 2747 N N . SER A 1 377 ? -9.405 3.089 38.392 1.00 75.06 377 SER A N 1
ATOM 2748 C CA . SER A 1 377 ? -9.864 2.264 39.510 1.00 75.06 377 SER A CA 1
ATOM 2749 C C . SER A 1 377 ? -11.173 2.756 40.116 1.00 75.06 377 SER A C 1
ATOM 2751 O O . SER A 1 377 ? -11.391 3.948 40.313 1.00 75.06 377 SER A O 1
ATOM 2753 N N . VAL A 1 378 ? -12.050 1.806 40.447 1.00 75.12 378 VAL A N 1
ATOM 2754 C CA . VAL A 1 378 ? -13.338 2.066 41.094 1.00 75.12 378 VAL A CA 1
ATOM 2755 C C . VAL A 1 378 ? -13.251 1.689 42.567 1.00 75.12 378 VAL A C 1
ATOM 2757 O O . VAL A 1 378 ? -12.660 0.670 42.934 1.00 75.12 378 VAL A O 1
ATOM 2760 N N . CYS A 1 379 ? -13.846 2.502 43.439 1.00 76.94 379 CYS A N 1
ATOM 2761 C CA . CYS A 1 379 ? -13.977 2.126 44.841 1.00 76.94 379 CYS A CA 1
ATOM 2762 C C . CYS A 1 379 ? -15.088 1.081 44.993 1.00 76.94 379 CYS A C 1
ATOM 2764 O O . CYS A 1 379 ? -16.259 1.373 44.752 1.00 76.94 379 CYS A O 1
ATOM 2766 N N . ARG A 1 380 ? -14.741 -0.128 45.439 1.00 79.19 380 ARG A N 1
ATOM 2767 C CA . ARG A 1 380 ? -15.692 -1.198 45.762 1.00 79.19 380 ARG A CA 1
ATOM 2768 C C . ARG A 1 380 ? -15.472 -1.645 47.205 1.00 79.19 380 ARG A C 1
ATOM 2770 O O . ARG A 1 380 ? -14.368 -2.017 47.585 1.00 79.19 380 ARG A O 1
ATOM 2777 N N . ALA A 1 381 ? -16.522 -1.580 48.028 1.00 78.69 381 ALA A N 1
ATOM 2778 C CA . ALA A 1 381 ? -16.481 -1.946 49.451 1.00 78.69 381 ALA A CA 1
ATOM 2779 C C . ALA A 1 381 ? -15.354 -1.262 50.265 1.00 78.69 381 ALA A C 1
ATOM 2781 O O . ALA A 1 381 ? -14.831 -1.826 51.229 1.00 78.69 381 ALA A O 1
ATOM 2782 N N . GLY A 1 382 ? -14.983 -0.035 49.886 1.00 82.12 382 GLY A N 1
ATOM 2783 C CA . GLY A 1 382 ? -13.936 0.750 50.540 1.00 82.12 382 GLY A CA 1
ATOM 2784 C C . GLY A 1 382 ? -12.502 0.452 50.088 1.00 82.12 382 GLY A C 1
ATOM 2785 O O . GLY A 1 382 ? -11.577 1.002 50.688 1.00 82.12 382 GLY A O 1
ATOM 2786 N N . GLU A 1 383 ? -12.306 -0.371 49.054 1.00 85.12 383 GLU A N 1
ATOM 2787 C CA . GLU A 1 383 ? -11.012 -0.619 48.408 1.00 85.12 383 GLU A CA 1
ATOM 2788 C C . GLU A 1 383 ? -11.041 -0.143 46.948 1.00 85.12 383 GLU A C 1
ATOM 2790 O O . GLU A 1 383 ? -12.042 -0.309 46.255 1.00 85.12 383 GLU A O 1
ATOM 2795 N N . CYS A 1 384 ? -9.944 0.448 46.470 1.00 79.75 384 CYS A N 1
ATOM 2796 C CA . CYS A 1 384 ? -9.794 0.793 45.057 1.00 79.75 384 CYS A CA 1
ATOM 2797 C C . CYS A 1 384 ? -9.367 -0.452 44.286 1.00 79.75 384 CYS A C 1
ATOM 2799 O O . CYS A 1 384 ? -8.276 -0.976 44.524 1.00 79.75 384 CYS A O 1
ATOM 2801 N N . VAL A 1 385 ? -10.232 -0.915 43.391 1.00 79.00 385 VAL A N 1
ATOM 2802 C CA . VAL A 1 385 ? -10.004 -2.086 42.541 1.00 79.00 385 VAL A CA 1
ATOM 2803 C C . VAL A 1 385 ? -10.002 -1.654 41.083 1.00 79.00 385 VAL A C 1
ATOM 2805 O O . VAL A 1 385 ? -10.737 -0.739 40.706 1.00 79.00 385 VAL A O 1
ATOM 2808 N N . THR A 1 386 ? -9.198 -2.301 40.243 1.00 77.94 386 THR A N 1
ATOM 2809 C CA . THR A 1 386 ? -9.306 -2.077 38.799 1.00 77.94 386 THR A CA 1
ATOM 2810 C C . THR A 1 386 ? -10.601 -2.755 38.325 1.00 77.94 386 THR A C 1
ATOM 2812 O O . THR A 1 386 ? -10.779 -3.946 38.585 1.00 77.94 386 THR A O 1
ATOM 2815 N N . PRO A 1 387 ? -11.541 -2.044 37.669 1.00 74.38 387 PRO A N 1
ATOM 2816 C CA . PRO A 1 387 ? -12.897 -2.543 37.427 1.00 74.38 387 PRO A CA 1
ATOM 2817 C C . PRO A 1 387 ? -12.937 -3.870 36.661 1.00 74.38 387 PRO A C 1
ATOM 2819 O O . PRO A 1 387 ? -13.847 -4.672 36.860 1.00 74.38 387 PRO A O 1
ATOM 2822 N N . CYS A 1 388 ? -11.933 -4.096 35.813 1.00 79.69 388 CYS A N 1
ATOM 2823 C CA . CYS A 1 388 ? -11.780 -5.270 34.961 1.00 79.69 388 CYS A CA 1
ATOM 2824 C C . CYS A 1 388 ? -10.706 -6.260 35.441 1.00 79.69 388 CYS A C 1
ATOM 2826 O O . CYS A 1 388 ? -10.369 -7.196 34.718 1.00 79.69 388 CYS A O 1
ATOM 2828 N N . GLU A 1 389 ? -10.169 -6.090 36.652 1.00 79.62 389 GLU A N 1
ATOM 2829 C CA . GLU A 1 389 ? -9.263 -7.074 37.246 1.00 79.62 389 GLU A CA 1
ATOM 2830 C C . GLU A 1 389 ? -10.002 -8.409 37.440 1.00 79.62 389 GLU A C 1
ATOM 2832 O O . GLU A 1 389 ? -11.080 -8.456 38.029 1.00 79.62 389 GLU A O 1
ATOM 2837 N N . ASP A 1 390 ? -9.440 -9.490 36.889 1.00 78.25 390 ASP A N 1
ATOM 2838 C CA . ASP A 1 390 ? -9.993 -10.857 36.874 1.00 78.25 390 ASP A CA 1
ATOM 2839 C C . ASP A 1 390 ? -11.330 -11.071 36.123 1.00 78.25 390 ASP A C 1
ATOM 2841 O O . ASP A 1 390 ? -11.840 -12.201 36.090 1.00 78.25 390 ASP A O 1
ATOM 2845 N N . VAL A 1 391 ? -11.869 -10.048 35.450 1.00 86.06 391 VAL A N 1
ATOM 2846 C CA . VAL A 1 391 ? -13.043 -10.187 34.573 1.00 86.06 391 VAL A CA 1
ATOM 2847 C C . VAL A 1 391 ? -12.611 -10.784 33.233 1.00 86.06 391 VAL A C 1
ATOM 2849 O O . VAL A 1 391 ? -11.757 -10.244 32.538 1.00 86.06 391 VAL A O 1
ATOM 2852 N N . VAL A 1 392 ? -13.223 -11.907 32.851 1.00 90.06 392 VAL A N 1
ATOM 2853 C CA . VAL A 1 392 ? -13.066 -12.503 31.515 1.00 90.06 392 VAL A CA 1
ATOM 2854 C C . VAL A 1 392 ? -14.427 -12.456 30.851 1.00 90.06 392 VAL A C 1
ATOM 2856 O O . VAL A 1 392 ? -15.328 -13.204 31.236 1.00 90.06 392 VAL A O 1
ATOM 2859 N N . CYS A 1 393 ? -14.601 -11.547 29.900 1.00 89.19 393 CYS A N 1
ATOM 2860 C CA . CYS A 1 393 ? -15.888 -11.393 29.247 1.00 89.19 393 CYS A CA 1
ATOM 2861 C C . CYS A 1 393 ? -16.202 -12.557 28.299 1.00 89.19 393 CYS A C 1
ATOM 2863 O O . CYS A 1 393 ? -15.283 -13.222 27.819 1.00 89.19 393 CYS A O 1
ATOM 2865 N N . PRO A 1 394 ? -17.498 -12.837 28.064 1.00 92.00 394 PRO A N 1
ATOM 2866 C CA . PRO A 1 394 ? -17.920 -13.812 27.063 1.00 92.00 394 PRO A CA 1
ATOM 2867 C C . PRO A 1 394 ? -17.378 -13.449 25.677 1.00 92.00 394 PRO A C 1
ATOM 2869 O O . PRO A 1 394 ? -17.072 -12.283 25.423 1.00 92.00 394 PRO A O 1
ATOM 2872 N N . TRP A 1 395 ? -17.294 -14.430 24.778 1.00 88.75 395 TRP A N 1
ATOM 2873 C CA . TRP A 1 395 ? -16.762 -14.221 23.427 1.00 88.75 395 TRP A CA 1
ATOM 2874 C C . TRP A 1 395 ? -17.444 -13.036 22.715 1.00 88.75 395 TRP A C 1
ATOM 2876 O O . TRP A 1 395 ? -18.671 -12.911 22.750 1.00 88.75 395 TRP A O 1
ATOM 2886 N N . GLY A 1 396 ? -16.643 -12.168 22.085 1.00 80.69 396 GLY A N 1
ATOM 2887 C CA . GLY A 1 396 ? -17.116 -10.975 21.369 1.00 80.69 396 GLY A CA 1
ATOM 2888 C C . GLY A 1 396 ? -17.548 -9.803 22.262 1.00 80.69 396 GLY A C 1
ATOM 2889 O O . GLY A 1 396 ? -18.212 -8.888 21.783 1.00 80.69 396 GLY A O 1
ATOM 2890 N N . ARG A 1 397 ? -17.225 -9.824 23.563 1.00 87.50 397 ARG A N 1
ATOM 2891 C CA . ARG A 1 397 ? -17.481 -8.717 24.498 1.00 87.50 397 ARG A CA 1
ATOM 2892 C C . ARG A 1 397 ? -16.200 -8.261 25.181 1.00 87.50 397 ARG A C 1
ATOM 2894 O O . ARG A 1 397 ? -15.342 -9.077 25.514 1.00 87.50 397 ARG A O 1
ATOM 2901 N N . SER A 1 398 ? -16.152 -6.975 25.504 1.00 83.88 398 SER A N 1
ATOM 2902 C CA . SER A 1 398 ? -15.001 -6.332 26.138 1.00 83.88 398 SER A CA 1
ATOM 2903 C C . SER A 1 398 ? -15.375 -5.836 27.530 1.00 83.88 398 SER A C 1
ATOM 2905 O O . SER A 1 398 ? -16.487 -5.351 27.762 1.00 83.88 398 SER A O 1
ATOM 2907 N N . CYS A 1 399 ? -14.459 -5.991 28.489 1.00 82.81 399 CYS A N 1
ATOM 2908 C CA . CYS A 1 399 ? -14.673 -5.433 29.817 1.00 82.81 399 CYS A CA 1
ATOM 2909 C C . CYS A 1 399 ? -14.428 -3.927 29.760 1.00 82.81 399 CYS A C 1
ATOM 2911 O O . CYS A 1 399 ? -13.304 -3.500 29.512 1.00 82.81 399 CYS A O 1
ATOM 2913 N N . ARG A 1 400 ? -15.469 -3.134 30.011 1.00 76.69 400 ARG A N 1
ATOM 2914 C CA . ARG A 1 400 ? -15.375 -1.681 30.174 1.00 76.69 400 ARG A CA 1
ATOM 2915 C C . ARG A 1 400 ? -16.007 -1.316 31.506 1.00 76.69 400 ARG A C 1
ATOM 2917 O O . ARG A 1 400 ? -17.132 -1.734 31.786 1.00 76.69 400 ARG A O 1
ATOM 2924 N N . LEU A 1 401 ? -15.254 -0.614 32.354 1.00 68.25 401 LEU A N 1
ATOM 2925 C CA . LEU A 1 401 ? -15.726 -0.116 33.655 1.00 68.25 401 LEU A CA 1
ATOM 2926 C C . LEU A 1 401 ? -16.342 -1.209 34.556 1.00 68.25 401 LEU A C 1
ATOM 2928 O O . LEU A 1 401 ? -17.299 -0.995 35.294 1.00 68.25 401 LEU A O 1
ATOM 2932 N N . GLY A 1 402 ? -15.793 -2.426 34.487 1.00 74.62 402 GLY A N 1
ATOM 2933 C CA . GLY A 1 402 ? -16.246 -3.560 35.294 1.00 74.62 402 GLY A CA 1
ATOM 2934 C C . GLY A 1 402 ? -17.570 -4.171 34.847 1.00 74.62 402 GLY A C 1
ATOM 2935 O O . GLY A 1 402 ? -18.186 -4.909 35.614 1.00 74.62 402 GLY A O 1
ATOM 2936 N N . ALA A 1 403 ? -17.987 -3.905 33.609 1.00 78.94 403 ALA A N 1
ATOM 2937 C CA . ALA A 1 403 ? -19.081 -4.578 32.928 1.00 78.94 403 ALA A CA 1
ATOM 2938 C C . ALA A 1 403 ? -18.593 -5.216 31.620 1.00 78.94 403 ALA A C 1
ATOM 2940 O O . ALA A 1 403 ? -17.757 -4.658 30.914 1.00 78.94 403 ALA A O 1
ATOM 2941 N N . CYS A 1 404 ? -19.149 -6.377 31.269 1.00 83.44 404 CYS A N 1
ATOM 2942 C CA . CYS A 1 404 ? -18.939 -6.971 29.950 1.00 83.44 404 CYS A CA 1
ATOM 2943 C C . CYS A 1 404 ? -19.924 -6.374 28.956 1.00 83.44 404 CYS A C 1
ATOM 2945 O O . CYS A 1 404 ? -21.078 -6.808 28.865 1.00 83.44 404 CYS A O 1
ATOM 2947 N N . VAL A 1 405 ? -19.464 -5.366 28.229 1.00 81.56 405 VAL A N 1
ATOM 2948 C CA . VAL A 1 405 ? -20.260 -4.671 27.224 1.00 81.56 405 VAL A CA 1
ATOM 2949 C C . VAL A 1 405 ? -19.974 -5.257 25.849 1.00 81.56 405 VAL A C 1
ATOM 2951 O O . VAL A 1 405 ? -18.915 -5.833 25.615 1.00 81.56 405 VAL A O 1
ATOM 2954 N N . ASP A 1 406 ? -20.951 -5.157 24.956 1.00 81.12 406 ASP A N 1
ATOM 2955 C CA . ASP A 1 406 ? -20.702 -5.302 23.527 1.00 81.12 406 ASP A CA 1
ATOM 2956 C C . ASP A 1 406 ? -20.427 -3.896 23.005 1.00 81.12 406 ASP A C 1
ATOM 2958 O O . ASP A 1 406 ? -21.341 -3.070 23.002 1.00 81.12 406 ASP A O 1
ATOM 2962 N N . PRO A 1 407 ? -19.178 -3.588 22.636 1.00 73.56 407 PRO A N 1
ATOM 2963 C CA . PRO A 1 407 ? -18.821 -2.271 22.136 1.00 73.56 407 PRO A CA 1
ATOM 2964 C C . PRO A 1 407 ? -19.624 -1.823 20.914 1.00 73.56 407 PRO A C 1
ATOM 2966 O O . PRO A 1 407 ? -19.748 -0.629 20.668 1.00 73.56 407 PRO A O 1
ATOM 2969 N N . CYS A 1 408 ? -20.160 -2.775 20.152 1.00 79.56 408 CYS A N 1
ATOM 2970 C CA . CYS A 1 408 ? -20.939 -2.538 18.948 1.00 79.56 408 CYS A CA 1
ATOM 2971 C C . CYS A 1 408 ? -22.445 -2.460 19.209 1.00 79.56 408 CYS A C 1
ATOM 2973 O O . CYS A 1 408 ? -23.226 -2.190 18.292 1.00 79.56 408 CYS A O 1
ATOM 2975 N N . GLU A 1 409 ? -22.881 -2.664 20.453 1.00 79.94 409 GLU A N 1
ATOM 2976 C CA . GLU A 1 409 ? -24.278 -2.532 20.841 1.00 79.94 409 GLU A CA 1
ATOM 2977 C C . GLU A 1 409 ? -24.721 -1.065 20.727 1.00 79.94 409 GLU A C 1
ATOM 2979 O O . GLU A 1 409 ? -24.439 -0.235 21.584 1.00 79.94 409 GLU A O 1
ATOM 2984 N N . GLY A 1 410 ? -25.442 -0.752 19.645 1.00 69.94 410 GLY A N 1
ATOM 2985 C CA . GLY A 1 410 ? -25.922 0.601 19.341 1.00 69.94 410 GLY A CA 1
ATOM 2986 C C . GLY A 1 410 ? -25.061 1.383 18.345 1.00 69.94 410 GLY A C 1
ATOM 2987 O O . GLY A 1 410 ? -25.428 2.508 18.013 1.00 69.94 410 GLY A O 1
ATOM 2988 N N . ALA A 1 411 ? -23.975 0.797 17.832 1.00 76.31 411 ALA A N 1
ATOM 2989 C CA . ALA A 1 411 ? -23.178 1.407 16.774 1.00 76.31 411 ALA A CA 1
ATOM 2990 C C . ALA A 1 411 ? -23.972 1.475 15.453 1.00 76.31 411 ALA A C 1
ATOM 2992 O O . ALA A 1 411 ? -24.519 0.473 14.983 1.00 76.31 411 ALA A O 1
ATOM 2993 N N . GLU A 1 412 ? -24.029 2.659 14.838 1.00 83.19 412 GLU A N 1
ATOM 2994 C CA . GLU A 1 412 ? -24.638 2.880 13.521 1.00 83.19 412 GLU A CA 1
ATOM 2995 C C . GLU A 1 412 ? -23.541 3.081 12.470 1.00 83.19 412 GLU A C 1
ATOM 2997 O O . GLU A 1 412 ? -23.142 4.206 12.176 1.00 83.19 412 GLU A O 1
ATOM 3002 N N . CYS A 1 413 ? -23.051 1.981 11.899 1.00 81.25 413 CYS A N 1
ATOM 3003 C CA . CYS A 1 413 ? -22.051 2.037 10.836 1.00 81.25 413 CYS A CA 1
ATOM 3004 C C . CYS A 1 413 ? -22.668 2.364 9.473 1.00 81.25 413 CYS A C 1
ATOM 3006 O O . CYS A 1 413 ? -23.836 2.050 9.199 1.00 81.25 413 CYS A O 1
ATOM 3008 N N . ALA A 1 414 ? -21.888 3.011 8.605 1.00 85.81 414 ALA A N 1
ATOM 3009 C CA . ALA A 1 414 ? -22.325 3.334 7.258 1.00 85.81 414 ALA A CA 1
ATOM 3010 C C . ALA A 1 414 ? -22.532 2.061 6.418 1.00 85.81 414 ALA A C 1
ATOM 3012 O O . ALA A 1 414 ? -22.147 0.948 6.778 1.00 85.81 414 ALA A O 1
ATOM 3013 N N . GLN A 1 415 ? -23.181 2.205 5.261 1.00 83.31 415 GLN A N 1
ATOM 3014 C CA . GLN A 1 415 ? -23.387 1.068 4.369 1.00 83.31 415 GLN A CA 1
ATOM 3015 C C . GLN A 1 415 ? -22.041 0.476 3.928 1.00 83.31 415 GLN A C 1
ATOM 3017 O O . GLN A 1 415 ? -21.233 1.179 3.330 1.00 83.31 415 GLN A O 1
ATOM 3022 N N . GLY A 1 416 ? -21.863 -0.829 4.145 1.00 78.19 416 GLY A N 1
ATOM 3023 C CA . GLY A 1 416 ? -20.626 -1.537 3.812 1.00 78.19 416 GLY A CA 1
ATOM 3024 C C . GLY A 1 416 ? -19.617 -1.570 4.958 1.00 78.19 416 GLY A C 1
ATOM 3025 O O . GLY A 1 416 ? -18.591 -2.222 4.817 1.00 78.19 416 GLY A O 1
ATOM 3026 N N . GLU A 1 417 ? -19.906 -0.929 6.088 1.00 86.38 417 GLU A N 1
ATOM 3027 C CA . GLU A 1 417 ? -19.071 -0.995 7.281 1.00 86.38 417 GLU A CA 1
ATOM 3028 C C . GLU A 1 417 ? -19.563 -2.056 8.274 1.00 86.38 417 GLU A C 1
ATOM 3030 O O . GLU A 1 417 ? -20.756 -2.350 8.369 1.00 86.38 417 GLU A O 1
ATOM 3035 N N . VAL A 1 418 ? -18.623 -2.616 9.031 1.00 85.12 418 VAL A N 1
ATOM 3036 C CA . VAL A 1 418 ? -18.830 -3.595 10.095 1.00 85.12 418 VAL A CA 1
ATOM 3037 C C . VAL A 1 418 ? -18.245 -3.033 11.380 1.00 85.12 418 VAL A C 1
ATOM 3039 O O . VAL A 1 418 ? -17.104 -2.573 11.403 1.00 85.12 418 VAL A O 1
ATOM 3042 N N . CYS A 1 419 ? -19.020 -3.091 12.461 1.00 81.94 419 CYS A N 1
ATOM 3043 C CA . CYS A 1 419 ? -18.521 -2.685 13.762 1.00 81.94 419 CYS A CA 1
ATOM 3044 C C . CYS A 1 419 ? -17.590 -3.752 14.350 1.00 81.94 419 CYS A C 1
ATOM 3046 O O . CYS A 1 419 ? -17.950 -4.928 14.403 1.00 81.94 419 CYS A O 1
ATOM 3048 N N . ARG A 1 420 ? -16.417 -3.342 14.835 1.00 76.75 420 ARG A N 1
ATOM 3049 C CA . ARG A 1 420 ? -15.513 -4.163 15.651 1.00 76.75 420 ARG A CA 1
ATOM 3050 C C . ARG A 1 420 ? -15.015 -3.316 16.812 1.00 76.75 420 ARG A C 1
ATOM 3052 O O . ARG A 1 420 ? -14.573 -2.196 16.597 1.00 76.75 420 ARG A O 1
ATOM 3059 N N . GLU A 1 421 ? -15.136 -3.809 18.042 1.00 71.88 421 GLU A N 1
ATOM 3060 C CA . GLU A 1 421 ? -14.748 -3.067 19.258 1.00 71.88 421 GLU A CA 1
ATOM 3061 C C . GLU A 1 421 ? -15.391 -1.667 19.407 1.00 71.88 421 GLU A C 1
ATOM 3063 O O . GLU A 1 421 ? -14.896 -0.807 20.136 1.00 71.88 421 GLU A O 1
ATOM 3068 N N . GLY A 1 422 ? -16.566 -1.455 18.802 1.00 71.38 422 GLY A N 1
ATOM 3069 C CA . GLY A 1 422 ? -17.314 -0.192 18.868 1.00 71.38 422 GLY A CA 1
ATOM 3070 C C . GLY A 1 422 ? -16.918 0.810 17.791 1.00 71.38 422 GLY A C 1
ATOM 3071 O O . GLY A 1 422 ? -17.418 1.929 17.773 1.00 71.38 422 GLY A O 1
ATOM 3072 N N . ILE A 1 423 ? -16.055 0.384 16.872 1.00 72.00 423 ILE A N 1
ATOM 3073 C CA . ILE A 1 423 ? -15.538 1.173 15.766 1.00 72.00 423 ILE A CA 1
ATOM 3074 C C . ILE A 1 423 ? -16.078 0.612 14.455 1.00 72.00 423 ILE A C 1
ATOM 3076 O O . ILE A 1 423 ? -16.066 -0.598 14.233 1.00 72.00 423 ILE A O 1
ATOM 3080 N N . CYS A 1 424 ? -16.527 1.493 13.568 1.00 78.94 424 CYS A N 1
ATOM 3081 C CA . CYS A 1 424 ? -16.987 1.119 12.239 1.00 78.94 424 CYS A CA 1
ATOM 3082 C C . CYS A 1 424 ? -15.808 1.013 11.272 1.00 78.94 424 CYS A C 1
ATOM 3084 O O . CYS A 1 424 ? -15.151 2.001 10.958 1.00 78.94 424 CYS A O 1
ATOM 3086 N N . PHE A 1 425 ? -15.558 -0.199 10.791 1.00 74.94 425 PHE A N 1
ATOM 3087 C CA . PHE A 1 425 ? -14.561 -0.488 9.770 1.00 74.94 425 PHE A CA 1
ATOM 3088 C C . PHE A 1 425 ? -15.243 -0.694 8.433 1.00 74.94 425 PHE A C 1
ATOM 3090 O O . PHE A 1 425 ? -16.300 -1.313 8.393 1.00 74.94 425 PHE A O 1
ATOM 3097 N N . SER A 1 426 ? -14.617 -0.307 7.323 1.00 81.62 426 SER A N 1
ATOM 3098 C CA . SER A 1 426 ? -15.044 -0.832 6.021 1.00 81.62 426 SER A CA 1
ATOM 3099 C C . SER A 1 426 ? -14.986 -2.365 6.069 1.00 81.62 426 SER A C 1
ATOM 3101 O O . SER A 1 426 ? -13.971 -2.936 6.461 1.00 81.62 426 SER A O 1
ATOM 3103 N N . GLY A 1 427 ? -16.089 -3.042 5.753 1.00 81.88 427 GLY A N 1
ATOM 3104 C CA . GLY A 1 427 ? -16.179 -4.500 5.817 1.00 81.88 427 GLY A CA 1
ATOM 3105 C C . GLY A 1 427 ? -15.249 -5.159 4.802 1.00 81.88 427 GLY A C 1
ATOM 3106 O O . GLY A 1 427 ? -14.919 -4.555 3.788 1.00 81.88 427 GLY A O 1
ATOM 3107 N N . CYS A 1 428 ? -14.864 -6.415 5.022 1.00 78.69 428 CYS A N 1
ATOM 3108 C CA . CYS A 1 428 ? -13.861 -7.111 4.204 1.00 78.69 428 CYS A CA 1
ATOM 3109 C C . CYS A 1 428 ? -14.223 -7.237 2.711 1.00 78.69 428 CYS A C 1
ATOM 3111 O O . CYS A 1 428 ? -13.355 -7.466 1.874 1.00 78.69 428 CYS A O 1
ATOM 3113 N N . GLY A 1 429 ? -15.512 -7.112 2.371 1.00 74.44 429 GLY A N 1
ATOM 3114 C CA . GLY A 1 429 ? -16.013 -7.128 0.994 1.00 74.44 429 GLY A CA 1
ATOM 3115 C C . GLY A 1 429 ? -16.039 -5.749 0.333 1.00 74.44 429 GLY A C 1
ATOM 3116 O O . GLY A 1 429 ? -16.473 -5.631 -0.811 1.00 74.44 429 GLY A O 1
ATOM 3117 N N . GLN A 1 430 ? -15.642 -4.701 1.057 1.00 75.06 430 GLN A N 1
ATOM 3118 C CA . GLN A 1 430 ? -15.528 -3.345 0.540 1.00 75.06 430 GLN A CA 1
ATOM 3119 C C . GLN A 1 430 ? -14.092 -3.029 0.138 1.00 75.06 430 GLN A C 1
ATOM 3121 O O . GLN A 1 430 ? -13.125 -3.532 0.707 1.00 75.06 430 GLN A O 1
ATOM 3126 N N . CYS A 1 431 ? -13.972 -2.114 -0.820 1.00 69.88 431 CYS A N 1
ATOM 3127 C CA . CYS A 1 431 ? -12.714 -1.436 -1.093 1.00 69.88 431 CYS A CA 1
ATOM 3128 C C . CYS A 1 431 ? -12.223 -0.735 0.182 1.00 69.88 431 CYS A C 1
ATOM 3130 O O . CYS A 1 431 ? -13.010 -0.055 0.837 1.00 69.88 431 CYS A O 1
ATOM 3132 N N . ASN A 1 432 ? -10.938 -0.883 0.513 1.00 65.94 432 ASN A N 1
ATOM 3133 C CA . ASN A 1 432 ? -10.345 -0.409 1.775 1.00 65.94 432 ASN A CA 1
ATOM 3134 C C . ASN A 1 432 ? -10.925 -1.087 3.032 1.00 65.94 432 ASN A C 1
ATOM 3136 O O . ASN A 1 432 ? -10.839 -0.548 4.133 1.00 65.94 432 ASN A O 1
ATOM 3140 N N . GLY A 1 433 ? -11.542 -2.257 2.861 1.00 71.62 433 GLY A N 1
ATOM 3141 C CA . GLY A 1 433 ? -12.065 -3.059 3.949 1.00 71.62 433 GLY A CA 1
ATOM 3142 C C . GLY A 1 433 ? -10.990 -3.769 4.758 1.00 71.62 433 GLY A C 1
ATOM 3143 O O . GLY A 1 433 ? -9.914 -4.078 4.250 1.00 71.62 433 GLY A O 1
ATOM 3144 N N . VAL A 1 434 ? -11.314 -4.085 6.008 1.00 73.69 434 VAL A N 1
ATOM 3145 C CA . VAL A 1 434 ? -10.464 -4.914 6.869 1.00 73.69 434 VAL A CA 1
ATOM 3146 C C . VAL A 1 434 ? -10.216 -6.283 6.247 1.00 73.69 434 VAL A C 1
ATOM 3148 O O . VAL A 1 434 ? -11.142 -6.999 5.862 1.00 73.69 434 VAL A O 1
ATOM 3151 N N . VAL A 1 435 ? -8.951 -6.677 6.189 1.00 76.00 435 VAL A N 1
ATOM 3152 C CA . VAL A 1 435 ? -8.535 -7.992 5.714 1.00 76.00 435 VAL A CA 1
ATOM 3153 C C . VAL A 1 435 ? -8.820 -9.023 6.801 1.00 76.00 435 VAL A C 1
ATOM 3155 O O . VAL A 1 435 ? -8.497 -8.830 7.974 1.00 76.00 435 VAL A O 1
ATOM 3158 N N . CYS A 1 436 ? -9.436 -10.135 6.407 1.00 77.06 436 CYS A N 1
ATOM 3159 C CA . CYS A 1 436 ? -9.701 -11.237 7.320 1.00 77.06 436 CYS A CA 1
ATOM 3160 C C . CYS A 1 436 ? -8.409 -11.928 7.749 1.00 77.06 436 CYS A C 1
ATOM 3162 O O . CYS A 1 436 ? -7.542 -12.216 6.920 1.00 77.06 436 CYS A O 1
ATOM 3164 N N . GLU A 1 437 ? -8.295 -12.192 9.052 1.00 75.88 437 GLU A N 1
ATOM 3165 C CA . GLU A 1 437 ? -7.177 -12.942 9.614 1.00 75.88 437 GLU A CA 1
ATOM 3166 C C . GLU A 1 437 ? -7.056 -14.326 8.965 1.00 75.88 437 GLU A C 1
ATOM 3168 O O . GLU A 1 437 ? -8.020 -14.890 8.438 1.00 75.88 437 GLU A O 1
ATOM 3173 N N . ALA A 1 438 ? -5.845 -14.884 8.990 1.00 72.94 438 ALA A N 1
ATOM 3174 C CA . ALA A 1 438 ? -5.565 -16.163 8.354 1.00 72.94 438 ALA A CA 1
ATOM 3175 C C . ALA A 1 438 ? -6.490 -17.272 8.888 1.00 72.94 438 ALA A C 1
ATOM 3177 O O . ALA A 1 438 ? -6.495 -17.562 10.081 1.00 72.94 438 ALA A O 1
ATOM 3178 N N . GLY A 1 439 ? -7.223 -17.923 7.980 1.00 74.12 439 GLY A N 1
ATOM 3179 C CA . GLY A 1 439 ? -8.188 -18.977 8.308 1.00 74.12 439 GLY A CA 1
ATOM 3180 C C . GLY A 1 439 ? -9.648 -18.521 8.305 1.00 74.12 439 GLY A C 1
ATOM 3181 O O . GLY A 1 439 ? -10.521 -19.378 8.366 1.00 74.12 439 GLY A O 1
ATOM 3182 N N . LEU A 1 440 ? -9.913 -17.218 8.179 1.00 81.06 440 LEU A N 1
ATOM 3183 C CA . LEU A 1 440 ? -11.256 -16.666 8.018 1.00 81.06 440 LEU A CA 1
ATOM 3184 C C . LEU A 1 440 ? -11.512 -16.272 6.557 1.00 81.06 440 LEU A C 1
ATOM 3186 O O . LEU A 1 440 ? -10.643 -15.703 5.892 1.00 81.06 440 LEU A O 1
ATOM 3190 N N . ASP A 1 441 ? -12.727 -16.527 6.085 1.00 80.75 441 ASP A N 1
ATOM 3191 C CA . ASP A 1 441 ? -13.211 -16.117 4.772 1.00 80.75 441 ASP A CA 1
ATOM 3192 C C . ASP A 1 441 ? -13.998 -14.812 4.886 1.00 80.75 441 ASP A C 1
ATOM 3194 O O . ASP A 1 441 ? -14.704 -14.563 5.863 1.00 80.75 441 ASP A O 1
ATOM 3198 N N . CYS A 1 442 ? -13.903 -13.970 3.861 1.00 80.44 442 CYS A N 1
ATOM 3199 C CA . CYS A 1 442 ? -14.734 -12.782 3.794 1.00 80.44 442 CYS A CA 1
ATOM 3200 C C . CYS A 1 442 ? -16.136 -13.130 3.284 1.00 80.44 442 CYS A C 1
ATOM 3202 O O . CYS A 1 442 ? -16.309 -13.482 2.112 1.00 80.44 442 CYS A O 1
ATOM 3204 N N . ASP A 1 443 ? -17.155 -12.957 4.125 1.00 80.94 443 ASP A N 1
ATOM 3205 C CA . ASP A 1 443 ? -18.533 -12.907 3.653 1.00 80.94 443 ASP A CA 1
ATOM 3206 C C . ASP A 1 443 ? -18.768 -11.552 2.980 1.00 80.94 443 ASP A C 1
ATOM 3208 O O . ASP A 1 443 ? -19.038 -10.535 3.616 1.00 80.94 443 ASP A O 1
ATOM 3212 N N . THR A 1 444 ? -18.677 -11.530 1.654 1.00 76.25 444 THR A N 1
ATOM 3213 C CA . THR A 1 444 ? -18.841 -10.301 0.864 1.00 76.25 444 THR A CA 1
ATOM 3214 C C . THR A 1 444 ? -20.249 -9.701 0.940 1.00 76.25 444 THR A C 1
ATOM 3216 O O . THR A 1 444 ? -20.427 -8.537 0.575 1.00 76.25 444 THR A O 1
ATOM 3219 N N . ALA A 1 445 ? -21.255 -10.448 1.413 1.00 78.31 445 ALA A N 1
ATOM 3220 C CA . ALA A 1 445 ? -22.609 -9.931 1.582 1.00 78.31 445 ALA A CA 1
ATOM 3221 C C . ALA A 1 445 ? -22.764 -9.120 2.875 1.00 78.31 445 ALA A C 1
ATOM 3223 O O . ALA A 1 445 ? -23.497 -8.128 2.880 1.00 78.31 445 ALA A O 1
ATOM 3224 N N . THR A 1 446 ? -22.100 -9.540 3.953 1.00 80.81 446 THR A N 1
ATOM 3225 C CA . THR A 1 446 ? -22.154 -8.876 5.268 1.00 80.81 446 THR A CA 1
ATOM 3226 C C . THR A 1 446 ? -20.953 -7.964 5.517 1.00 80.81 446 THR A C 1
ATOM 3228 O O . THR A 1 446 ? -21.069 -7.001 6.267 1.00 80.81 446 THR A O 1
ATOM 3231 N N . GLY A 1 447 ? -19.823 -8.221 4.857 1.00 81.50 447 GLY A N 1
ATOM 3232 C CA . GLY A 1 447 ? -18.532 -7.596 5.136 1.00 81.50 447 GLY A CA 1
ATOM 3233 C C . GLY A 1 447 ? -17.810 -8.200 6.346 1.00 81.50 447 GLY A C 1
ATOM 3234 O O . GLY A 1 447 ? -16.781 -7.658 6.759 1.00 81.50 447 GLY A O 1
ATOM 3235 N N . GLU A 1 448 ? -18.331 -9.285 6.928 1.00 84.06 448 GLU A N 1
ATOM 3236 C CA . GLU A 1 448 ? -17.747 -9.946 8.096 1.00 84.06 448 GLU A CA 1
ATOM 3237 C C . GLU A 1 448 ? -16.726 -11.017 7.711 1.00 84.06 448 GLU A C 1
ATOM 3239 O O . GLU A 1 448 ? -16.833 -11.686 6.684 1.00 84.06 448 GLU A O 1
ATOM 3244 N N . CYS A 1 449 ? -15.735 -11.197 8.581 1.00 82.19 449 CYS A N 1
ATOM 3245 C CA . CYS A 1 449 ? -14.790 -12.299 8.481 1.00 82.19 449 CYS A CA 1
ATOM 3246 C C . CYS A 1 449 ? -15.357 -13.493 9.237 1.00 82.19 449 CYS A C 1
ATOM 3248 O O . CYS A 1 449 ? -15.528 -13.429 10.454 1.00 82.19 449 CYS A O 1
ATOM 3250 N N . VAL A 1 450 ? -15.664 -14.562 8.512 1.00 84.25 450 VAL A N 1
ATOM 3251 C CA . VAL A 1 450 ? -16.352 -15.745 9.029 1.00 84.25 450 VAL A CA 1
ATOM 3252 C C . VAL A 1 450 ? -15.446 -16.966 8.947 1.00 84.25 450 VAL A C 1
ATOM 3254 O O . VAL A 1 450 ? -14.674 -17.117 8.004 1.00 84.25 450 VAL A O 1
ATOM 3257 N N . ASP A 1 451 ? -15.531 -17.863 9.929 1.00 85.62 451 ASP A N 1
ATOM 3258 C CA . ASP A 1 451 ? -14.817 -19.141 9.862 1.00 85.62 451 ASP A CA 1
ATOM 3259 C C . ASP A 1 451 ? -15.501 -20.044 8.813 1.00 85.62 451 ASP A C 1
ATOM 3261 O O . ASP A 1 451 ? -16.671 -20.414 8.992 1.00 85.62 451 ASP A O 1
ATOM 3265 N N . PRO A 1 452 ? -14.806 -20.437 7.728 1.00 84.00 452 PRO A N 1
ATOM 3266 C CA . PRO A 1 452 ? -15.385 -21.260 6.667 1.00 84.00 452 PRO A CA 1
ATOM 3267 C C . PRO A 1 452 ? -15.807 -22.657 7.140 1.00 84.00 452 PRO A C 1
ATOM 3269 O O . PRO A 1 452 ? -16.573 -23.344 6.459 1.00 84.00 452 PRO A O 1
ATOM 3272 N N . SER A 1 453 ? -15.338 -23.092 8.309 1.00 87.62 453 SER A N 1
ATOM 3273 C CA . SER A 1 453 ? -15.721 -24.353 8.944 1.00 87.62 453 SER A CA 1
ATOM 3274 C C . SER A 1 453 ? -17.151 -24.317 9.501 1.00 87.62 453 SER A C 1
ATOM 3276 O O . SER A 1 453 ? -17.750 -25.379 9.687 1.00 87.62 453 SER A O 1
ATOM 3278 N N . CYS A 1 454 ? -17.724 -23.124 9.711 1.00 88.12 454 CYS A N 1
ATOM 3279 C CA . CYS A 1 454 ? -19.111 -22.902 10.130 1.00 88.12 454 CYS A CA 1
ATOM 3280 C C . CYS A 1 454 ? -19.846 -21.948 9.157 1.00 88.12 454 CYS A C 1
ATOM 3282 O O . CYS A 1 454 ? -20.207 -20.836 9.540 1.00 88.12 454 CYS A O 1
ATOM 3284 N N . PRO A 1 455 ? -20.130 -22.365 7.908 1.00 79.00 455 PRO A N 1
ATOM 3285 C CA . PRO A 1 455 ? -20.627 -21.472 6.850 1.00 79.00 455 PRO A CA 1
ATOM 3286 C C . PRO A 1 455 ? -22.037 -20.909 7.095 1.00 79.00 455 PRO A C 1
ATOM 3288 O O . PRO A 1 455 ? -22.399 -19.889 6.520 1.00 79.00 455 PRO A O 1
ATOM 3291 N N . ASP A 1 456 ? -22.840 -21.566 7.938 1.00 82.88 456 ASP A N 1
ATOM 3292 C CA . ASP A 1 456 ? -24.171 -21.091 8.343 1.00 82.88 456 ASP A CA 1
ATOM 3293 C C . ASP A 1 456 ? -24.135 -20.293 9.667 1.00 82.88 456 ASP A C 1
ATOM 3295 O O . ASP A 1 456 ? -25.185 -19.912 10.193 1.00 82.88 456 ASP A O 1
ATOM 3299 N N . GLY A 1 457 ? -22.940 -20.062 10.225 1.00 82.69 457 GLY A N 1
ATOM 3300 C CA . GLY A 1 457 ? -22.739 -19.502 11.558 1.00 82.69 457 GLY A CA 1
ATOM 3301 C C . GLY A 1 457 ? -23.119 -20.465 12.690 1.00 82.69 457 GLY A C 1
ATOM 3302 O O . GLY A 1 457 ? -23.371 -21.655 12.480 1.00 82.69 457 GLY A O 1
ATOM 3303 N N . CYS A 1 458 ? -23.155 -19.933 13.911 1.00 88.56 458 CYS A N 1
ATOM 3304 C CA . CYS A 1 458 ? -23.548 -20.656 15.120 1.00 88.56 458 CYS A CA 1
ATOM 3305 C C . CYS A 1 458 ? -24.858 -20.121 15.707 1.00 88.56 458 CYS A C 1
ATOM 3307 O O . CYS A 1 458 ? -25.316 -19.024 15.383 1.00 88.56 458 CYS A O 1
ATOM 3309 N N . GLU A 1 459 ? -25.500 -20.927 16.555 1.00 90.56 459 GLU A N 1
ATOM 3310 C CA . GLU A 1 459 ? -26.704 -20.501 17.267 1.00 90.56 459 GLU A CA 1
ATOM 3311 C C . GLU A 1 459 ? -26.417 -19.349 18.242 1.00 90.56 459 GLU A C 1
ATOM 3313 O O . GLU A 1 459 ? -25.284 -19.140 18.671 1.00 90.56 459 GLU A O 1
ATOM 3318 N N . ALA A 1 460 ? -27.450 -18.573 18.583 1.00 87.38 460 ALA A N 1
ATOM 3319 C CA . ALA A 1 460 ? -27.288 -17.407 19.446 1.00 87.38 460 ALA A CA 1
ATOM 3320 C C . ALA A 1 460 ? -26.677 -17.797 20.803 1.00 87.38 460 ALA A C 1
ATOM 3322 O O . ALA A 1 460 ? -27.207 -18.664 21.498 1.00 87.38 460 ALA A O 1
ATOM 3323 N N . GLY A 1 461 ? -25.594 -17.116 21.184 1.00 88.12 461 GLY A N 1
ATOM 3324 C CA . GLY A 1 461 ? -24.820 -17.432 22.387 1.00 88.12 461 GLY A CA 1
ATOM 3325 C C . GLY A 1 461 ? -23.714 -18.470 22.174 1.00 88.12 461 GLY A C 1
ATOM 3326 O O . GLY A 1 461 ? -23.125 -18.896 23.162 1.00 88.12 461 GLY A O 1
ATOM 3327 N N . ALA A 1 462 ? -23.429 -18.865 20.930 1.00 91.81 462 ALA A N 1
ATOM 3328 C CA . ALA A 1 462 ? -22.286 -19.690 20.559 1.00 91.81 462 ALA A CA 1
ATOM 3329 C C . ALA A 1 462 ? -21.450 -19.029 19.447 1.00 91.81 462 ALA A C 1
ATOM 3331 O O . ALA A 1 462 ? -21.954 -18.222 18.666 1.00 91.81 462 ALA A O 1
ATOM 3332 N N . HIS A 1 463 ? -20.177 -19.406 19.359 1.00 89.56 463 HIS A N 1
ATOM 3333 C CA . HIS A 1 463 ? -19.224 -18.963 18.339 1.00 89.56 463 HIS A CA 1
ATOM 3334 C C . HIS A 1 463 ? -18.551 -20.171 17.680 1.00 89.56 463 HIS A C 1
ATOM 3336 O O . HIS A 1 463 ? -18.547 -21.262 18.250 1.00 89.56 463 HIS A O 1
ATOM 3342 N N . CYS A 1 464 ? -18.025 -20.001 16.467 1.00 88.62 464 CYS A N 1
ATOM 3343 C CA . CYS A 1 464 ? -17.304 -21.074 15.787 1.00 88.62 464 CYS A CA 1
ATOM 3344 C C . CYS A 1 464 ? -15.868 -21.147 16.312 1.00 88.62 464 CYS A C 1
ATOM 3346 O O . CYS A 1 464 ? -15.166 -20.139 16.331 1.00 88.62 464 CYS A O 1
ATOM 3348 N N . GLU A 1 465 ? -15.441 -22.341 16.702 1.00 88.75 465 GLU A N 1
ATOM 3349 C CA . GLU A 1 465 ? -14.053 -22.666 17.012 1.00 88.75 465 GLU A CA 1
ATOM 3350 C C . GLU A 1 465 ? -13.724 -24.003 16.328 1.00 88.75 465 GLU A C 1
ATOM 3352 O O . GLU A 1 465 ? -14.329 -25.037 16.632 1.00 88.75 465 GLU A O 1
ATOM 3357 N N . ASP A 1 466 ? -12.822 -23.977 15.339 1.00 83.50 466 ASP A N 1
ATOM 3358 C CA . ASP A 1 466 ? -12.366 -25.150 14.574 1.00 83.50 466 ASP A CA 1
ATOM 3359 C C . ASP A 1 466 ? -13.518 -26.026 14.018 1.00 83.50 466 ASP A C 1
ATOM 3361 O O . ASP A 1 466 ? -13.497 -27.263 14.070 1.00 83.50 466 ASP A O 1
ATOM 3365 N N . GLY A 1 467 ? -14.572 -25.388 13.497 1.00 86.75 467 GLY A N 1
ATOM 3366 C CA . GLY A 1 467 ? -15.740 -26.071 12.924 1.00 86.75 467 GLY A CA 1
ATOM 3367 C C . GLY A 1 467 ? -16.735 -26.639 13.940 1.00 86.75 467 GLY A C 1
ATOM 3368 O O . GLY A 1 467 ? -17.629 -27.402 13.563 1.00 86.75 467 GLY A O 1
ATOM 3369 N N . SER A 1 468 ? -16.598 -26.289 15.220 1.00 91.00 468 SER A N 1
ATOM 3370 C CA . SER A 1 468 ? -17.573 -26.598 16.268 1.00 91.00 468 SER A CA 1
ATOM 3371 C C . SER A 1 468 ? -18.168 -25.314 16.837 1.00 91.00 468 SER A C 1
ATOM 3373 O O . SER A 1 468 ? -17.446 -24.364 17.111 1.00 91.00 468 SER A O 1
ATOM 3375 N N . CYS A 1 469 ? -19.484 -25.289 17.056 1.00 92.50 469 CYS A N 1
ATOM 3376 C CA . CYS A 1 469 ? -20.111 -24.192 17.786 1.00 92.50 469 CYS A CA 1
ATOM 3377 C C . CYS A 1 469 ? -19.889 -24.380 19.288 1.00 92.50 469 CYS A C 1
ATOM 3379 O O . CYS A 1 469 ? -20.430 -25.315 19.885 1.00 92.50 469 CYS A O 1
ATOM 3381 N N . VAL A 1 470 ? -19.079 -23.502 19.869 1.00 93.81 470 VAL A N 1
ATOM 3382 C CA . VAL A 1 470 ? -18.714 -23.474 21.285 1.00 93.81 470 VAL A CA 1
ATOM 3383 C C . VAL A 1 470 ? -19.521 -22.391 21.990 1.00 93.81 470 VAL A C 1
ATOM 3385 O O . VAL A 1 470 ? -19.742 -21.309 21.444 1.00 93.81 470 VAL A O 1
ATOM 3388 N N . ASP A 1 471 ? -19.989 -22.681 23.204 1.00 93.75 471 ASP A N 1
ATOM 3389 C CA . ASP A 1 471 ? -20.749 -21.727 24.016 1.00 93.75 471 ASP A CA 1
ATOM 3390 C C . ASP A 1 471 ? -19.896 -20.473 24.271 1.00 93.75 471 ASP A C 1
ATOM 3392 O O . ASP A 1 471 ? -18.780 -20.557 24.780 1.00 93.75 471 ASP A O 1
ATOM 3396 N N . SER A 1 472 ? -20.411 -19.291 23.931 1.00 93.81 472 SER A N 1
ATOM 3397 C CA . SER A 1 472 ? -19.715 -18.014 24.134 1.00 93.81 472 SER A CA 1
ATOM 3398 C C . SER A 1 472 ? -19.460 -17.702 25.615 1.00 93.81 472 SER A C 1
ATOM 3400 O O . SER A 1 472 ? -18.663 -16.818 25.922 1.00 93.81 472 SER A O 1
ATOM 3402 N N . CYS A 1 473 ? -20.126 -18.401 26.539 1.00 95.12 473 CYS A N 1
ATOM 3403 C CA . CYS A 1 473 ? -19.868 -18.347 27.975 1.00 95.12 473 CYS A CA 1
ATOM 3404 C C . CYS A 1 473 ? -18.727 -19.263 28.444 1.00 95.12 473 CYS A C 1
ATOM 3406 O O . CYS A 1 473 ? -18.368 -19.217 29.627 1.00 95.12 473 CYS A O 1
ATOM 3408 N N . GLU A 1 474 ? -18.160 -20.107 27.582 1.00 94.19 474 GLU A N 1
ATOM 3409 C CA . GLU A 1 474 ? -17.064 -20.992 27.965 1.00 94.19 474 GLU A CA 1
ATOM 3410 C C . GLU A 1 474 ? -15.829 -20.177 28.393 1.00 94.19 474 GLU A C 1
ATOM 3412 O O . GLU A 1 474 ? -15.314 -19.341 27.661 1.00 94.19 474 GLU A O 1
ATOM 3417 N N . GLY A 1 475 ? -15.378 -20.375 29.638 1.00 88.69 475 GLY A N 1
ATOM 3418 C CA . GLY A 1 475 ? -14.242 -19.642 30.216 1.00 88.69 475 GLY A CA 1
ATOM 3419 C C . GLY A 1 475 ? -14.553 -18.235 30.752 1.00 88.69 475 GLY A C 1
ATOM 3420 O O . GLY A 1 475 ? -13.681 -17.638 31.391 1.00 88.69 475 GLY A O 1
ATOM 3421 N N . ALA A 1 476 ? -15.780 -17.731 30.578 1.00 91.38 476 ALA A N 1
ATOM 3422 C CA . ALA A 1 476 ? -16.169 -16.402 31.041 1.00 91.38 476 ALA A CA 1
ATOM 3423 C C . ALA A 1 476 ? -16.216 -16.304 32.580 1.00 91.38 476 ALA A C 1
ATOM 3425 O O . ALA A 1 476 ? -16.754 -17.166 33.282 1.00 91.38 476 ALA A O 1
ATOM 3426 N N . ARG A 1 477 ? -15.682 -15.203 33.114 1.00 92.00 477 ARG A N 1
ATOM 3427 C CA . ARG A 1 477 ? -15.750 -14.787 34.520 1.00 92.00 477 ARG A CA 1
ATOM 3428 C C . ARG A 1 477 ? -16.397 -13.413 34.582 1.00 92.00 477 ARG A C 1
ATOM 3430 O O . ARG A 1 477 ? -15.726 -12.397 34.426 1.00 92.00 477 ARG A O 1
ATOM 3437 N N . CYS A 1 478 ? -17.713 -13.417 34.768 1.00 86.81 478 CYS A N 1
ATOM 3438 C CA . CYS A 1 478 ? -18.515 -12.205 34.820 1.00 86.81 478 CYS A CA 1
ATOM 3439 C C . CYS A 1 478 ? -18.267 -11.381 36.098 1.00 86.81 478 CYS A C 1
ATOM 3441 O O . CYS A 1 478 ? -17.887 -11.955 37.123 1.00 86.81 478 CYS A O 1
ATOM 3443 N N . PRO A 1 479 ? -18.529 -10.061 36.052 1.00 82.94 479 PRO A N 1
ATOM 3444 C CA . PRO A 1 479 ? -18.436 -9.171 37.209 1.00 82.94 479 PRO A CA 1
ATOM 3445 C C . PRO A 1 479 ? -19.304 -9.598 38.403 1.00 82.94 479 PRO A C 1
ATOM 3447 O O . PRO A 1 479 ? -20.255 -10.370 38.258 1.00 82.94 479 PRO A O 1
ATOM 3450 N N . ASP A 1 480 ? -18.989 -9.067 39.589 1.00 75.62 480 ASP A N 1
ATOM 3451 C CA . ASP A 1 480 ? -19.545 -9.504 40.876 1.00 75.62 480 ASP A CA 1
ATOM 3452 C C . ASP A 1 480 ? -21.072 -9.688 40.876 1.00 75.62 480 ASP A C 1
ATOM 3454 O O . ASP A 1 480 ? -21.853 -8.772 40.616 1.00 75.62 480 ASP A O 1
ATOM 3458 N N . GLY A 1 481 ? -21.499 -10.906 41.224 1.00 74.31 481 GLY A N 1
ATOM 3459 C CA . GLY A 1 481 ? -22.909 -11.281 41.343 1.00 74.31 481 GLY A CA 1
ATOM 3460 C C . GLY A 1 481 ? -23.612 -11.606 40.022 1.00 74.31 481 GLY A C 1
ATOM 3461 O O . GLY A 1 481 ? -24.773 -12.014 40.064 1.00 74.31 481 GLY A O 1
ATOM 3462 N N . GLN A 1 482 ? -22.938 -11.475 38.876 1.00 85.88 482 GLN A N 1
ATOM 3463 C CA . GLN A 1 482 ? -23.484 -11.821 37.564 1.00 85.88 482 GLN A CA 1
ATOM 3464 C C . GLN A 1 482 ? -23.128 -13.259 37.163 1.00 85.88 482 GLN A C 1
ATOM 3466 O O . GLN A 1 482 ? -22.104 -13.812 37.566 1.00 85.88 482 GLN A O 1
ATOM 3471 N N . ALA A 1 483 ? -23.978 -13.871 36.342 1.00 90.25 483 ALA A N 1
ATOM 3472 C CA . ALA A 1 483 ? -23.719 -15.161 35.710 1.00 90.25 483 ALA A CA 1
ATOM 3473 C C . ALA A 1 483 ? -23.687 -14.991 34.191 1.00 90.25 483 ALA A C 1
ATOM 3475 O O . ALA A 1 483 ? -24.422 -14.166 33.652 1.00 90.25 483 ALA A O 1
ATOM 3476 N N . CYS A 1 484 ? -22.863 -15.774 33.493 1.00 92.06 484 CYS A N 1
ATOM 3477 C CA . CYS A 1 484 ? -22.921 -15.791 32.037 1.00 92.06 484 CYS A CA 1
ATOM 3478 C C . CYS A 1 484 ? -24.128 -16.608 31.567 1.00 92.06 484 CYS A C 1
ATOM 3480 O O . CYS A 1 484 ? -24.325 -17.739 32.013 1.00 92.06 484 CYS A O 1
ATOM 3482 N N . SER A 1 485 ? -24.930 -16.033 30.677 1.00 91.94 485 SER A N 1
ATOM 3483 C CA . SER A 1 485 ? -26.057 -16.686 30.018 1.00 91.94 485 SER A CA 1
ATOM 3484 C C . SER A 1 485 ? -26.187 -16.160 28.590 1.00 91.94 485 SER A C 1
ATOM 3486 O O . SER A 1 485 ? -26.232 -14.947 28.384 1.00 91.94 485 SER A O 1
ATOM 3488 N N . GLY A 1 486 ? -26.228 -17.057 27.598 1.00 88.88 486 GLY A N 1
ATOM 3489 C CA . GLY A 1 486 ? -26.395 -16.694 26.184 1.00 88.88 486 GLY A CA 1
ATOM 3490 C C . GLY A 1 486 ? -25.311 -15.750 25.651 1.00 88.88 486 GLY A C 1
ATOM 3491 O O . GLY A 1 486 ? -25.621 -14.827 24.901 1.00 88.88 486 GLY A O 1
ATOM 3492 N N . GLY A 1 487 ? -24.063 -15.924 26.099 1.00 89.44 487 GLY A N 1
ATOM 3493 C CA . GLY A 1 487 ? -22.942 -15.050 25.739 1.00 89.44 487 GLY A CA 1
ATOM 3494 C C . GLY A 1 487 ? -22.975 -13.661 26.390 1.00 89.44 487 GLY A C 1
ATOM 3495 O O . GLY A 1 487 ? -22.314 -12.746 25.908 1.00 89.44 487 GLY A O 1
ATOM 3496 N N . ARG A 1 488 ? -23.750 -13.458 27.464 1.00 90.75 488 ARG A N 1
ATOM 3497 C CA . ARG A 1 488 ? -23.843 -12.175 28.183 1.00 90.75 488 ARG A CA 1
ATOM 3498 C C . ARG A 1 488 ? -23.711 -12.371 29.684 1.00 90.75 488 ARG A C 1
ATOM 3500 O O . ARG A 1 488 ? -24.235 -13.336 30.232 1.00 90.75 488 ARG A O 1
ATOM 3507 N N . CYS A 1 489 ? -23.065 -11.428 30.359 1.00 89.00 489 CYS A N 1
ATOM 3508 C CA . CYS A 1 489 ? -23.091 -11.372 31.815 1.00 89.00 489 CYS A CA 1
ATOM 3509 C C . CYS A 1 489 ? -24.404 -10.732 32.273 1.00 89.00 489 CYS A C 1
ATOM 3511 O O . CYS A 1 489 ? -24.679 -9.582 31.945 1.00 89.00 489 CYS A O 1
ATOM 3513 N N . VAL A 1 490 ? -25.227 -11.495 32.993 1.00 86.94 490 VAL A N 1
ATOM 3514 C CA . VAL A 1 490 ? -26.553 -11.071 33.458 1.00 86.94 490 VAL A CA 1
ATOM 3515 C C . VAL A 1 490 ? -26.612 -11.053 34.982 1.00 86.94 490 VAL A C 1
ATOM 3517 O O . VAL A 1 490 ? -26.133 -11.971 35.655 1.00 86.94 490 VAL A O 1
ATOM 3520 N N . GLY A 1 491 ? -27.193 -9.991 35.540 1.00 78.88 491 GLY A N 1
ATOM 3521 C CA . GLY A 1 491 ? -27.376 -9.827 36.983 1.00 78.88 491 GLY A CA 1
ATOM 3522 C C . GLY A 1 491 ? -28.656 -10.484 37.521 1.00 78.88 491 GLY A C 1
ATOM 3523 O O . GLY A 1 491 ? -29.565 -10.833 36.761 1.00 78.88 491 GLY A O 1
ATOM 3524 N N . PRO A 1 492 ? -28.784 -10.636 38.852 1.00 57.84 492 PRO A N 1
ATOM 3525 C CA . PRO A 1 492 ? -30.003 -11.135 39.477 1.00 57.84 492 PRO A CA 1
ATOM 3526 C C . PRO A 1 492 ? -31.151 -10.131 39.284 1.00 57.84 492 PRO A C 1
ATOM 3528 O O . PRO A 1 492 ? -31.208 -9.098 39.944 1.00 57.84 492 PRO A O 1
ATOM 3531 N N . GLY A 1 493 ? -32.081 -10.454 38.379 1.00 57.28 493 GLY A N 1
ATOM 3532 C CA . GLY A 1 493 ? -33.240 -9.616 38.041 1.00 57.28 493 GLY A CA 1
ATOM 3533 C C . GLY A 1 493 ? -33.289 -9.141 36.586 1.00 57.28 493 GLY A C 1
ATOM 3534 O O . GLY A 1 493 ? -34.275 -8.509 36.208 1.00 57.28 493 GLY A O 1
ATOM 3535 N N . ASP A 1 494 ? -32.279 -9.462 35.773 1.00 56.03 494 ASP A N 1
ATOM 3536 C CA . ASP A 1 494 ? -32.290 -9.182 34.334 1.00 56.03 494 ASP A CA 1
ATOM 3537 C C . ASP A 1 494 ? -33.311 -10.094 33.613 1.00 56.03 494 ASP A C 1
ATOM 3539 O O . ASP A 1 494 ? -33.396 -11.285 33.946 1.00 56.03 494 ASP A O 1
ATOM 3543 N N . PRO A 1 495 ? -34.089 -9.615 32.618 1.00 49.59 495 PRO A N 1
ATOM 3544 C CA . PRO A 1 495 ? -35.167 -10.390 31.997 1.00 49.59 495 PRO A CA 1
ATOM 3545 C C . PRO A 1 495 ? -34.706 -11.608 31.172 1.00 49.59 495 PRO A C 1
ATOM 3547 O O . PRO A 1 495 ? -35.545 -12.262 30.559 1.00 49.59 495 PRO A O 1
ATOM 3550 N N . GLY A 1 496 ? -33.405 -11.915 31.134 1.00 48.12 496 GLY A N 1
ATOM 3551 C CA . GLY A 1 496 ? -32.831 -13.075 30.439 1.00 48.12 496 GLY A CA 1
ATOM 3552 C C . GLY A 1 496 ? -32.629 -14.320 31.312 1.00 48.12 496 GLY A C 1
ATOM 3553 O O . GLY A 1 496 ? -32.233 -15.366 30.801 1.00 48.12 496 GLY A O 1
ATOM 3554 N N . ALA A 1 497 ? -32.881 -14.240 32.621 1.00 44.00 497 ALA A N 1
ATOM 3555 C CA . ALA A 1 497 ? -32.807 -15.398 33.504 1.00 44.00 497 ALA A CA 1
ATOM 3556 C C . ALA A 1 497 ? -34.126 -16.186 33.459 1.00 44.00 497 ALA A C 1
ATOM 3558 O O . ALA A 1 497 ? -34.973 -16.043 34.343 1.00 44.00 497 ALA A O 1
ATOM 3559 N N . ASP A 1 498 ? -34.290 -17.061 32.464 1.00 44.91 498 ASP A N 1
ATOM 3560 C CA . ASP A 1 498 ? -35.271 -18.153 32.529 1.00 44.91 498 ASP A CA 1
ATOM 3561 C C . ASP A 1 498 ? -34.830 -19.160 33.608 1.00 44.91 498 ASP A C 1
ATOM 3563 O O . ASP A 1 498 ? -34.322 -20.256 33.366 1.00 44.91 498 ASP A O 1
ATOM 3567 N N . GLY A 1 499 ? -34.997 -18.744 34.863 1.00 42.75 499 GLY A N 1
ATOM 3568 C CA . GLY A 1 499 ? -34.765 -19.543 36.048 1.00 42.75 499 GLY A CA 1
ATOM 3569 C C . GLY A 1 499 ? -35.845 -20.606 36.179 1.00 42.75 499 GLY A C 1
ATOM 3570 O O . GLY A 1 499 ? -36.904 -20.371 36.761 1.00 42.75 499 GLY A O 1
ATOM 3571 N N . GLY A 1 500 ? -35.550 -21.813 35.700 1.00 42.78 500 GLY A N 1
ATOM 3572 C CA . GLY A 1 500 ? -36.223 -23.031 36.138 1.00 42.78 500 GLY A CA 1
ATOM 3573 C C . GLY A 1 500 ? -35.949 -23.278 37.623 1.00 42.78 500 GLY A C 1
ATOM 3574 O O . GLY A 1 500 ? -35.077 -24.065 37.981 1.00 42.78 500 GLY A O 1
ATOM 3575 N N . VAL A 1 501 ? -36.677 -22.592 38.507 1.00 41.28 501 VAL A N 1
ATOM 3576 C CA . VAL A 1 501 ? -36.591 -22.809 39.954 1.00 41.28 501 VAL A CA 1
ATOM 3577 C C . VAL A 1 501 ? -37.266 -24.140 40.285 1.00 41.28 501 VAL A C 1
ATOM 3579 O O . VAL A 1 501 ? -38.492 -24.249 40.338 1.00 41.28 501 VAL A O 1
ATOM 3582 N N . GLY A 1 502 ? -36.448 -25.170 40.504 1.00 40.16 502 GLY A N 1
ATOM 3583 C CA . GLY A 1 502 ? -36.862 -26.451 41.064 1.00 40.16 502 GLY A CA 1
ATOM 3584 C C . GLY A 1 502 ? -37.347 -26.277 42.502 1.00 40.16 502 GLY A C 1
ATOM 3585 O O . GLY A 1 502 ? -36.554 -26.250 43.437 1.00 40.16 502 GLY A O 1
ATOM 3586 N N . GLY A 1 503 ? -38.661 -26.144 42.674 1.00 34.19 503 GLY A N 1
ATOM 3587 C CA . GLY A 1 503 ? -39.318 -26.249 43.970 1.00 34.19 503 GLY A CA 1
ATOM 3588 C C . GLY A 1 503 ? -39.589 -27.710 44.320 1.00 34.19 503 GLY A C 1
ATOM 3589 O O . GLY A 1 503 ? -40.416 -28.360 43.683 1.00 34.19 503 GLY A O 1
ATOM 3590 N N . GLU A 1 504 ? -38.912 -28.210 45.352 1.00 41.00 504 GLU A N 1
ATOM 3591 C CA . GLU A 1 504 ? -39.236 -29.464 46.032 1.00 41.00 504 GLU A CA 1
ATOM 3592 C C . GLU A 1 504 ? -40.705 -29.487 46.495 1.00 41.00 504 GLU A C 1
ATOM 3594 O O . GLU A 1 504 ? -41.138 -28.693 47.332 1.00 41.00 504 GLU A O 1
ATOM 3599 N N . GLY A 1 505 ? -41.466 -30.443 45.959 1.00 34.78 505 GLY A N 1
ATOM 3600 C CA . GLY A 1 505 ? -42.822 -30.775 46.379 1.00 34.78 505 GLY A CA 1
ATOM 3601 C C . GLY A 1 505 ? -43.064 -32.276 46.242 1.00 34.78 505 GLY A C 1
ATOM 3602 O O . GLY A 1 505 ? -43.284 -32.786 45.145 1.00 34.78 505 GLY A O 1
ATOM 3603 N N . ASP A 1 506 ? -43.015 -32.985 47.367 1.00 39.62 506 ASP A N 1
ATOM 3604 C CA . ASP A 1 506 ? -43.335 -34.407 47.483 1.00 39.62 506 ASP A CA 1
ATOM 3605 C C . ASP A 1 506 ? -44.810 -34.713 47.133 1.00 39.62 506 ASP A C 1
ATOM 3607 O O . ASP A 1 506 ? -45.733 -34.159 47.732 1.00 39.62 506 ASP A O 1
ATOM 3611 N N . GLY A 1 507 ? -45.020 -35.717 46.269 1.00 33.50 507 GLY A N 1
ATOM 3612 C CA . GLY A 1 507 ? -46.058 -36.739 46.475 1.00 33.50 507 GLY A CA 1
ATOM 3613 C C . GLY A 1 507 ? -47.316 -36.735 45.589 1.00 33.50 507 GLY A C 1
ATOM 3614 O O . GLY A 1 507 ? -48.363 -36.232 45.989 1.00 33.50 507 GLY A O 1
ATOM 3615 N N . GLY A 1 508 ? -47.288 -37.500 44.487 1.00 30.55 508 GLY A N 1
ATOM 3616 C CA . GLY A 1 508 ? -48.498 -38.075 43.869 1.00 30.55 508 GLY A CA 1
ATOM 3617 C C . GLY A 1 508 ? -48.241 -38.801 42.535 1.00 30.55 508 GLY A C 1
ATOM 3618 O O . GLY A 1 508 ? -47.809 -38.148 41.590 1.00 30.55 508 GLY A O 1
ATOM 3619 N N . PRO A 1 509 ? -48.488 -40.124 42.397 1.00 41.03 509 PRO A N 1
ATOM 3620 C CA . PRO A 1 509 ? -48.127 -40.846 41.180 1.00 41.03 509 PRO A CA 1
ATOM 3621 C C . PRO A 1 509 ? -49.258 -40.890 40.138 1.00 41.03 509 PRO A C 1
ATOM 3623 O O . PRO A 1 509 ? -50.376 -41.300 40.434 1.00 41.03 509 PRO A O 1
ATOM 3626 N N . GLY A 1 510 ? -48.881 -40.593 38.891 1.00 32.94 510 GLY A N 1
ATOM 3627 C CA . GLY A 1 510 ? -49.207 -41.399 37.711 1.00 32.94 510 GLY A CA 1
ATOM 3628 C C . GLY A 1 510 ? -50.527 -41.133 36.982 1.00 32.94 510 GLY A C 1
ATOM 3629 O O . GLY A 1 510 ? -51.585 -41.580 37.415 1.00 32.94 510 GLY A O 1
ATOM 3630 N N . SER A 1 511 ? -50.429 -40.586 35.767 1.00 31.20 511 SER A N 1
ATOM 3631 C CA . SER A 1 511 ? -51.013 -41.188 34.554 1.00 31.20 511 SER A CA 1
ATOM 3632 C C . SER A 1 511 ? -50.429 -40.549 33.292 1.00 31.20 511 SER A C 1
ATOM 3634 O O . SER A 1 511 ? -50.144 -39.358 33.259 1.00 31.20 511 SER A O 1
ATOM 3636 N N . ALA A 1 512 ? -50.212 -41.401 32.294 1.00 36.75 512 AL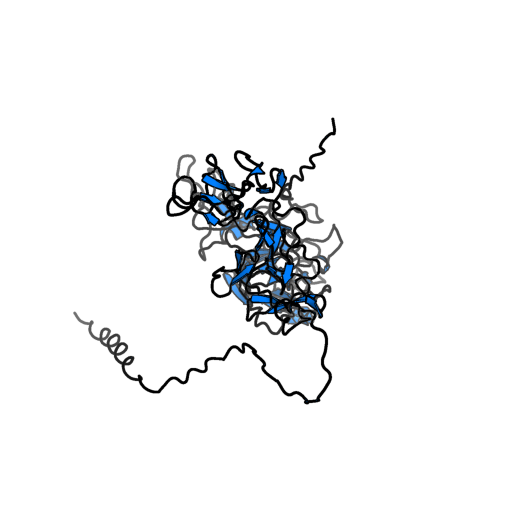A A N 1
ATOM 3637 C CA . ALA A 1 512 ? -49.544 -41.150 31.026 1.00 36.75 512 ALA A CA 1
ATOM 3638 C C . ALA A 1 512 ? -50.272 -40.155 30.103 1.00 36.75 512 ALA A C 1
ATOM 3640 O O . ALA A 1 512 ? -51.502 -40.093 30.099 1.00 36.75 512 ALA A O 1
ATOM 3641 N N . GLY A 1 513 ? -49.490 -39.476 29.263 1.00 31.34 513 GLY A N 1
ATOM 3642 C CA . GLY A 1 513 ? -49.944 -38.763 28.072 1.00 31.34 513 GLY A CA 1
ATOM 3643 C C . GLY A 1 513 ? -48.747 -38.381 27.201 1.00 31.34 513 GLY A C 1
ATOM 3644 O O . GLY A 1 513 ? -47.946 -37.544 27.601 1.00 31.34 513 GLY A O 1
ATOM 3645 N N . GLU A 1 514 ? -48.611 -39.059 26.060 1.00 34.25 514 GLU A N 1
ATOM 3646 C CA . GLU A 1 514 ? -47.710 -38.732 24.949 1.00 34.25 514 GLU A CA 1
ATOM 3647 C C . GLU A 1 514 ? -47.796 -37.253 24.525 1.00 34.25 514 GLU A C 1
ATOM 3649 O O . GLU A 1 514 ? -48.881 -36.671 24.497 1.00 34.25 514 GLU A O 1
ATOM 3654 N N . GLY A 1 515 ? -46.639 -36.669 24.198 1.00 31.25 515 GLY A N 1
ATOM 3655 C CA . GLY A 1 515 ? -46.490 -35.282 23.763 1.00 31.25 515 GLY A CA 1
ATOM 3656 C C . GLY A 1 515 ? -46.699 -35.056 22.265 1.00 31.25 515 GLY A C 1
ATOM 3657 O O . GLY A 1 515 ? -46.569 -35.982 21.467 1.00 31.25 515 GLY A O 1
ATOM 3658 N N . ASP A 1 516 ? -46.976 -33.796 21.925 1.00 30.62 516 ASP A N 1
ATOM 3659 C CA . ASP A 1 516 ? -46.639 -33.159 20.648 1.00 30.62 516 ASP A CA 1
ATOM 3660 C C . ASP A 1 516 ? -46.717 -31.629 20.834 1.00 30.62 516 ASP A C 1
ATOM 3662 O O . ASP A 1 516 ? -47.807 -31.063 20.865 1.00 30.62 516 ASP A O 1
ATOM 3666 N N . ASP A 1 517 ? -45.565 -30.978 21.014 1.00 33.44 517 ASP A N 1
ATOM 3667 C CA . ASP A 1 517 ? -45.393 -29.527 20.902 1.00 33.44 517 ASP A CA 1
ATOM 3668 C C . ASP A 1 517 ? -44.203 -29.278 19.966 1.00 33.44 517 ASP A C 1
ATOM 3670 O O . ASP A 1 517 ? -43.048 -29.507 20.323 1.00 33.44 517 ASP A O 1
ATOM 3674 N N . THR A 1 518 ? -44.481 -28.776 18.762 1.00 31.02 518 THR A N 1
ATOM 3675 C CA . THR A 1 518 ? -43.506 -28.025 17.965 1.00 31.02 518 THR A CA 1
ATOM 3676 C C . THR A 1 518 ? -43.973 -26.577 17.879 1.00 31.02 518 THR A C 1
ATOM 3678 O O . THR A 1 518 ? -44.746 -26.212 16.990 1.00 31.02 518 THR A O 1
ATOM 3681 N N . ALA A 1 519 ? -43.491 -25.748 18.804 1.00 31.20 519 ALA A N 1
ATOM 3682 C CA . ALA A 1 519 ? -43.461 -24.298 18.674 1.00 31.20 519 ALA A CA 1
ATOM 3683 C C . ALA A 1 519 ? -42.009 -23.887 18.390 1.00 31.20 519 ALA A C 1
ATOM 3685 O O . ALA A 1 519 ? -41.196 -23.784 19.301 1.00 31.20 519 ALA A O 1
ATOM 3686 N N . SER A 1 520 ? -41.670 -23.699 17.111 1.00 31.11 520 SER A N 1
ATOM 3687 C CA . SER A 1 520 ? -40.412 -23.071 16.699 1.00 31.11 520 SER A CA 1
ATOM 3688 C C . SER A 1 520 ? -40.644 -21.572 16.490 1.00 31.11 520 SER A C 1
ATOM 3690 O O . SER A 1 520 ? -41.383 -21.191 15.577 1.00 31.11 520 SER A O 1
ATOM 3692 N N . CYS A 1 521 ? -39.988 -20.724 17.279 1.00 29.23 521 CYS A N 1
ATOM 3693 C CA . CYS A 1 521 ? -39.763 -19.324 16.928 1.00 29.23 521 CYS A CA 1
ATOM 3694 C C . CYS A 1 521 ? -38.413 -19.233 16.212 1.00 29.23 521 CYS A C 1
ATOM 3696 O O . CYS A 1 521 ? -37.369 -19.191 16.848 1.00 29.23 521 CYS A O 1
ATOM 3698 N N . ALA A 1 522 ? -38.454 -19.240 14.880 1.00 30.64 522 ALA A N 1
ATOM 3699 C CA . ALA A 1 522 ? -37.327 -18.901 14.021 1.00 30.64 522 ALA A CA 1
ATOM 3700 C C . ALA A 1 522 ? -37.599 -17.526 13.397 1.00 30.64 522 ALA A C 1
ATOM 3702 O O . ALA A 1 522 ? -38.580 -17.361 12.663 1.00 30.64 522 ALA A O 1
ATOM 3703 N N . CYS A 1 523 ? -36.735 -16.547 13.661 1.00 29.23 523 CYS A N 1
ATOM 3704 C CA . CYS A 1 523 ? -36.719 -15.284 12.931 1.00 29.23 523 CYS A CA 1
ATOM 3705 C C . CYS A 1 523 ? -36.114 -15.524 11.541 1.00 29.23 523 CYS A C 1
ATOM 3707 O O . CYS A 1 523 ? -34.911 -15.426 11.338 1.00 29.23 523 CYS A O 1
ATOM 3709 N N . ARG A 1 524 ? -36.966 -15.870 10.569 1.00 27.78 524 ARG A N 1
ATOM 3710 C CA . ARG A 1 524 ? -36.628 -15.810 9.142 1.00 27.78 524 ARG A CA 1
ATOM 3711 C C . ARG A 1 524 ? -36.807 -14.379 8.645 1.00 27.78 524 ARG A C 1
ATOM 3713 O O . ARG A 1 524 ? -37.929 -13.870 8.646 1.00 27.78 524 ARG A O 1
ATOM 3720 N N . HIS A 1 525 ? -35.732 -13.779 8.141 1.00 31.41 525 HIS A N 1
ATOM 3721 C CA . HIS A 1 525 ? -35.808 -12.596 7.291 1.00 31.41 525 HIS A CA 1
ATOM 3722 C C . HIS A 1 525 ? -36.672 -12.903 6.060 1.00 31.41 525 HIS A C 1
ATOM 3724 O O . HIS A 1 525 ? -36.357 -13.757 5.229 1.00 31.41 525 HIS A O 1
ATOM 3730 N N . ALA A 1 526 ? -37.808 -12.216 5.959 1.00 28.94 526 ALA A N 1
ATOM 3731 C CA . ALA A 1 526 ? -38.650 -12.240 4.779 1.00 28.94 526 ALA A CA 1
ATOM 3732 C C . ALA A 1 526 ? -38.045 -11.314 3.717 1.00 28.94 526 ALA A C 1
ATOM 3734 O O . ALA A 1 526 ? -38.028 -10.095 3.882 1.00 28.94 526 ALA A O 1
ATOM 3735 N N . GLY A 1 527 ? -37.606 -11.897 2.601 1.00 29.50 527 GLY A N 1
ATOM 3736 C CA . GLY A 1 527 ? -37.345 -11.158 1.373 1.00 29.50 527 GLY A CA 1
ATOM 3737 C C . GLY A 1 527 ? -38.602 -10.405 0.936 1.00 29.50 527 GLY A C 1
ATOM 3738 O O . GLY A 1 527 ? -39.623 -11.005 0.582 1.00 29.50 527 GLY A O 1
ATOM 3739 N N . MET A 1 528 ? -38.535 -9.075 0.959 1.00 27.91 528 MET A N 1
ATOM 3740 C CA . MET A 1 528 ? -39.557 -8.219 0.370 1.00 27.91 528 MET A CA 1
ATOM 3741 C C . MET A 1 528 ? -39.494 -8.330 -1.156 1.00 27.91 528 MET A C 1
ATOM 3743 O O . MET A 1 528 ? -38.720 -7.657 -1.828 1.00 27.91 528 MET A O 1
ATOM 3747 N N . THR A 1 529 ? -40.371 -9.153 -1.725 1.00 30.58 529 THR A N 1
ATOM 3748 C CA . THR A 1 529 ? -40.770 -9.016 -3.129 1.00 30.58 529 THR A CA 1
ATOM 3749 C C . THR A 1 529 ? -41.792 -7.886 -3.224 1.00 30.58 529 THR A C 1
ATOM 3751 O O . THR A 1 529 ? -42.955 -8.038 -2.845 1.00 30.58 529 THR A O 1
ATOM 3754 N N . SER A 1 530 ? -41.377 -6.719 -3.724 1.00 32.16 530 SER A N 1
ATOM 3755 C CA . SER A 1 530 ? -42.328 -5.654 -4.039 1.00 32.16 530 SER A CA 1
ATOM 3756 C C . SER A 1 530 ? -43.064 -5.996 -5.342 1.00 32.16 530 SER A C 1
ATOM 3758 O O . SER A 1 530 ? -42.523 -5.980 -6.446 1.00 32.16 530 SER A O 1
ATOM 3760 N N . LYS A 1 531 ? -44.351 -6.333 -5.222 1.00 31.55 531 LYS A N 1
ATOM 3761 C CA . LYS A 1 531 ? -45.300 -6.191 -6.330 1.00 31.55 531 LYS A CA 1
ATOM 3762 C C . LYS A 1 531 ? -45.573 -4.698 -6.498 1.00 31.55 531 LYS A C 1
ATOM 3764 O O . LYS A 1 531 ? -46.439 -4.159 -5.814 1.00 31.55 531 LYS A O 1
ATOM 3769 N N . GLN A 1 532 ? -44.851 -4.031 -7.397 1.00 32.28 532 GLN A N 1
ATOM 3770 C CA . GLN A 1 532 ? -45.257 -2.707 -7.859 1.00 32.28 532 GLN A CA 1
ATOM 3771 C C . GLN A 1 532 ? -46.440 -2.832 -8.822 1.00 32.28 532 GLN A C 1
ATOM 3773 O O . GLN A 1 532 ? -46.388 -3.464 -9.876 1.00 32.28 532 GLN A O 1
ATOM 3778 N N . SER A 1 533 ? -47.532 -2.217 -8.393 1.00 36.28 533 SER A N 1
ATOM 3779 C CA . SER A 1 533 ? -48.718 -1.888 -9.159 1.00 36.28 533 SER A CA 1
ATOM 3780 C C . SER A 1 533 ? -48.384 -0.999 -10.358 1.00 36.28 533 SER A C 1
ATOM 3782 O O . SER A 1 533 ? -47.787 0.066 -10.224 1.00 36.28 533 SER A O 1
ATOM 3784 N N . THR A 1 534 ? -48.843 -1.438 -11.526 1.00 38.50 534 THR A N 1
ATOM 3785 C CA . THR A 1 534 ? -49.118 -0.640 -12.723 1.00 38.50 534 THR A CA 1
ATOM 3786 C C . THR A 1 534 ? -49.841 0.660 -12.356 1.00 38.50 534 THR A C 1
ATOM 3788 O O . THR A 1 534 ? -50.945 0.578 -11.832 1.00 38.50 534 THR A O 1
ATOM 3791 N N . GLU A 1 535 ? -49.217 1.814 -12.619 1.00 36.12 535 GLU A N 1
ATOM 3792 C CA . GLU A 1 535 ? -49.800 3.098 -13.073 1.00 36.12 535 GLU A CA 1
ATOM 3793 C C . GLU A 1 535 ? -48.849 4.266 -12.740 1.00 36.12 535 GLU A C 1
ATOM 3795 O O . GLU A 1 535 ? -48.893 4.796 -11.640 1.00 36.12 535 GLU A O 1
ATOM 3800 N N . ALA A 1 536 ? -47.989 4.668 -13.691 1.00 31.84 536 ALA A N 1
ATOM 3801 C CA . ALA A 1 536 ? -47.462 6.042 -13.847 1.00 31.84 536 ALA A CA 1
ATOM 3802 C C . ALA A 1 536 ? -46.477 6.143 -15.035 1.00 31.84 536 ALA A C 1
ATOM 3804 O O . ALA A 1 536 ? -45.369 6.658 -14.922 1.00 31.84 536 ALA A O 1
ATOM 3805 N N . ALA A 1 537 ? -46.871 5.659 -16.215 1.00 39.38 537 ALA A N 1
ATOM 3806 C CA . ALA A 1 537 ? -46.198 6.006 -17.464 1.00 39.38 537 ALA A CA 1
ATOM 3807 C C . ALA A 1 537 ? -46.998 7.127 -18.131 1.00 39.38 537 ALA A C 1
ATOM 3809 O O . ALA A 1 537 ? -47.953 6.829 -18.830 1.00 39.38 537 ALA A O 1
ATOM 3810 N N . ILE A 1 538 ? -46.662 8.387 -17.839 1.00 41.34 538 ILE A N 1
ATOM 3811 C CA . ILE A 1 538 ? -46.888 9.623 -18.621 1.00 41.34 538 ILE A CA 1
ATOM 3812 C C . ILE A 1 538 ? -46.363 10.743 -17.714 1.00 41.34 538 ILE A C 1
ATOM 3814 O O . ILE A 1 538 ? -47.036 11.084 -16.757 1.00 41.34 538 ILE A O 1
ATOM 3818 N N . VAL A 1 539 ? -45.160 11.267 -17.976 1.00 37.19 539 VAL A N 1
ATOM 3819 C CA . VAL A 1 539 ? -44.743 12.682 -17.766 1.00 37.19 539 VAL A CA 1
ATOM 3820 C C . VAL A 1 539 ? -43.316 12.896 -18.310 1.00 37.19 539 VAL A C 1
ATOM 3822 O O . VAL A 1 539 ? -43.001 13.988 -18.779 1.00 37.19 539 VAL A O 1
ATOM 3825 N N . LEU A 1 540 ? -42.474 11.863 -18.427 1.00 33.38 540 LEU A N 1
ATOM 3826 C CA . LEU A 1 540 ? -41.101 12.013 -18.938 1.00 33.38 540 LEU A CA 1
ATOM 3827 C C . LEU A 1 540 ? -40.977 11.984 -20.481 1.00 33.38 540 LEU A C 1
ATOM 3829 O O . LEU A 1 540 ? -40.099 11.341 -21.041 1.00 33.38 540 LEU A O 1
ATOM 3833 N N . ALA A 1 541 ? -41.864 12.695 -21.184 1.00 38.81 541 ALA A N 1
ATOM 3834 C CA . ALA A 1 541 ? -41.773 12.923 -22.636 1.00 38.81 541 ALA A CA 1
ATOM 3835 C C . ALA A 1 541 ? -41.857 14.414 -23.029 1.00 38.81 541 ALA A C 1
ATOM 3837 O O . ALA A 1 541 ? -41.834 14.748 -24.212 1.00 38.81 541 ALA A O 1
ATOM 3838 N N . ALA A 1 542 ? -41.926 15.334 -22.058 1.00 42.66 542 ALA A N 1
ATOM 3839 C CA . ALA A 1 542 ? -42.116 16.764 -22.327 1.00 42.66 542 ALA A CA 1
ATOM 3840 C C . ALA A 1 542 ? -40.839 17.624 -22.233 1.00 42.66 542 ALA A C 1
ATOM 3842 O O . ALA A 1 542 ? -40.856 18.769 -22.682 1.00 42.66 542 ALA A O 1
ATOM 3843 N N . VAL A 1 543 ? -39.720 17.101 -21.714 1.00 42.47 543 VAL A N 1
ATOM 3844 C CA . VAL A 1 543 ? -38.501 17.911 -21.492 1.00 42.47 543 VAL A CA 1
ATOM 3845 C C . VAL A 1 543 ? -37.486 17.803 -22.645 1.00 42.47 543 VAL A C 1
ATOM 3847 O O . VAL A 1 543 ? -36.818 18.786 -22.960 1.00 42.47 543 VAL A O 1
ATOM 3850 N N . LEU A 1 544 ? -37.454 16.697 -23.401 1.00 38.56 544 LEU A N 1
ATOM 3851 C CA . LEU A 1 544 ? -36.550 16.562 -24.560 1.00 38.56 544 LEU A CA 1
ATOM 3852 C C . LEU A 1 544 ? -37.028 17.265 -25.849 1.00 38.56 544 LEU A C 1
ATOM 3854 O O . LEU A 1 544 ? -36.236 17.475 -26.766 1.00 38.56 544 LEU A O 1
ATOM 3858 N N . ALA A 1 545 ? -38.288 17.706 -25.927 1.00 42.62 545 ALA A N 1
ATOM 3859 C CA . ALA A 1 545 ? -38.811 18.404 -27.109 1.00 42.62 545 ALA A CA 1
ATOM 3860 C C . ALA A 1 545 ? -38.535 19.925 -27.119 1.00 42.62 545 ALA A C 1
ATOM 3862 O O . ALA A 1 545 ? -38.712 20.574 -28.154 1.00 42.62 545 ALA A O 1
ATOM 3863 N N . PHE A 1 546 ? -38.081 20.511 -26.001 1.00 39.75 546 PHE A N 1
ATOM 3864 C CA . PHE A 1 546 ? -37.839 21.959 -25.896 1.00 39.75 546 PHE A CA 1
ATOM 3865 C C . PHE A 1 546 ? -36.372 22.375 -26.108 1.00 39.75 546 PHE A C 1
ATOM 3867 O O . PHE A 1 546 ? -36.117 23.528 -26.462 1.00 39.75 546 PHE A O 1
ATOM 3874 N N . ALA A 1 547 ? -35.414 21.447 -26.003 1.00 43.44 547 ALA A N 1
ATOM 3875 C CA . ALA A 1 547 ? -33.991 21.734 -26.223 1.00 43.44 547 ALA A CA 1
ATOM 3876 C C . ALA A 1 547 ? -33.571 21.703 -27.711 1.00 43.44 547 ALA A C 1
ATOM 3878 O O . ALA A 1 547 ? -32.618 22.376 -28.100 1.00 43.44 547 ALA A O 1
ATOM 3879 N N . LEU A 1 548 ? -34.322 21.020 -28.584 1.00 42.31 548 LEU A N 1
ATOM 3880 C CA . LEU A 1 548 ? -33.988 20.894 -30.015 1.00 42.31 548 LEU A CA 1
ATOM 3881 C C . LEU A 1 548 ? -34.637 21.954 -30.927 1.00 42.31 548 LEU A C 1
ATOM 3883 O O . LEU A 1 548 ? -34.388 21.970 -32.130 1.00 42.31 548 LEU A O 1
ATOM 3887 N N . ARG A 1 549 ? -35.419 22.899 -30.381 1.00 45.59 549 ARG A N 1
ATOM 3888 C CA . ARG A 1 549 ? -36.052 23.988 -31.160 1.00 45.59 549 ARG A CA 1
ATOM 3889 C C . ARG A 1 549 ? -35.338 25.342 -31.109 1.00 45.59 549 ARG A C 1
ATOM 3891 O O . ARG A 1 549 ? -35.778 26.265 -31.790 1.00 45.59 549 ARG A O 1
ATOM 3898 N N . ARG A 1 550 ? -34.231 25.480 -30.367 1.00 45.34 550 ARG A N 1
ATOM 3899 C CA . ARG A 1 550 ? -33.467 26.746 -30.280 1.00 45.34 550 ARG A CA 1
ATOM 3900 C C . ARG A 1 550 ? -32.195 26.816 -31.132 1.00 45.34 550 ARG A C 1
ATOM 3902 O O . ARG A 1 550 ? -31.597 27.881 -31.193 1.00 45.34 550 ARG A O 1
ATOM 3909 N N . ARG A 1 551 ? -31.817 25.756 -31.860 1.00 45.97 551 ARG A N 1
ATOM 3910 C CA . ARG A 1 551 ? -30.598 25.751 -32.703 1.00 45.97 551 ARG A CA 1
ATOM 3911 C C . ARG A 1 551 ? -30.825 25.953 -34.209 1.00 45.97 551 ARG A C 1
ATOM 3913 O O . ARG A 1 551 ? -29.896 25.797 -34.987 1.00 45.97 551 ARG A O 1
ATOM 3920 N N . ALA A 1 552 ? -32.029 26.349 -34.624 1.00 49.59 552 ALA A N 1
ATOM 3921 C CA . ALA A 1 552 ? -32.357 26.617 -36.027 1.00 49.59 552 ALA A CA 1
ATOM 3922 C C . ALA A 1 552 ? -33.085 27.961 -36.199 1.00 49.59 552 ALA A C 1
ATOM 3924 O O . ALA A 1 552 ? -34.269 27.988 -36.525 1.00 49.59 552 ALA A O 1
ATOM 3925 N N . ARG A 1 553 ? -32.391 29.076 -35.927 1.00 50.94 553 ARG A N 1
ATOM 3926 C CA . ARG A 1 553 ? -32.665 30.428 -36.468 1.00 50.94 553 ARG A CA 1
ATOM 3927 C C . ARG A 1 553 ? -31.597 31.403 -35.965 1.00 50.94 553 ARG A C 1
ATOM 3929 O O . ARG A 1 553 ? -31.676 31.875 -34.838 1.00 50.94 553 ARG A O 1
ATOM 3936 N N . GLY A 1 554 ? -30.607 31.684 -36.806 1.00 37.97 554 GLY A N 1
ATOM 3937 C CA . GLY A 1 554 ? -29.562 32.664 -36.517 1.00 37.97 554 GLY A CA 1
ATOM 3938 C C . GLY A 1 554 ? -28.495 32.706 -37.604 1.00 37.97 554 GLY A C 1
ATOM 3939 O O . GLY A 1 554 ? -27.352 32.357 -37.346 1.00 37.97 554 GLY A O 1
ATOM 3940 N N . GLY A 1 555 ? -28.886 33.076 -38.823 1.00 37.47 555 GLY A N 1
ATOM 3941 C CA . GLY A 1 555 ? -27.972 33.427 -39.907 1.00 37.47 555 GLY A CA 1
ATOM 3942 C C . GLY A 1 555 ? -28.600 34.519 -40.774 1.00 37.47 555 GLY A C 1
ATOM 3943 O O . GLY A 1 555 ? -29.736 34.341 -41.214 1.00 37.47 555 GLY A O 1
ATOM 3944 N N . GLY A 1 556 ? -27.855 35.610 -40.991 1.00 41.44 556 GLY A N 1
ATOM 3945 C CA . GLY A 1 556 ? -28.125 36.659 -41.984 1.00 41.44 556 GLY A CA 1
ATOM 3946 C C . GLY A 1 556 ? -28.554 38.016 -41.416 1.00 41.44 556 GLY A C 1
ATOM 3947 O O . GLY A 1 556 ? -29.751 38.269 -41.318 1.00 41.44 556 GLY A O 1
ATOM 3948 N N . ASP A 1 557 ? -27.591 38.847 -41.004 1.00 37.19 557 ASP A N 1
ATOM 3949 C CA . ASP A 1 557 ? -27.162 40.075 -41.713 1.00 37.19 557 ASP A CA 1
ATOM 3950 C C . ASP A 1 557 ? -25.918 40.680 -41.040 1.00 37.19 557 ASP A C 1
ATOM 3952 O O . ASP A 1 557 ? -25.917 40.800 -39.791 1.00 37.19 557 ASP A O 1
#

pLDDT: mean 79.21, std 19.03, range [27.78, 97.38]

Radius of gyration: 33.09 Å; chains: 1; bounding box: 80×82×95 Å